Protein 2R6O (pdb70)

InterPro domains:
  IPR000160 GGDEF domain [PF00990] (316-473)
  IPR000160 GGDEF domain [PS50887] (346-479)
  IPR000160 GGDEF domain [SM00267] (305-477)
  IPR000160 GGDEF domain [TIGR00254] (312-475)
  IPR000160 GGDEF domain [cd01949] (317-475)
  IPR001633 EAL domain [PF00563] (494-730)
  IPR001633 EAL domain [PS50883] (488-744)
  IPR001633 EAL domain [SM00052] (487-735)
  IPR001633 EAL domain [cd01948] (493-735)
  IPR001638 Solute-binding protein family 3/N-terminal domain of MltF [PF00497] (29-235)
  IPR001638 Solute-binding protein family 3/N-terminal domain of MltF [SM00062] (27-250)
  IPR029787 Nucleotide cyclase [SSF55073] (321-478)
  IPR035919 EAL domain superfamily [G3DSA:3.20.20.450] (491-758)
  IPR035919 EAL domain superfamily [SSF141868] (494-742)
  IPR043128 Reverse transcriptase/Diguanylate cyclase domain [G3DSA:3.30.70.270] (311-490)
  IPR052155 Bacterial biofilm regulation/maintenance [PTHR44757] (278-745)

Organism: Thiobacillus denitrificans (strain ATCC 25259 / T1) (NCBI:txid292415)

Sequence (491 aa):
RLTLDTRLRQALERNELVLHYQPIVELASGRIVGGEALVRWEDPERGLVPSAFIPAAEDTGLIVALSDWVLLEACCTQLRAWQQQGRAADDDLTLSVNISTRRQFEEGEHLTRAVDRALARSGLRPDDCLEELEITENVLVTDDEVRTCLDALRARGVRLALDDFGTGYSSLSYLSQLPFHGLKIDQQSFVRRKIPAHPSETQIVTTILALARGLGEVVAEGIETAQQYAFLRDRGCEEFGQGNNLSTPQAADAFASSLLDRQKALTLDTRLRQALERNELVLHYQPIVELASGRIVGGEALVRWEDDTGLIVALSDWVLEACCTQLRAWQQQQGRAADDLTLSSVNISTRQFEGEHLTTRRAVDRALARSGLRPDCLELEITENVLVTDEVRRTCLDALRARGVVRLALDDFGTGYSSLSYLSSQLPFHGLLKIDQQSFVRKIPAHPSETQIVTTILALARGLGEVVAEEGIETAQQYAFLRDRGCEFGQGNLSTPQAADAFASLLDRQKAS

CATH classification: 3.20.20.450

B-factor: mean 30.8, std 7.12, range [16.7, 74.92]

Radius of gyration: 27.19 Å; Cα contacts (8 Å, |Δi|>4): 975; chains: 2; bounding box: 61×51×85 Å

Nearest PDB structures (foldseek):
  3sy8-assembly1_A  TM=8.994E-01  e=6.947E-21  Pseudomonas aeruginosa PAO1
  3sy8-assembly1_B  TM=8.882E-01  e=3.390E-21  Pseudomonas aeruginosa PAO1
  3sy8-assembly1_D  TM=9.196E-01  e=4.705E-20  Pseudomonas aeruginosa PAO1
  3sy8-assembly1_C  TM=9.194E-01  e=2.097E-19  Pseudomonas aeruginosa PAO1
  4ag0-assembly1_B  TM=8.793E-01  e=1.549E-15  Pseudomonas aeruginosa

Secondary structure (DSSP, 8-state):
---HHHHHHHHHHTT-EEEEEEEEEETTT--EEEEEEEEEEEETTTEE--TTTHHHHHHTTHHHHHHHHHHHHHHHHHHHHHHTT-S-TT--EEEEE-GGGGGGGHHHHHHHHHHHHH---GGGEEEEEETT----HHHHHHHHHHHHHT-EEEEEEETSS-B-HHHHHHS---EEEE-HHHHTTTTTSHHHHHHHHHHHHHHHHT--EEE----SHHHHHHHHHTT--EE-S-----EEHHHHHHHHHHHH-/-HHHHHHHHHHHTT-EEEEEEEEEETTTTEEEEEEEEEEE---HHHHHHHHHHHHHHHHHHHHHHHHTT-S-TT--EEEEE-GGGGSTTHHHHHHHHHHHHH---GGGEEEEEETT----HHHHHHHHHHHHTT-EEEEEEETSS-B-HHHHHHS---EEEE-HHHHTTTTT-HHHHHHHHHHHHHHHHH--EEE----SHHHHHHHHTTT--EE-------EEHHHHHHHHHHHHH-

Solvent-accessible surface area: 21472 Å² total

Structure (mmCIF, N/CA/C/O backbone):
data_2R6O
#
_entry.id   2R6O
#
_cell.length_a   50.051
_cell.length_b   63.141
_cell.length_c   173.282
_cell.angle_alpha   90.00
_cell.angle_beta   90.00
_cell.angle_gamma   90.00
#
_symmetry.space_group_name_H-M   'P 21 21 21'
#
loop_
_entity.id
_entity.type
_entity.pdbx_description
1 polymer 'Putative diguanylate cyclase/phosphodiesterase (GGDEF & EAL domains)'
2 non-polymer 'MAGNESIUM ION'
3 non-polymer 'CHLORIDE ION'
4 water water
#
loop_
_atom_site.group_PDB
_atom_site.id
_atom_site.type_symbol
_atom_site.label_atom_id
_atom_site.label_alt_id
_atom_site.label_comp_id
_atom_site.label_asym_id
_atom_site.label_entity_id
_atom_site.label_seq_id
_atom_site.pdbx_PDB_ins_code
_atom_site.Cartn_x
_atom_site.Cartn_y
_atom_site.Cartn_z
_atom_site.occupancy
_atom_site.B_iso_or_equiv
_atom_site.auth_seq_id
_atom_site.auth_comp_id
_atom_site.auth_asym_id
_atom_site.auth_atom_id
_atom_site.pdbx_PDB_model_num
ATOM 1 N N . ARG A 1 24 ? 26.709 29.697 58.764 1.00 42.16 488 ARG A N 1
ATOM 2 C CA . ARG A 1 24 ? 27.838 29.876 57.782 1.00 42.03 488 ARG A CA 1
ATOM 3 C C . ARG A 1 24 ? 27.492 30.924 56.721 1.00 41.86 488 ARG A C 1
ATOM 4 O O . ARG A 1 24 ? 26.462 30.826 56.048 1.00 42.25 488 ARG A O 1
ATOM 6 N N . LEU A 1 25 ? 28.360 31.922 56.572 1.00 41.07 489 LEU A N 1
ATOM 7 C CA . LEU A 1 25 ? 28.103 33.053 55.689 1.00 39.85 489 LEU A CA 1
ATOM 8 C C . LEU A 1 25 ? 28.328 32.684 54.237 1.00 39.54 489 LEU A C 1
ATOM 9 O O . LEU A 1 25 ? 29.179 31.855 53.932 1.00 39.33 489 LEU A O 1
ATOM 14 N N . THR A 1 26 ? 27.565 33.307 53.342 1.00 39.29 490 THR A N 1
ATOM 15 C CA . THR A 1 26 ? 27.751 33.107 51.909 1.00 38.54 490 THR A CA 1
ATOM 16 C C . THR A 1 26 ? 29.099 33.675 51.475 1.00 38.64 490 THR A C 1
ATOM 17 O O . THR A 1 26 ? 29.629 34.594 52.116 1.00 38.42 490 THR A O 1
ATOM 21 N N . LEU A 1 27 ? 29.646 33.127 50.389 1.00 38.32 491 LEU A N 1
ATOM 22 C CA . LEU A 1 27 ? 30.918 33.584 49.854 1.00 38.50 491 LEU A CA 1
ATOM 23 C C . LEU A 1 27 ? 30.836 35.069 49.497 1.00 38.71 491 LEU A C 1
ATOM 24 O O . LEU A 1 27 ? 31.762 35.827 49.771 1.00 38.65 491 LEU A O 1
ATOM 29 N N . ASP A 1 28 ? 29.705 35.487 48.932 1.00 38.78 492 ASP A N 1
ATOM 30 C CA . ASP A 1 28 ? 29.492 36.902 48.628 1.00 39.06 492 ASP A CA 1
ATOM 31 C C . ASP A 1 28 ? 29.637 37.801 49.866 1.00 38.69 492 ASP A C 1
ATOM 32 O O . ASP A 1 28 ? 30.433 38.744 49.843 1.00 39.00 492 ASP A O 1
ATOM 37 N N . THR A 1 29 ? 28.873 37.506 50.923 1.00 38.13 493 THR A N 1
ATOM 38 C CA . THR A 1 29 ? 29.012 38.164 52.234 1.00 37.66 493 THR A CA 1
ATOM 39 C C . THR A 1 29 ? 30.465 38.183 52.727 1.00 37.41 493 THR A C 1
ATOM 40 O O . THR A 1 29 ? 30.985 39.230 53.108 1.00 36.70 493 THR A O 1
ATOM 44 N N . ARG A 1 30 ? 31.118 37.026 52.705 1.00 37.05 494 ARG A N 1
ATOM 45 C CA . ARG A 1 30 ? 32.521 36.949 53.132 1.00 37.42 494 ARG A CA 1
ATOM 46 C C . ARG A 1 30 ? 33.469 37.776 52.258 1.00 36.97 494 ARG A C 1
ATOM 47 O O . ARG A 1 30 ? 34.392 38.415 52.774 1.00 37.20 494 ARG A O 1
ATOM 55 N N . LEU A 1 31 ? 33.235 37.785 50.946 1.00 37.00 495 LEU A N 1
ATOM 56 C CA . LEU A 1 31 ? 34.047 38.609 50.042 1.00 36.81 495 LEU A CA 1
ATOM 57 C C . LEU A 1 31 ? 33.869 40.098 50.267 1.00 36.74 495 LEU A C 1
ATOM 58 O O . LEU A 1 31 ? 34.843 40.845 50.271 1.00 37.19 495 LEU A O 1
ATOM 63 N N . ARG A 1 32 ? 32.625 40.536 50.438 1.00 36.34 496 ARG A N 1
ATOM 64 C CA . ARG A 1 32 ? 32.358 41.928 50.788 1.00 36.44 496 ARG A CA 1
ATOM 65 C C . ARG A 1 32 ? 33.076 42.301 52.080 1.00 35.97 496 ARG A C 1
ATOM 66 O O . ARG A 1 32 ? 33.668 43.371 52.165 1.00 35.79 496 ARG A O 1
ATOM 74 N N . GLN A 1 33 ? 33.032 41.412 53.073 1.00 35.98 497 GLN A N 1
ATOM 75 C CA . GLN A 1 33 ? 33.768 41.609 54.334 1.00 35.60 497 GLN A CA 1
ATOM 76 C C . GLN A 1 33 ? 35.284 41.667 54.112 1.00 35.23 497 GLN A C 1
ATOM 77 O O . GLN A 1 33 ? 35.958 42.508 54.702 1.00 34.96 497 GLN A O 1
ATOM 83 N N . ALA A 1 34 ? 35.812 40.789 53.259 1.00 34.65 498 ALA A N 1
ATOM 84 C CA . ALA A 1 34 ? 37.232 40.828 52.904 1.00 34.58 498 ALA A CA 1
ATOM 85 C C . ALA A 1 34 ? 37.661 42.212 52.379 1.00 34.60 498 ALA A C 1
ATOM 86 O O . ALA A 1 34 ? 38.751 42.698 52.701 1.00 35.16 498 ALA A O 1
ATOM 88 N N . LEU A 1 35 ? 36.801 42.845 51.583 1.00 34.35 499 LEU A N 1
ATOM 89 C CA . LEU A 1 35 ? 37.095 44.170 51.053 1.00 34.18 499 LEU A CA 1
ATOM 90 C C . LEU A 1 35 ? 37.049 45.229 52.149 1.00 33.93 499 LEU A C 1
ATOM 91 O O . LEU A 1 35 ? 37.954 46.059 52.269 1.00 33.46 499 LEU A O 1
ATOM 96 N N . GLU A 1 36 ? 36.005 45.195 52.967 1.00 34.02 500 GLU A N 1
ATOM 97 C CA . GLU A 1 36 ? 35.888 46.201 54.008 1.00 34.57 500 GLU A CA 1
ATOM 98 C C . GLU A 1 36 ? 36.910 46.005 55.127 1.00 33.84 500 GLU A C 1
ATOM 99 O O . GLU A 1 36 ? 37.264 46.965 55.809 1.00 34.16 500 GLU A O 1
ATOM 105 N N . ARG A 1 37 ? 37.405 44.772 55.283 1.00 32.90 501 ARG A N 1
ATOM 106 C CA . ARG A 1 37 ? 38.368 44.440 56.351 1.00 32.53 501 ARG A CA 1
ATOM 107 C C . ARG A 1 37 ? 39.824 44.349 55.883 1.00 32.42 501 ARG A C 1
ATOM 108 O O . ARG A 1 37 ? 40.719 43.988 56.661 1.00 32.19 501 ARG A O 1
ATOM 116 N N . ASN A 1 38 ? 40.051 44.712 54.619 1.00 31.52 502 ASN A N 1
ATOM 117 C CA . ASN A 1 38 ? 41.380 44.713 54.014 1.00 32.23 502 ASN A CA 1
ATOM 118 C C . ASN A 1 38 ? 42.078 43.346 54.079 1.00 31.50 502 ASN A C 1
ATOM 119 O O . ASN A 1 38 ? 43.255 43.247 54.459 1.00 32.02 502 ASN A O 1
ATOM 124 N N . GLU A 1 39 ? 41.352 42.297 53.686 1.00 30.21 503 GLU A N 1
ATOM 125 C CA . GLU A 1 39 ? 41.889 40.923 53.736 1.00 29.95 503 GLU A CA 1
ATOM 126 C C . GLU A 1 39 ? 42.536 40.479 52.432 1.00 29.20 503 GLU A C 1
ATOM 127 O O . GLU A 1 39 ? 43.212 39.455 52.402 1.00 29.27 503 GLU A O 1
ATOM 133 N N . LEU A 1 40 ? 42.324 41.238 51.354 1.00 27.13 504 LEU A N 1
ATOM 134 C CA . LEU A 1 40 ? 42.941 40.891 50.079 1.00 26.16 504 LEU A CA 1
ATOM 135 C C . LEU A 1 40 ? 44.391 41.337 50.107 1.00 25.70 504 LEU A C 1
ATOM 136 O O . LEU A 1 40 ? 44.745 42.272 50.828 1.00 24.19 504 LEU A O 1
ATOM 141 N N . VAL A 1 41 ? 45.221 40.662 49.327 1.00 24.64 505 VAL A N 1
ATOM 142 C CA . VAL A 1 41 ? 46.647 40.965 49.241 1.00 25.23 505 VAL A CA 1
ATOM 143 C C . VAL A 1 41 ? 47.064 40.772 47.798 1.00 25.33 505 VAL A C 1
ATOM 144 O O . VAL A 1 41 ? 46.414 40.020 47.056 1.00 26.12 505 VAL A O 1
ATOM 148 N N . LEU A 1 42 ? 48.114 41.465 47.383 1.00 24.45 506 LEU A N 1
ATOM 149 C CA . LEU A 1 42 ? 48.682 41.174 46.074 1.00 24.41 506 LEU A CA 1
ATOM 150 C C . LEU A 1 42 ? 50.023 40.460 46.225 1.00 24.30 506 LEU A C 1
ATOM 151 O O . LEU A 1 42 ? 50.848 40.826 47.067 1.00 23.80 506 LEU A O 1
ATOM 156 N N . HIS A 1 43 ? 50.218 39.424 45.415 1.00 24.29 507 HIS A N 1
ATOM 157 C CA . HIS A 1 43 ? 51.539 38.874 45.180 1.00 24.27 507 HIS A CA 1
ATOM 158 C C . HIS A 1 43 ? 51.952 39.321 43.791 1.00 24.32 507 HIS A C 1
ATOM 159 O O . HIS A 1 43 ? 51.137 39.851 43.043 1.00 25.19 507 HIS A O 1
ATOM 166 N N . TYR A 1 44 ? 53.233 39.166 43.476 1.00 24.88 508 TYR A N 1
ATOM 167 C CA . TYR A 1 44 ? 53.774 39.653 42.207 1.00 25.36 508 TYR A CA 1
ATOM 168 C C . TYR A 1 44 ? 54.745 38.638 41.624 1.00 25.67 508 TYR A C 1
ATOM 169 O O . TYR A 1 44 ? 55.674 38.180 42.324 1.00 26.17 508 TYR A O 1
ATOM 178 N N . GLN A 1 45 ? 54.526 38.271 40.361 1.00 25.99 509 GLN A N 1
ATOM 179 C CA . GLN A 1 45 ? 55.444 37.344 39.695 1.00 25.00 509 GLN A CA 1
ATOM 180 C C . GLN A 1 45 ? 56.369 38.106 38.744 1.00 24.56 509 GLN A C 1
ATOM 181 O O . GLN A 1 45 ? 55.903 38.763 37.826 1.00 24.62 509 GLN A O 1
ATOM 187 N N . PRO A 1 46 ? 57.688 38.008 38.962 1.00 24.28 510 PRO A N 1
ATOM 188 C CA . PRO A 1 46 ? 58.660 38.683 38.096 1.00 24.52 510 PRO A CA 1
ATOM 189 C C . PRO A 1 46 ? 58.453 38.355 36.614 1.00 24.61 510 PRO A C 1
ATOM 190 O O . PRO A 1 46 ? 58.185 37.192 36.240 1.00 24.91 510 PRO A O 1
ATOM 194 N N . ILE A 1 47 ? 58.521 39.389 35.795 1.00 24.14 511 ILE A N 1
ATOM 195 C CA . ILE A 1 47 ? 58.556 39.224 34.339 1.00 24.76 511 ILE A CA 1
ATOM 196 C C . ILE A 1 47 ? 59.971 39.579 33.941 1.00 25.02 511 ILE A C 1
ATOM 197 O O . ILE A 1 47 ? 60.462 40.656 34.297 1.00 24.85 511 ILE A O 1
ATOM 202 N N . VAL A 1 48 ? 60.618 38.685 33.189 1.00 24.56 512 VAL A N 1
ATOM 203 C CA . VAL A 1 48 ? 62.047 38.782 32.935 1.00 26.00 512 VAL A CA 1
ATOM 204 C C . VAL A 1 48 ? 62.300 39.002 31.453 1.00 26.10 512 VAL A C 1
ATOM 205 O O . VAL A 1 48 ? 61.652 38.376 30.611 1.00 24.95 512 VAL A O 1
ATOM 209 N N . GLU A 1 49 ? 63.276 39.859 31.155 1.00 26.52 513 GLU A N 1
ATOM 210 C CA . GLU A 1 49 ? 63.813 40.014 29.804 1.00 28.44 513 GLU A CA 1
ATOM 211 C C . GLU A 1 49 ? 64.768 38.838 29.527 1.00 27.64 513 GLU A C 1
ATOM 212 O O . GLU A 1 49 ? 65.787 38.666 30.226 1.00 27.39 513 GLU A O 1
ATOM 218 N N . LEU A 1 50 ? 64.421 38.006 28.542 1.00 26.90 514 LEU A N 1
ATOM 219 C CA . LEU A 1 50 ? 65.094 36.707 28.385 1.00 27.12 514 LEU A CA 1
ATOM 220 C C . LEU A 1 50 ? 66.562 36.876 28.055 1.00 27.70 514 LEU A C 1
ATOM 221 O O . LEU A 1 50 ? 67.398 36.103 28.517 1.00 28.44 514 LEU A O 1
ATOM 226 N N . ALA A 1 51 ? 66.847 37.903 27.267 1.00 28.39 515 ALA A N 1
ATOM 227 C CA . ALA A 1 51 ? 68.187 38.179 26.751 1.00 29.41 515 ALA A CA 1
ATOM 228 C C . ALA A 1 51 ? 69.197 38.488 27.851 1.00 29.74 515 ALA A C 1
ATOM 229 O O . ALA A 1 51 ? 70.356 38.042 27.777 1.00 30.51 515 ALA A O 1
ATOM 231 N N . SER A 1 52 ? 68.763 39.260 28.857 1.00 29.97 516 SER A N 1
ATOM 232 C CA . SER A 1 52 ? 69.633 39.719 29.955 1.00 30.13 516 SER A CA 1
ATOM 233 C C . SER A 1 52 ? 69.397 39.000 31.277 1.00 30.20 516 SER A C 1
ATOM 234 O O . SER A 1 52 ? 70.273 38.983 32.142 1.00 30.13 516 SER A O 1
ATOM 237 N N . GLY A 1 53 ? 68.208 38.434 31.453 1.00 29.20 517 GLY A N 1
ATOM 238 C CA . GLY A 1 53 ? 67.825 37.865 32.738 1.00 29.42 517 GLY A CA 1
ATOM 239 C C . GLY A 1 53 ? 67.337 38.908 33.738 1.00 29.27 517 GLY A C 1
ATOM 240 O O . GLY A 1 53 ? 67.089 38.586 34.899 1.00 29.52 517 GLY A O 1
ATOM 241 N N 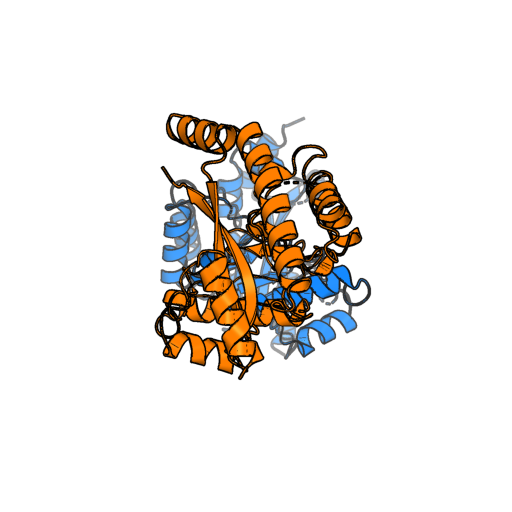. ARG A 1 54 ? 67.186 40.156 33.288 1.00 28.71 518 ARG A N 1
ATOM 242 C CA . ARG A 1 54 ? 66.743 41.259 34.149 1.00 28.72 518 ARG A CA 1
ATOM 243 C C . ARG A 1 54 ? 65.225 41.228 34.412 1.00 27.99 518 ARG A C 1
ATOM 244 O O . ARG A 1 54 ? 64.439 40.961 33.501 1.00 27.97 518 ARG A O 1
ATOM 252 N N . ILE A 1 55 ? 64.834 41.468 35.665 1.00 27.36 519 ILE A N 1
ATOM 253 C CA . ILE A 1 55 ? 63.428 41.632 36.023 1.00 27.14 519 ILE A CA 1
ATOM 254 C C . ILE A 1 55 ? 63.032 43.037 35.585 1.00 27.04 519 ILE A C 1
ATOM 255 O O . ILE A 1 55 ? 63.556 44.038 36.094 1.00 26.35 519 ILE A O 1
ATOM 260 N N . VAL A 1 56 ? 62.094 43.103 34.645 1.00 26.37 520 VAL A N 1
ATOM 261 C CA . VAL A 1 56 ? 61.707 44.380 34.070 1.00 25.57 520 VAL A CA 1
ATOM 262 C C . VAL A 1 56 ? 60.240 44.684 34.380 1.00 25.78 520 VAL A C 1
ATOM 263 O O . VAL A 1 56 ? 59.741 45.788 34.102 1.00 24.26 520 VAL A O 1
ATOM 267 N N . GLY A 1 57 ? 59.553 43.699 34.945 1.00 25.61 521 GLY A N 1
ATOM 268 C CA . GLY A 1 57 ? 58.132 43.836 35.238 1.00 26.34 521 GLY A CA 1
ATOM 269 C C . GLY A 1 57 ? 57.693 42.825 36.273 1.00 26.51 521 GLY A C 1
ATOM 270 O O . GLY A 1 57 ? 58.492 42.021 36.810 1.00 26.07 521 GLY A O 1
ATOM 271 N N . GLY A 1 58 ? 56.405 42.848 36.540 1.00 26.47 522 GLY A N 1
ATOM 272 C CA . GLY A 1 58 ? 55.831 41.951 37.527 1.00 26.48 522 GLY A CA 1
ATOM 273 C C . GLY A 1 58 ? 54.353 41.878 37.272 1.00 25.84 522 GLY A C 1
ATOM 274 O O . GLY A 1 58 ? 53.697 42.913 37.083 1.00 25.68 522 GLY A O 1
ATOM 275 N N . GLU A 1 59 ? 53.806 40.665 37.294 1.00 26.10 523 GLU A N 1
ATOM 276 C CA . GLU A 1 59 ? 52.365 40.534 37.197 1.00 24.78 523 GLU A CA 1
ATOM 277 C C . GLU A 1 59 ? 51.752 40.493 38.607 1.00 24.95 523 GLU A C 1
ATOM 278 O O . GLU A 1 59 ? 52.121 39.639 39.422 1.00 24.93 523 GLU A O 1
ATOM 284 N N . ALA A 1 60 ? 50.865 41.445 38.887 1.00 24.79 524 ALA A N 1
ATOM 285 C CA . ALA A 1 60 ? 50.125 41.513 40.162 1.00 24.88 524 ALA A CA 1
ATOM 286 C C . ALA A 1 60 ? 49.127 40.369 40.118 1.00 25.14 524 ALA A C 1
ATOM 287 O O . ALA A 1 60 ? 48.494 40.117 39.069 1.00 25.40 524 ALA A O 1
ATOM 289 N N . LEU A 1 61 ? 49.001 39.657 41.234 1.00 24.98 525 LEU A N 1
ATOM 290 C CA . LEU A 1 61 ? 48.114 38.514 41.315 1.00 24.37 525 LEU A CA 1
ATOM 291 C C . LEU A 1 61 ? 47.381 38.571 42.662 1.00 24.34 525 LEU A C 1
ATOM 292 O O . LEU A 1 61 ? 48.021 38.510 43.718 1.00 23.72 525 LEU A O 1
ATOM 297 N N . VAL A 1 62 ? 46.054 38.725 42.637 1.00 24.46 526 VAL A N 1
ATOM 298 C CA . VAL A 1 62 ? 45.312 38.870 43.895 1.00 23.78 526 VAL A CA 1
ATOM 299 C C . VAL A 1 62 ? 45.209 37.516 44.632 1.00 24.23 526 VAL A C 1
ATOM 300 O O . VAL A 1 62 ? 45.161 36.454 44.005 1.00 24.11 526 VAL A O 1
ATOM 304 N N . ARG A 1 63 ? 45.246 37.587 45.962 1.00 24.30 527 ARG A N 1
ATOM 305 C CA . ARG A 1 63 ? 44.888 36.489 46.845 1.00 23.24 527 ARG A CA 1
ATOM 306 C C . ARG A 1 63 ? 44.016 37.056 47.949 1.00 23.38 527 ARG A C 1
ATOM 307 O O . ARG A 1 63 ? 43.927 38.272 48.136 1.00 23.69 527 ARG A O 1
ATOM 315 N N . TRP A 1 64 ? 43.359 36.163 48.659 1.00 22.53 528 TRP A N 1
ATOM 316 C CA . TRP A 1 64 ? 42.560 36.549 49.814 1.00 22.74 528 TRP A CA 1
ATOM 317 C C . TRP A 1 64 ? 43.236 35.918 51.018 1.00 22.55 528 TRP A C 1
ATOM 318 O O . TRP A 1 64 ? 43.279 34.693 51.133 1.00 22.77 528 TRP A O 1
ATOM 329 N N . GLU A 1 65 ? 43.792 36.745 51.902 1.00 22.57 529 GLU A N 1
ATOM 330 C CA . GLU A 1 65 ? 44.269 36.227 53.177 1.00 22.92 529 GLU A CA 1
ATOM 331 C C . GLU A 1 65 ? 43.065 36.029 54.092 1.00 22.62 529 GLU A C 1
ATOM 332 O O . GLU A 1 65 ? 42.670 36.927 54.859 1.00 22.35 529 GLU A O 1
ATOM 338 N N . ASP A 1 66 ? 42.481 34.840 53.983 1.00 22.60 530 ASP A N 1
ATOM 339 C CA . ASP A 1 66 ? 41.224 34.521 54.633 1.00 23.02 530 ASP A CA 1
ATOM 340 C C . ASP A 1 66 ? 41.557 34.049 56.041 1.00 23.15 530 ASP A C 1
ATOM 341 O O . ASP A 1 66 ? 42.249 33.044 56.213 1.00 22.56 530 ASP A O 1
ATOM 346 N N . PRO A 1 67 ? 41.083 34.792 57.068 1.00 24.21 531 PRO A N 1
ATOM 347 C CA . PRO A 1 67 ? 41.414 34.411 58.441 1.00 25.06 531 PRO A CA 1
ATOM 348 C C . PRO A 1 67 ? 40.997 32.973 58.767 1.00 25.54 531 PRO A C 1
ATOM 349 O O . PRO A 1 67 ? 41.571 32.351 59.664 1.00 26.00 531 PRO A O 1
ATOM 353 N N . GLU A 1 68 ? 40.009 32.454 58.038 1.00 26.43 532 GLU A N 1
ATOM 354 C CA . GLU A 1 68 ? 39.507 31.099 58.253 1.00 27.46 532 GLU A CA 1
ATOM 355 C C . GLU A 1 68 ? 40.289 30.003 57.523 1.00 27.16 532 GLU A C 1
ATOM 356 O O . GLU A 1 68 ? 40.210 28.837 57.910 1.00 27.95 532 GLU A O 1
ATOM 362 N N . ARG A 1 69 ? 41.028 30.359 56.474 1.00 26.60 533 ARG A N 1
ATOM 363 C CA . ARG A 1 69 ? 41.619 29.340 55.591 1.00 26.29 533 ARG A CA 1
ATOM 364 C C . ARG A 1 69 ? 43.079 29.538 55.207 1.00 26.44 533 ARG A C 1
ATOM 365 O O . ARG A 1 69 ? 43.726 28.599 54.740 1.00 27.63 533 ARG A O 1
ATOM 373 N N . GLY A 1 70 ? 43.586 30.749 55.359 1.00 25.33 534 GLY A N 1
ATOM 374 C CA . GLY A 1 70 ? 44.942 31.062 54.915 1.00 24.22 534 GLY A CA 1
ATOM 375 C C . GLY A 1 70 ? 44.915 31.762 53.565 1.00 23.60 534 GLY A C 1
ATOM 376 O O . GLY A 1 70 ? 43.951 32.470 53.242 1.00 23.09 534 GLY A O 1
ATOM 377 N N . LEU A 1 71 ? 45.968 31.557 52.777 1.00 22.61 535 LEU A N 1
ATOM 378 C CA . LEU A 1 71 ? 46.133 32.277 51.514 1.00 22.69 535 LEU A CA 1
ATOM 379 C C . LEU A 1 71 ? 45.299 31.653 50.396 1.00 23.57 535 LEU A C 1
ATOM 380 O O . LEU A 1 71 ? 45.732 30.709 49.716 1.00 25.08 535 LEU A O 1
ATOM 385 N N . VAL A 1 72 ? 44.126 32.217 50.169 1.00 22.55 536 VAL A N 1
ATOM 386 C CA . VAL A 1 72 ? 43.199 31.669 49.193 1.00 22.44 536 VAL A CA 1
ATOM 387 C C . VAL A 1 72 ? 43.469 32.221 47.795 1.00 22.09 536 VAL A C 1
ATOM 388 O O . VAL A 1 72 ? 43.594 33.439 47.600 1.00 21.24 536 VAL A O 1
ATOM 400 N N . PRO A 1 74 ? 42.797 33.058 43.703 1.00 22.02 538 PRO A N 1
ATOM 401 C CA . PRO A 1 74 ? 41.649 33.701 43.053 1.00 22.54 538 PRO A CA 1
ATOM 402 C C . PRO A 1 74 ? 40.707 32.734 42.335 1.00 23.04 538 PRO A C 1
ATOM 403 O O . PRO A 1 74 ? 39.522 33.028 42.206 1.00 24.20 538 PRO A O 1
ATOM 407 N N . SER A 1 75 ? 41.204 31.571 41.921 1.00 22.33 539 SER A N 1
ATOM 408 C CA . SER A 1 75 ? 40.355 30.560 41.309 1.00 23.05 539 SER A CA 1
ATOM 409 C C . SER A 1 75 ? 39.216 30.161 42.260 1.00 23.34 539 SER A C 1
ATOM 410 O O . SER A 1 75 ? 38.154 29.721 41.809 1.00 23.10 539 SER A O 1
ATOM 413 N N . ALA A 1 76 ? 39.454 30.332 43.563 1.00 22.88 540 ALA A N 1
ATOM 414 C CA . ALA A 1 76 ? 38.509 29.944 44.606 1.00 23.84 540 ALA A CA 1
ATOM 415 C C . ALA A 1 76 ? 37.446 31.007 44.931 1.00 24.49 540 ALA A C 1
ATOM 416 O O . ALA A 1 76 ? 36.470 30.712 45.639 1.00 25.29 540 ALA A O 1
ATOM 418 N N . PHE A 1 77 ? 37.608 32.233 44.432 1.00 24.67 541 PHE A N 1
ATOM 419 C CA . PHE A 1 77 ? 36.640 33.292 44.770 1.00 25.85 541 PHE A CA 1
ATOM 420 C C . PHE A 1 77 ? 36.218 34.218 43.625 1.00 26.80 541 PHE A C 1
ATOM 421 O O . PHE A 1 77 ? 35.157 34.852 43.697 1.00 27.95 541 PHE A O 1
ATOM 429 N N . ILE A 1 78 ? 37.050 34.334 42.597 1.00 27.18 542 ILE A N 1
ATOM 430 C CA . ILE A 1 78 ? 36.749 35.232 41.487 1.00 28.43 542 ILE A CA 1
ATOM 431 C C . ILE A 1 78 ? 35.484 34.809 40.703 1.00 28.98 542 ILE A C 1
ATOM 432 O O . ILE A 1 78 ? 34.680 35.670 40.348 1.00 29.41 542 ILE A O 1
ATOM 437 N N . PRO A 1 79 ? 35.300 33.502 40.434 1.00 30.20 543 PRO A N 1
ATOM 438 C CA . PRO A 1 79 ? 34.003 33.117 39.842 1.00 30.59 543 PRO A CA 1
ATOM 439 C C . PRO A 1 79 ? 32.778 33.642 40.608 1.00 31.29 543 PRO A C 1
ATOM 440 O O . PRO A 1 79 ? 31.860 34.176 39.976 1.00 31.89 543 PRO A O 1
ATOM 444 N N . ALA A 1 80 ? 32.770 33.518 41.937 1.00 31.42 544 ALA A N 1
ATOM 445 C CA . ALA A 1 80 ? 31.675 34.042 42.759 1.00 31.82 544 ALA A CA 1
ATOM 446 C C . ALA A 1 80 ? 31.537 35.562 42.655 1.00 31.91 544 ALA A C 1
ATOM 447 O O . ALA A 1 80 ? 30.416 36.095 42.621 1.00 32.30 544 ALA A O 1
ATOM 449 N N . ALA A 1 81 ? 32.677 36.250 42.604 1.00 31.41 545 ALA A N 1
ATOM 450 C CA . ALA A 1 81 ? 32.710 37.695 42.406 1.00 31.96 545 ALA A CA 1
ATOM 451 C C . ALA A 1 81 ? 32.038 38.078 41.084 1.00 32.34 545 ALA A C 1
ATOM 452 O O . ALA A 1 81 ? 31.293 39.063 41.009 1.00 31.97 545 ALA A O 1
ATOM 454 N N . GLU A 1 82 ? 32.300 37.283 40.048 1.00 33.08 546 GLU A N 1
ATOM 455 C CA . GLU A 1 82 ? 31.741 37.522 38.714 1.00 34.55 546 GLU A CA 1
ATOM 456 C C . GLU A 1 82 ? 30.237 37.273 38.658 1.00 35.13 546 GLU A C 1
ATOM 457 O O . GLU A 1 82 ? 29.517 37.961 37.938 1.00 35.07 546 GLU A O 1
ATOM 463 N N . ASP A 1 83 ? 29.772 36.295 39.430 1.00 36.10 547 ASP A N 1
ATOM 464 C CA . ASP A 1 83 ? 28.351 35.962 39.496 1.00 37.01 547 ASP A CA 1
ATOM 465 C C . ASP A 1 83 ? 27.528 37.121 40.068 1.00 37.52 547 ASP A C 1
ATOM 466 O O . ASP A 1 83 ? 26.400 37.361 39.634 1.00 37.99 547 ASP A O 1
ATOM 468 N N . THR A 1 84 ? 28.105 37.856 41.014 1.00 38.19 548 THR A N 1
ATOM 469 C CA . THR A 1 84 ? 27.383 38.940 41.675 1.00 38.60 548 THR A CA 1
ATOM 470 C C . THR A 1 84 ? 27.880 40.353 41.339 1.00 38.64 548 THR A C 1
ATOM 471 O O . THR A 1 84 ? 27.480 41.309 41.997 1.00 39.44 548 T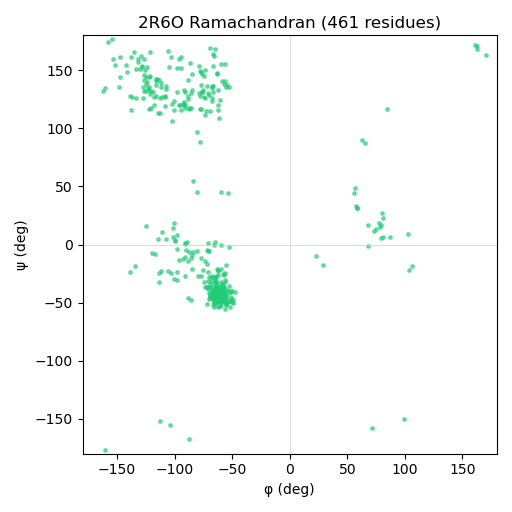HR A O 1
ATOM 473 N N . GLY A 1 85 ? 28.746 40.486 40.334 1.00 38.90 549 GLY A N 1
ATOM 474 C CA . GLY A 1 85 ? 29.308 41.797 39.947 1.00 38.75 549 GLY A CA 1
ATOM 475 C C . GLY A 1 85 ? 30.262 42.507 40.914 1.00 38.63 549 GLY A C 1
ATOM 476 O O . GLY A 1 85 ? 30.765 43.609 40.611 1.00 39.44 549 GLY A O 1
ATOM 477 N N . LEU A 1 86 ? 30.499 41.889 42.077 1.00 37.02 550 LEU A N 1
ATOM 478 C CA . LEU A 1 86 ? 31.545 42.288 43.024 1.00 35.08 550 LEU A CA 1
ATOM 479 C C . LEU A 1 86 ? 32.935 42.332 42.380 1.00 33.24 550 LEU A C 1
ATOM 480 O O . LEU A 1 86 ? 33.859 42.936 42.922 1.00 32.97 550 LEU A O 1
ATOM 485 N N . ILE A 1 87 ? 33.071 41.678 41.231 1.00 31.76 551 ILE A N 1
ATOM 486 C CA . ILE A 1 87 ? 34.314 41.638 40.460 1.00 30.68 551 ILE A CA 1
ATOM 487 C C . ILE A 1 87 ? 34.842 43.030 40.080 1.00 29.83 551 ILE A C 1
ATOM 488 O O . ILE A 1 87 ? 36.048 43.257 40.078 1.00 29.56 551 ILE A O 1
ATOM 493 N N . VAL A 1 88 ? 33.941 43.952 39.759 1.00 29.18 552 VAL A N 1
ATOM 494 C CA . VAL A 1 88 ? 34.344 45.339 39.483 1.00 28.86 552 VAL A CA 1
ATOM 495 C C . VAL A 1 88 ? 35.039 45.992 40.690 1.00 27.88 552 VAL A C 1
ATOM 496 O O . VAL A 1 88 ? 36.159 46.485 40.560 1.00 27.24 552 VAL A O 1
ATOM 500 N N . ALA A 1 89 ? 34.399 45.947 41.856 1.00 27.07 553 ALA A N 1
ATOM 501 C CA . ALA A 1 89 ? 34.970 46.514 43.087 1.00 27.06 553 ALA A CA 1
ATOM 502 C C . ALA A 1 89 ? 36.286 45.830 43.433 1.00 26.75 553 ALA A C 1
ATOM 503 O O . ALA A 1 89 ? 37.258 46.460 43.868 1.00 26.90 553 ALA A O 1
ATOM 505 N N . LEU A 1 90 ? 36.308 44.524 43.240 1.00 27.03 554 LEU A N 1
ATOM 506 C CA . LEU A 1 90 ? 37.500 43.756 43.550 1.00 27.36 554 LEU A CA 1
ATOM 507 C C . LEU A 1 90 ? 38.652 44.139 42.623 1.00 26.86 554 LEU A C 1
ATOM 508 O O . LEU A 1 90 ? 39.781 44.383 43.076 1.00 25.99 554 LEU A O 1
ATOM 513 N N . SER A 1 91 ? 38.365 44.199 41.325 1.00 27.18 555 SER A N 1
ATOM 514 C CA . SER A 1 91 ? 39.385 44.530 40.313 1.00 27.42 555 SER A CA 1
ATOM 515 C C . SER A 1 91 ? 39.905 45.967 40.475 1.00 27.20 555 SER A C 1
ATOM 516 O O . SER A 1 91 ? 41.083 46.230 40.257 1.00 28.12 555 SER A O 1
ATOM 519 N N . ASP A 1 92 ? 39.025 46.886 40.849 1.00 27.14 556 ASP A N 1
ATOM 520 C CA . ASP A 1 92 ? 39.424 48.267 41.166 1.00 27.49 556 ASP A CA 1
ATOM 521 C C . ASP A 1 92 ? 40.369 48.338 42.381 1.00 27.15 556 ASP A C 1
ATOM 522 O O . ASP A 1 92 ? 41.344 49.105 42.371 1.00 26.76 556 ASP A O 1
ATOM 527 N N . TRP A 1 93 ? 40.085 47.531 43.411 1.00 25.76 557 TRP A N 1
ATOM 528 C CA . TRP A 1 93 ? 40.984 47.387 44.553 1.00 25.02 557 TRP A CA 1
ATOM 529 C C . TRP A 1 93 ? 42.377 46.933 44.085 1.00 24.25 557 TRP A C 1
ATOM 530 O O . TRP A 1 93 ? 43.399 47.507 44.494 1.00 23.97 557 TRP A O 1
ATOM 541 N N . VAL A 1 94 ? 42.414 45.890 43.257 1.00 23.52 558 VAL A N 1
ATOM 542 C CA . VAL A 1 94 ? 43.671 45.363 42.709 1.00 23.80 558 VAL A CA 1
ATOM 543 C C . VAL A 1 94 ? 44.458 46.461 41.956 1.00 23.56 558 VAL A C 1
ATOM 544 O O . VAL A 1 94 ? 45.648 46.651 42.188 1.00 23.68 558 VAL A O 1
ATOM 548 N N A LEU A 1 95 ? 43.766 47.169 41.075 0.50 23.96 559 LEU A N 1
ATOM 549 N N B LEU A 1 95 ? 43.785 47.164 41.048 0.50 24.13 559 LEU A N 1
ATOM 550 C CA A LEU A 1 95 ? 44.369 48.216 40.259 0.50 23.76 559 LEU A CA 1
ATOM 551 C CA B LEU A 1 95 ? 44.417 48.240 40.276 0.50 24.10 559 LEU A CA 1
ATOM 552 C C A LEU A 1 95 ? 45.005 49.310 41.129 0.50 24.31 559 LEU A C 1
ATOM 553 C C B LEU A 1 95 ? 45.062 49.259 41.201 0.50 24.50 559 LEU A C 1
ATOM 554 O O A LEU A 1 95 ? 46.153 49.702 40.910 0.50 24.12 559 LEU A O 1
ATOM 555 O O B LEU A 1 95 ? 46.257 49.563 41.090 0.50 24.06 559 LEU A O 1
ATOM 564 N N . GLU A 1 96 ? 44.269 49.758 42.144 1.00 24.59 560 GLU A N 1
ATOM 565 C CA . GLU A 1 96 ? 44.762 50.762 43.080 1.00 25.37 560 GLU A CA 1
ATOM 566 C C . GLU A 1 96 ? 45.924 50.256 43.927 1.00 25.15 560 GLU A C 1
ATOM 567 O O . GLU A 1 96 ? 46.926 50.965 44.091 1.00 24.73 560 GLU A O 1
ATOM 573 N N . ALA A 1 97 ? 45.796 49.031 44.453 1.00 25.28 561 ALA A N 1
ATOM 574 C CA . ALA A 1 97 ? 46.822 48.479 45.334 1.00 25.23 561 ALA A CA 1
ATOM 575 C C . ALA A 1 97 ? 48.125 48.298 44.555 1.00 24.98 561 ALA A C 1
ATOM 576 O O . ALA A 1 97 ? 49.216 48.548 45.086 1.00 24.91 561 ALA A O 1
ATOM 578 N N . CYS A 1 98 ? 47.999 47.863 43.296 1.00 24.45 562 CYS A N 1
ATOM 579 C CA . CYS A 1 98 ? 49.154 47.655 42.428 1.00 24.36 562 CYS A CA 1
ATOM 580 C C . CYS A 1 98 ? 49.868 48.991 42.163 1.00 24.44 562 CYS A C 1
ATOM 581 O O . CYS A 1 98 ? 51.092 49.099 42.350 1.00 24.35 562 CYS A O 1
ATOM 584 N N . CYS A 1 99 ? 49.100 50.008 41.769 1.00 23.79 563 CYS A N 1
ATOM 585 C CA . CYS A 1 99 ? 49.672 51.332 41.491 1.00 24.48 563 CYS A CA 1
ATOM 586 C C . CYS A 1 99 ? 50.359 51.921 42.728 1.00 24.59 563 CYS A C 1
ATOM 587 O O . CYS A 1 99 ? 51.457 52.495 42.631 1.00 24.63 563 CYS A O 1
ATOM 590 N N . THR A 1 100 ? 49.720 51.743 43.888 1.00 24.88 564 THR A N 1
ATOM 591 C CA . THR A 1 100 ? 50.262 52.240 45.162 1.00 25.63 564 THR A CA 1
ATOM 592 C C . THR A 1 100 ? 51.585 51.540 45.496 1.00 25.60 564 THR A C 1
ATOM 593 O O . THR A 1 100 ? 52.562 52.190 45.901 1.00 26.25 564 THR A O 1
ATOM 597 N N . GLN A 1 101 ? 51.626 50.225 45.284 1.00 25.16 565 GLN A N 1
ATOM 598 C CA . GLN A 1 101 ? 52.837 49.443 45.565 1.00 25.03 565 GLN A CA 1
ATOM 599 C C . GLN A 1 101 ? 54.020 49.876 44.686 1.00 24.40 565 GLN A C 1
ATOM 600 O O . GLN A 1 101 ? 55.137 50.040 45.177 1.00 23.44 565 GLN A O 1
ATOM 606 N N . LEU A 1 102 ? 53.777 50.064 43.393 1.00 23.91 566 LEU A N 1
ATOM 607 C CA . LEU A 1 102 ? 54.873 50.465 42.514 1.00 23.76 566 LEU A CA 1
ATOM 608 C C . LEU A 1 102 ? 55.389 51.842 42.913 1.00 23.55 566 LEU A C 1
ATOM 609 O O . LEU A 1 102 ? 56.601 52.060 42.973 1.00 22.96 566 LEU A O 1
ATOM 614 N N . ARG A 1 103 ? 54.468 52.754 43.200 1.00 23.78 567 ARG A N 1
ATOM 615 C CA . ARG A 1 103 ? 54.840 54.079 43.701 1.00 24.60 567 ARG A CA 1
ATOM 616 C C . ARG A 1 103 ? 55.619 54.005 45.015 1.00 25.06 567 ARG A C 1
ATOM 617 O O . ARG A 1 103 ? 56.537 54.796 45.240 1.00 25.74 567 ARG A O 1
ATOM 625 N N . ALA A 1 104 ? 55.278 53.049 45.871 1.00 25.27 568 ALA A N 1
ATOM 626 C CA . ALA A 1 104 ? 56.010 52.879 47.132 1.00 25.95 568 ALA A CA 1
ATOM 627 C C . ALA A 1 104 ? 57.438 52.459 46.833 1.00 25.56 568 ALA A C 1
ATOM 628 O O . ALA A 1 104 ? 58.373 53.064 47.329 1.00 26.71 568 ALA A O 1
ATOM 630 N N . TRP A 1 105 ? 57.608 51.444 45.994 1.00 25.45 569 TRP A N 1
ATOM 631 C CA . TRP A 1 105 ? 58.943 50.985 45.623 1.00 25.59 569 TRP A CA 1
ATOM 632 C C . TRP A 1 105 ? 59.749 52.076 44.901 1.00 25.04 569 TRP A C 1
ATOM 633 O O . TRP A 1 105 ? 60.962 52.192 45.074 1.00 25.77 569 TRP A O 1
ATOM 644 N N . GLN A 1 106 ? 59.075 52.873 44.076 1.00 24.91 570 GLN A N 1
ATOM 645 C CA . GLN A 1 106 ? 59.745 54.001 43.418 1.00 24.74 570 GLN A CA 1
ATOM 646 C C . GLN A 1 106 ? 60.260 55.002 44.442 1.00 25.35 570 GLN A C 1
ATOM 647 O O . GLN A 1 106 ? 61.415 55.427 44.371 1.00 26.16 570 GLN A O 1
ATOM 653 N N . GLN A 1 107 ? 59.413 55.379 45.395 1.00 25.77 571 GLN A N 1
ATOM 654 C CA . GLN A 1 107 ? 59.801 56.366 46.424 1.00 26.64 571 GLN A CA 1
ATOM 655 C C . GLN A 1 107 ? 60.922 55.868 47.318 1.00 27.68 571 GLN A C 1
ATOM 656 O O . GLN A 1 107 ? 61.733 56.657 47.806 1.00 26.73 571 GLN A O 1
ATOM 662 N N . GLN A 1 108 ? 60.939 54.555 47.544 1.00 28.50 572 GLN A N 1
ATOM 663 C CA . GLN A 1 108 ? 61.949 53.912 48.391 1.00 29.99 572 GLN A CA 1
ATOM 664 C C . GLN A 1 108 ? 63.275 53.781 47.651 1.00 30.72 572 GLN A C 1
ATOM 665 O O . GLN A 1 108 ? 64.299 53.446 48.257 1.00 30.96 572 GLN A O 1
ATOM 671 N N . GLY A 1 109 ? 63.248 54.024 46.342 1.00 31.52 573 GLY A N 1
ATOM 672 C CA . GLY A 1 109 ? 64.426 53.898 45.481 1.00 32.59 573 GLY A CA 1
ATOM 673 C C . GLY A 1 109 ? 64.772 52.473 45.077 1.00 33.51 573 GLY A C 1
ATOM 674 O O . GLY A 1 109 ? 65.888 52.213 44.606 1.00 34.41 573 GLY A O 1
ATOM 675 N N . ARG A 1 110 ? 63.814 51.560 45.235 1.00 33.73 574 ARG A N 1
ATOM 676 C CA . ARG A 1 110 ? 64.018 50.129 44.980 1.00 34.30 574 ARG A CA 1
ATOM 677 C C . ARG A 1 110 ? 63.519 49.687 43.600 1.00 34.09 574 ARG A C 1
ATOM 678 O O . ARG A 1 110 ? 63.981 48.686 43.057 1.00 34.42 574 ARG A O 1
ATOM 686 N N . ALA A 1 111 ? 62.586 50.448 43.037 1.00 33.57 575 ALA A N 1
ATOM 687 C CA . ALA A 1 111 ? 62.088 50.207 41.691 1.00 33.13 575 ALA A CA 1
ATOM 688 C C . ALA A 1 111 ? 62.862 51.067 40.694 1.00 33.04 575 ALA A C 1
ATOM 689 O O . ALA A 1 111 ? 62.790 52.298 40.735 1.00 32.55 575 ALA A O 1
ATOM 691 N N . ALA A 1 112 ? 63.596 50.414 39.795 1.00 32.65 576 ALA A N 1
ATOM 692 C CA . ALA A 1 112 ? 64.324 51.112 38.746 1.00 33.24 576 ALA A CA 1
ATOM 693 C C . ALA A 1 112 ? 63.359 51.796 37.769 1.00 33.43 576 ALA A C 1
ATOM 694 O O . ALA A 1 112 ? 62.165 51.476 37.727 1.00 32.56 576 ALA A O 1
ATOM 696 N N . ASP A 1 113 ? 63.889 52.749 37.005 1.00 33.48 577 ASP A N 1
ATOM 697 C CA A ASP A 1 113 ? 63.088 53.530 36.059 0.50 33.46 577 ASP A CA 1
ATOM 698 C CA B ASP A 1 113 ? 63.087 53.530 36.054 0.50 33.96 577 ASP A CA 1
ATOM 699 C C . ASP A 1 113 ? 62.408 52.675 34.979 1.00 33.36 577 ASP A C 1
ATOM 700 O O . ASP A 1 113 ? 61.397 53.083 34.409 1.00 33.62 577 ASP A O 1
ATOM 709 N N . ASP A 1 114 ? 62.953 51.484 34.689 1.00 32.46 578 ASP A N 1
ATOM 710 C CA . ASP A 1 114 ? 62.349 50.617 33.672 1.00 31.88 578 ASP A CA 1
ATOM 711 C C . ASP A 1 114 ? 61.259 49.691 34.207 1.00 31.10 578 ASP A C 1
ATOM 712 O O . ASP A 1 114 ? 60.577 49.017 33.427 1.00 31.35 578 ASP A O 1
ATOM 717 N N . LEU A 1 115 ? 61.074 49.666 35.524 1.00 29.26 579 LEU A N 1
ATOM 718 C CA . LEU A 1 115 ? 60.143 48.706 36.094 1.00 27.85 579 LEU A CA 1
ATOM 719 C C . LEU A 1 115 ? 58.694 49.127 35.877 1.00 27.34 579 LEU A C 1
ATOM 720 O O . LEU A 1 115 ? 58.332 50.267 36.165 1.00 27.16 579 LEU A O 1
ATOM 725 N N . THR A 1 116 ? 57.882 48.191 35.389 1.00 26.33 580 THR A N 1
ATOM 726 C CA . THR A 1 116 ? 56.418 48.343 35.352 1.00 25.54 580 THR A CA 1
ATOM 727 C C . THR A 1 116 ? 55.777 47.195 36.153 1.00 25.13 580 THR A C 1
ATOM 728 O O . THR A 1 116 ? 56.450 46.214 36.507 1.00 24.94 580 THR A O 1
ATOM 732 N N . LEU A 1 117 ? 54.494 47.344 36.470 1.00 24.60 581 LEU A N 1
ATOM 733 C CA . LEU A 1 117 ? 53.699 46.229 37.011 1.00 24.76 581 LEU A CA 1
ATOM 734 C C . LEU A 1 117 ? 52.465 46.065 36.146 1.00 24.86 581 LEU A C 1
ATOM 735 O O . LEU A 1 117 ? 51.961 47.048 35.595 1.00 26.53 581 LEU A O 1
ATOM 740 N N . SER A 1 118 ? 51.978 44.835 36.056 1.00 25.45 582 SER A N 1
ATOM 741 C CA . SER A 1 118 ? 50.870 44.490 35.178 1.00 26.19 582 SER A CA 1
ATOM 742 C C . SER A 1 118 ? 49.672 44.034 35.990 1.00 26.10 582 SER A C 1
ATOM 743 O O . SER A 1 118 ? 49.824 43.249 36.925 1.00 27.70 582 SER A O 1
ATOM 746 N N . VAL A 1 119 ? 48.484 44.493 35.615 1.00 25.65 583 VAL A N 1
ATOM 747 C CA . VAL A 1 119 ? 47.265 44.179 36.351 1.00 25.40 583 VAL A CA 1
ATOM 748 C C . VAL A 1 119 ? 46.285 43.421 35.455 1.00 25.50 583 VAL A C 1
ATOM 749 O O . VAL A 1 119 ? 46.028 43.834 34.325 1.00 25.53 583 VAL A O 1
ATOM 753 N N . ASN A 1 120 ? 45.750 42.313 35.962 1.00 25.33 584 ASN A N 1
ATOM 754 C CA . ASN A 1 120 ? 44.743 41.552 35.230 1.00 26.33 584 ASN A CA 1
ATOM 755 C C . ASN A 1 120 ? 43.411 42.264 35.266 1.00 26.98 584 ASN A C 1
ATOM 756 O O . ASN A 1 120 ? 42.929 42.631 36.347 1.00 27.25 584 ASN A O 1
ATOM 761 N N . ILE A 1 121 ? 42.829 42.473 34.090 1.00 27.45 585 ILE A N 1
ATOM 762 C CA . ILE A 1 121 ? 41.554 43.191 33.972 1.00 29.93 585 ILE A CA 1
ATOM 763 C C . ILE A 1 121 ? 40.445 42.253 33.529 1.00 30.69 585 ILE A C 1
ATOM 764 O O . ILE A 1 121 ? 40.626 41.438 32.632 1.00 30.45 585 ILE A O 1
ATOM 769 N N . SER A 1 122 ? 39.275 42.417 34.131 1.00 32.09 586 SER A N 1
ATOM 770 C CA . SER A 1 122 ? 38.102 41.637 33.785 1.00 33.30 586 SER A CA 1
ATOM 771 C C . SER A 1 122 ? 37.343 42.351 32.649 1.00 33.37 586 SER A C 1
ATOM 772 O O . SER A 1 122 ? 37.269 43.585 32.636 1.00 32.62 586 SER A O 1
ATOM 775 N N . THR A 1 123 ? 36.795 41.585 31.698 1.00 33.79 587 THR A N 1
ATOM 776 C CA . THR A 1 123 ? 36.000 42.185 30.604 1.00 34.20 587 THR A CA 1
ATOM 777 C C . THR A 1 123 ? 34.785 42.947 31.148 1.00 33.58 587 THR A C 1
ATOM 778 O O . THR A 1 123 ? 34.246 43.849 30.487 1.00 33.45 587 THR A O 1
ATOM 782 N N . ARG A 1 124 ? 34.389 42.602 32.372 1.00 33.25 588 ARG A N 1
ATOM 783 C CA A ARG A 1 124 ? 33.286 43.286 33.047 0.50 32.87 588 ARG A CA 1
ATOM 784 C CA B ARG A 1 124 ? 33.288 43.286 33.059 0.50 32.80 588 ARG A CA 1
ATOM 785 C C . ARG A 1 124 ? 33.626 44.736 33.410 1.00 32.33 588 ARG A C 1
ATOM 786 O O . ARG A 1 124 ? 32.735 45.543 33.630 1.00 31.90 588 ARG A O 1
ATOM 801 N N . GLN A 1 125 ? 34.920 45.061 33.472 1.00 32.10 589 GLN A N 1
ATOM 802 C CA . GLN A 1 125 ? 35.333 46.442 33.775 1.00 31.87 589 GLN A CA 1
ATOM 803 C C . GLN A 1 125 ? 35.083 47.428 32.629 1.00 30.90 589 GLN A C 1
ATOM 804 O O . GLN A 1 125 ? 35.108 48.638 32.846 1.00 30.63 589 GLN A O 1
ATOM 810 N N . PHE A 1 126 ? 34.873 46.916 31.412 1.00 30.12 590 PHE A N 1
ATOM 811 C CA . PHE A 1 126 ? 34.637 47.774 30.239 1.00 30.02 590 PHE A CA 1
ATOM 812 C C . PHE A 1 126 ? 33.239 48.372 30.223 1.00 30.21 590 PHE A C 1
ATOM 813 O O . PHE A 1 126 ? 33.002 49.388 29.556 1.00 29.46 590 PHE A O 1
ATOM 821 N N . GLU A 1 127 ? 32.333 47.710 30.942 1.00 30.88 591 GLU A N 1
ATOM 822 C CA A GLU A 1 127 ? 30.927 48.114 31.008 0.50 30.87 591 GLU A CA 1
ATOM 823 C CA B GLU A 1 127 ? 30.928 48.106 31.030 0.50 31.20 591 GLU A CA 1
ATOM 824 C C . GLU A 1 127 ? 30.776 49.565 31.473 1.00 31.31 591 GLU A C 1
ATOM 825 O O . GLU A 1 127 ? 31.289 49.955 32.529 1.00 31.51 591 GLU A O 1
ATOM 836 N N . GLY A 1 128 ? 30.074 50.365 30.666 1.00 31.31 592 GLY A N 1
ATOM 837 C CA . GLY A 1 128 ? 29.882 51.794 30.941 1.00 32.04 592 GLY A CA 1
ATOM 838 C C . GLY A 1 128 ? 31.154 52.628 30.839 1.00 32.20 592 GLY A C 1
ATOM 839 O O . GLY A 1 128 ? 31.197 53.769 31.319 1.00 32.78 592 GLY A O 1
ATOM 840 N N . GLU A 1 129 ? 32.179 52.069 30.198 1.00 32.29 593 GLU A N 1
ATOM 841 C CA . GLU A 1 129 ? 33.529 52.654 30.158 1.00 32.35 593 GLU A CA 1
ATOM 842 C C . GLU A 1 129 ? 34.110 52.861 31.557 1.00 31.68 593 GLU A C 1
ATOM 843 O O . GLU A 1 129 ? 34.869 53.808 31.810 1.00 31.81 593 GLU A O 1
ATOM 849 N N . HIS A 1 130 ? 33.744 51.967 32.467 1.00 30.52 594 HIS A N 1
ATOM 850 C CA . HIS A 1 130 ? 34.208 52.063 33.843 1.00 30.08 594 HIS A CA 1
ATOM 851 C C . HIS A 1 130 ? 35.734 52.035 33.927 1.00 29.21 594 HIS A C 1
ATOM 852 O O . HIS A 1 130 ? 36.348 52.829 34.660 1.00 27.73 594 HIS A O 1
ATOM 859 N N . LEU A 1 131 ? 36.334 51.133 33.156 1.00 28.72 595 LEU A N 1
ATOM 860 C CA . LEU A 1 131 ? 37.776 50.891 33.238 1.00 28.44 595 LEU A CA 1
ATOM 861 C C . LEU A 1 131 ? 38.603 52.177 33.125 1.00 28.38 595 LEU A C 1
ATOM 862 O O . LEU A 1 131 ? 39.574 52.351 33.852 1.00 28.22 595 LEU A O 1
ATOM 867 N N . THR A 1 132 ? 38.210 53.057 32.206 1.00 27.81 596 THR A N 1
ATOM 868 C CA . THR A 1 132 ? 38.876 54.339 31.995 1.00 28.42 596 THR A CA 1
ATOM 869 C C . THR A 1 132 ? 38.897 55.144 33.293 1.00 28.26 596 THR A C 1
ATOM 870 O O . THR A 1 132 ? 39.948 55.652 33.704 1.00 27.98 596 THR A O 1
ATOM 874 N N . ARG A 1 133 ? 37.739 55.225 33.944 1.00 28.80 597 ARG A N 1
ATOM 875 C CA . ARG A 1 133 ? 37.606 55.931 35.230 1.00 29.55 597 ARG A CA 1
ATOM 876 C C . ARG A 1 133 ? 38.356 55.249 36.374 1.00 28.89 597 ARG A C 1
ATOM 877 O O . ARG A 1 133 ? 38.994 55.921 37.208 1.00 29.25 597 ARG A O 1
ATOM 885 N N . ALA A 1 134 ? 38.273 53.918 36.419 1.00 29.02 598 ALA A N 1
ATOM 886 C CA . ALA A 1 134 ? 38.995 53.117 37.407 1.00 28.71 598 ALA A CA 1
ATOM 887 C C . ALA A 1 134 ? 40.525 53.258 37.300 1.00 28.45 598 ALA A C 1
ATOM 888 O O . ALA A 1 134 ? 41.210 53.361 38.323 1.00 28.26 598 ALA A O 1
ATOM 890 N N . VAL A 1 135 ? 41.057 53.282 36.077 1.00 28.03 599 VAL A N 1
ATOM 891 C CA . VAL A 1 135 ? 42.503 53.484 35.882 1.00 28.60 599 VAL A CA 1
ATOM 892 C C . VAL A 1 135 ? 42.919 54.915 36.251 1.00 28.58 599 VAL A C 1
ATOM 893 O O . VAL A 1 135 ? 43.926 55.110 36.927 1.00 28.68 599 VAL A O 1
ATOM 897 N N . ASP A 1 136 ? 42.136 55.893 35.819 1.00 28.68 600 ASP A N 1
ATOM 898 C CA . ASP A 1 136 ? 42.409 57.297 36.163 1.00 29.41 600 ASP A CA 1
ATOM 899 C C . ASP A 1 136 ? 42.429 57.490 37.687 1.00 28.72 600 ASP A C 1
ATOM 900 O O . ASP A 1 136 ? 43.320 58.143 38.218 1.00 27.94 600 ASP A O 1
ATOM 905 N N . ARG A 1 137 ? 41.466 56.881 38.376 1.00 28.43 601 ARG A N 1
ATOM 906 C CA . ARG A 1 137 ? 41.396 56.936 39.852 1.00 28.95 601 ARG A CA 1
ATOM 907 C C . ARG A 1 137 ? 42.626 56.305 40.504 1.00 27.99 601 ARG A C 1
ATOM 908 O O . ARG A 1 137 ? 43.200 56.876 41.433 1.00 27.55 601 ARG A O 1
ATOM 916 N N . ALA A 1 138 ? 43.027 55.132 40.014 1.00 27.09 602 ALA A N 1
ATOM 917 C CA . ALA A 1 138 ? 44.192 54.412 40.543 1.00 26.31 602 ALA A CA 1
ATOM 918 C C . ALA A 1 138 ? 45.487 55.206 40.382 1.00 26.20 602 ALA A C 1
ATOM 919 O O . ALA A 1 138 ? 46.328 55.243 41.297 1.00 26.39 602 ALA A O 1
ATOM 921 N N . LEU A 1 139 ? 45.644 55.845 39.227 1.00 25.89 603 LEU A N 1
ATOM 922 C CA . LEU A 1 139 ? 46.812 56.674 38.959 1.00 25.51 603 LEU A CA 1
ATOM 923 C C . LEU A 1 139 ? 46.807 57.947 39.809 1.00 25.98 603 LEU A C 1
ATOM 924 O O . LEU A 1 139 ? 47.837 58.329 40.361 1.00 26.02 603 LEU A O 1
ATOM 929 N N . ALA A 1 140 ? 45.632 58.575 39.920 1.00 25.47 604 ALA A N 1
ATOM 930 C CA . ALA A 1 140 ? 45.468 59.816 40.681 1.00 26.09 604 ALA A CA 1
ATOM 931 C C . ALA A 1 140 ? 45.704 59.609 42.166 1.00 26.25 604 ALA A C 1
ATOM 932 O O . ALA A 1 140 ? 46.309 60.466 42.829 1.00 26.21 604 ALA A O 1
ATOM 934 N N . ARG A 1 141 ? 45.239 58.478 42.692 1.00 25.59 605 ARG A N 1
ATOM 935 C CA . ARG A 1 141 ? 45.411 58.175 44.111 1.00 26.51 605 ARG A CA 1
ATOM 936 C C . ARG A 1 141 ? 46.855 57.831 44.460 1.00 27.00 605 ARG A C 1
ATOM 937 O O . ARG A 1 141 ? 47.336 58.189 45.534 1.00 27.70 605 ARG A O 1
ATOM 945 N N . SER A 1 142 ? 47.548 57.140 43.553 1.00 25.87 606 SER A N 1
ATOM 946 C CA . SER A 1 142 ? 48.903 56.664 43.832 1.00 26.19 606 SER A CA 1
ATOM 947 C C . SER A 1 142 ? 49.965 57.673 43.408 1.00 25.86 606 SER A C 1
ATOM 948 O O . SER A 1 142 ? 51.059 57.702 43.975 1.00 27.07 606 SER A O 1
ATOM 951 N N . GLY A 1 143 ? 49.635 58.490 42.409 1.00 25.92 607 GLY A N 1
ATOM 952 C CA . GLY A 1 143 ? 50.608 59.334 41.725 1.00 25.94 607 GLY A CA 1
ATOM 953 C C . GLY A 1 143 ? 51.453 58.598 40.698 1.00 25.08 607 GLY A C 1
ATOM 954 O O . GLY A 1 143 ? 52.362 59.183 40.128 1.00 25.44 607 GLY A O 1
ATOM 955 N N . LEU A 1 144 ? 51.163 57.317 40.441 1.00 24.69 608 LEU A N 1
ATOM 956 C CA . LEU A 1 144 ? 51.900 56.573 39.411 1.00 24.21 608 LEU A CA 1
ATOM 957 C C . LEU A 1 144 ? 51.749 57.130 37.983 1.00 24.47 608 LEU A C 1
ATOM 958 O O . LEU A 1 144 ? 50.641 57.449 37.540 1.00 25.42 608 LEU A O 1
ATOM 963 N N . ARG A 1 145 ? 52.871 57.270 37.282 1.00 24.36 609 ARG A N 1
ATOM 964 C CA . ARG A 1 145 ? 52.841 57.622 35.848 1.00 24.87 609 ARG A CA 1
ATOM 965 C C . ARG A 1 145 ? 52.237 56.485 35.031 1.00 24.94 609 ARG A C 1
ATOM 966 O O . ARG A 1 145 ? 52.549 55.311 35.275 1.00 24.84 609 ARG A O 1
ATOM 974 N N . PRO A 1 146 ? 51.352 56.828 34.075 1.00 25.60 610 PRO A N 1
ATOM 975 C CA . PRO A 1 146 ? 50.676 55.804 33.266 1.00 26.07 610 PRO A CA 1
ATOM 976 C C . PRO A 1 146 ? 51.638 54.867 32.537 1.00 26.75 610 PRO A C 1
ATOM 977 O O . PRO A 1 146 ? 51.317 53.696 32.368 1.00 27.48 610 PRO A O 1
ATOM 981 N N . ASP A 1 147 ? 52.803 55.389 32.151 1.00 27.92 611 ASP A N 1
ATOM 982 C CA A ASP A 1 147 ? 53.804 54.596 31.427 0.50 28.67 611 ASP A CA 1
ATOM 983 C CA B ASP A 1 147 ? 53.876 54.657 31.461 0.50 28.46 611 ASP A CA 1
ATOM 984 C C . ASP A 1 147 ? 54.395 53.458 32.273 1.00 28.77 611 ASP A C 1
ATOM 985 O O . ASP A 1 147 ? 55.065 52.562 31.735 1.00 28.76 611 ASP A O 1
ATOM 994 N N . CYS A 1 148 ? 54.093 53.450 33.576 1.00 28.04 612 CYS A N 1
ATOM 995 C CA . CYS A 1 148 ? 54.579 52.408 34.496 1.00 27.49 612 CYS A CA 1
ATOM 996 C C . CYS A 1 148 ? 53.564 51.311 34.755 1.00 27.13 612 CYS A C 1
ATOM 997 O O . CYS A 1 148 ? 53.849 50.365 35.485 1.00 27.75 612 CYS A O 1
ATOM 1000 N N . LEU A 1 149 ? 52.365 51.459 34.197 1.00 26.85 613 LEU A N 1
ATOM 1001 C CA . LEU A 1 149 ? 51.289 50.494 34.384 1.00 26.13 613 LEU A CA 1
ATOM 1002 C C . LEU A 1 149 ? 50.992 49.756 33.082 1.00 25.98 613 LEU A C 1
ATOM 1003 O O . LEU A 1 149 ? 50.896 50.362 32.015 1.00 24.81 613 LEU A O 1
ATOM 1008 N N . GLU A 1 150 ? 50.838 48.448 33.202 1.00 25.61 614 GLU A N 1
ATOM 1009 C CA A GLU A 1 150 ? 50.422 47.578 32.104 0.50 26.05 614 GLU A CA 1
ATOM 1010 C CA B GLU A 1 150 ? 50.372 47.630 32.086 0.50 26.75 614 GLU A CA 1
ATOM 1011 C C . GLU A 1 150 ? 49.128 46.837 32.482 1.00 25.97 614 GLU A C 1
ATOM 1012 O O . GLU A 1 150 ? 48.948 46.458 33.647 1.00 25.96 614 GLU A O 1
ATOM 1023 N N . LEU A 1 151 ? 48.237 46.630 31.518 1.00 24.95 615 LEU A N 1
ATOM 1024 C CA . LEU A 1 151 ? 47.009 45.885 31.758 1.00 24.41 615 LEU A CA 1
ATOM 1025 C C . LEU A 1 151 ? 47.003 44.582 30.937 1.00 24.93 615 LEU A C 1
ATOM 1026 O O . LEU A 1 151 ? 47.457 44.572 29.786 1.00 24.97 615 LEU A O 1
ATOM 1031 N N . GLU A 1 152 ? 46.481 43.511 31.523 1.00 24.92 616 GLU A N 1
ATOM 1032 C CA . GLU A 1 152 ? 46.389 42.202 30.839 1.00 25.44 616 GLU A CA 1
ATOM 1033 C C . GLU A 1 152 ? 44.908 41.833 30.721 1.00 25.60 616 GLU A C 1
ATOM 1034 O O . GLU A 1 152 ? 44.200 41.711 31.730 1.00 25.77 616 GLU A O 1
ATOM 1040 N N . ILE A 1 153 ? 44.451 41.666 29.485 1.00 24.73 617 ILE A N 1
ATOM 1041 C CA . ILE A 1 153 ? 43.049 41.354 29.198 1.00 25.47 617 ILE A CA 1
ATOM 1042 C C . ILE A 1 153 ? 43.009 40.051 28.423 1.00 24.89 617 ILE A C 1
ATOM 1043 O O . ILE A 1 153 ? 43.801 39.847 27.505 1.00 23.96 617 ILE A O 1
ATOM 1048 N N . THR A 1 154 ? 42.097 39.162 28.790 1.00 24.98 618 THR A N 1
ATOM 1049 C CA . THR A 1 154 ? 42.108 37.823 28.194 1.00 25.15 618 THR A CA 1
ATOM 1050 C C . THR A 1 154 ? 41.845 37.900 26.685 1.00 24.12 618 THR A C 1
ATOM 1051 O O . THR A 1 154 ? 41.138 38.788 26.218 1.00 23.75 618 THR A O 1
ATOM 1055 N N . GLU A 1 155 ? 42.442 36.976 25.927 1.00 23.67 619 GLU A N 1
ATOM 1056 C CA . GLU A 1 155 ? 42.322 36.977 24.472 1.00 24.64 619 GLU A CA 1
ATOM 1057 C C . GLU A 1 155 ? 40.865 37.096 23.982 1.00 24.16 619 GLU A C 1
ATOM 1058 O O . GLU A 1 155 ? 40.573 37.802 23.001 1.00 24.85 619 GLU A O 1
ATOM 1064 N N . ASN A 1 156 ? 39.950 36.406 24.662 1.00 24.81 620 ASN A N 1
AT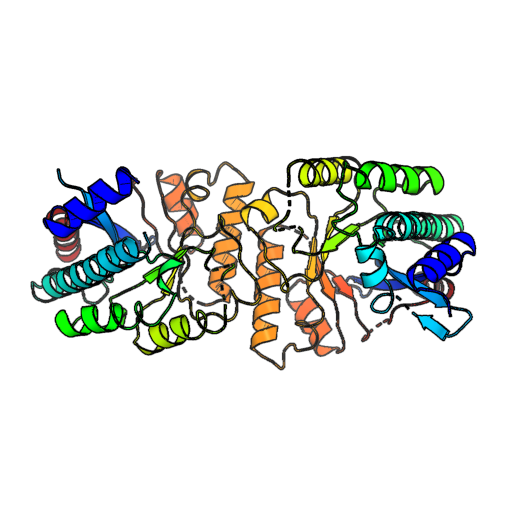OM 1065 C CA . ASN A 1 156 ? 38.540 36.405 24.246 1.00 24.74 620 ASN A CA 1
ATOM 1066 C C . ASN A 1 156 ? 37.792 37.737 24.346 1.00 24.99 620 ASN A C 1
ATOM 1067 O O . ASN A 1 156 ? 36.630 37.815 23.963 1.00 24.14 620 ASN A O 1
ATOM 1072 N N . VAL A 1 157 ? 38.468 38.788 24.808 1.00 24.99 621 VAL A N 1
ATOM 1073 C CA . VAL A 1 157 ? 37.918 40.152 24.667 1.00 25.15 621 VAL A CA 1
ATOM 1074 C C . VAL A 1 157 ? 37.573 40.408 23.188 1.00 25.96 621 VAL A C 1
ATOM 1075 O O . VAL A 1 157 ? 36.633 41.145 22.857 1.00 25.17 621 VAL A O 1
ATOM 1087 N N . LEU A 1 159 ? 36.117 38.498 21.147 1.00 27.61 623 LEU A N 1
ATOM 1088 C CA . LEU A 1 159 ? 34.796 37.938 20.820 1.00 28.12 623 LEU A CA 1
ATOM 1089 C C . LEU A 1 159 ? 33.647 38.798 21.356 1.00 29.16 623 LEU A C 1
ATOM 1090 O O . LEU A 1 159 ? 32.486 38.569 21.014 1.00 27.86 623 LEU A O 1
ATOM 1095 N N . VAL A 1 160 ? 33.988 39.776 22.190 1.00 30.31 624 VAL A N 1
ATOM 1096 C CA . VAL A 1 160 ? 33.011 40.714 22.776 1.00 32.01 624 VAL A CA 1
ATOM 1097 C C . VAL A 1 160 ? 33.431 42.179 22.532 1.00 33.21 624 VAL A C 1
ATOM 1098 O O . VAL A 1 160 ? 33.251 43.059 23.383 1.00 33.99 624 VAL A O 1
ATOM 1110 N N . THR A 1 162 ? 33.025 45.615 21.417 1.00 37.47 626 THR A N 1
ATOM 1111 C CA . THR A 1 162 ? 31.977 46.608 21.182 1.00 37.93 626 THR A CA 1
ATOM 1112 C C . THR A 1 162 ? 32.625 47.998 21.116 1.00 37.81 626 THR A C 1
ATOM 1113 O O . THR A 1 162 ? 33.805 48.137 21.461 1.00 37.74 626 THR A O 1
ATOM 1117 N N . ASP A 1 163 ? 31.870 49.013 20.671 1.00 37.70 627 ASP A N 1
ATOM 1118 C CA A ASP A 1 163 ? 32.392 50.385 20.610 0.50 37.64 627 ASP A CA 1
ATOM 1119 C CA B ASP A 1 163 ? 32.379 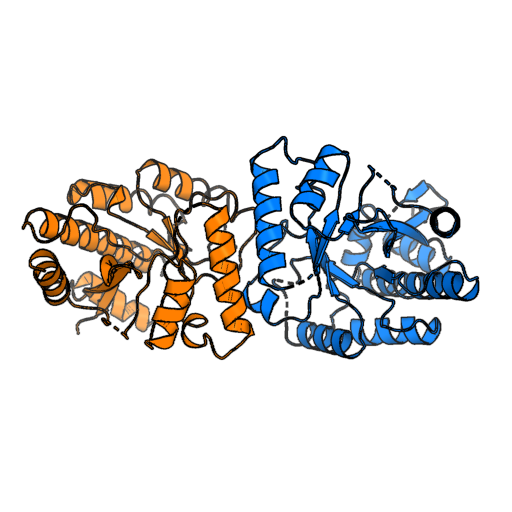50.390 20.611 0.50 37.54 627 ASP A CA 1
ATOM 1120 C C . ASP A 1 163 ? 32.888 50.857 21.978 1.00 37.53 627 ASP A C 1
ATOM 1121 O O . ASP A 1 163 ? 33.863 51.605 22.065 1.00 37.68 627 ASP A O 1
ATOM 1130 N N . GLU A 1 164 ? 32.226 50.393 23.037 1.00 37.11 628 GLU A N 1
ATOM 1131 C CA . GLU A 1 164 ? 32.591 50.692 24.418 1.00 36.67 628 GLU A CA 1
ATOM 1132 C C . GLU A 1 164 ? 33.978 50.154 24.790 1.00 35.66 628 GLU A C 1
ATOM 1133 O O . GLU A 1 164 ? 34.805 50.880 25.350 1.00 34.92 628 GLU A O 1
ATOM 1139 N N . VAL A 1 165 ? 34.230 48.882 24.475 1.00 34.10 629 VAL A N 1
ATOM 1140 C CA . VAL A 1 165 ? 35.548 48.293 24.693 1.00 32.82 629 VAL A CA 1
ATOM 1141 C C . VAL A 1 165 ? 36.603 49.053 23.901 1.00 32.52 629 VAL A C 1
ATOM 1142 O O . VAL A 1 165 ? 37.643 49.434 24.447 1.00 32.23 629 VAL A O 1
ATOM 1146 N N . ARG A 1 166 ? 36.324 49.279 22.622 1.00 32.19 630 ARG A N 1
ATOM 1147 C CA . ARG A 1 166 ? 37.254 49.980 21.741 1.00 32.91 630 ARG A CA 1
ATOM 1148 C C . ARG A 1 166 ? 37.570 51.381 22.251 1.00 32.43 630 ARG A C 1
ATOM 1149 O O . ARG A 1 166 ? 38.727 51.797 22.203 1.00 31.79 630 ARG A O 1
ATOM 1157 N N . THR A 1 167 ? 36.546 52.082 22.745 1.00 31.93 631 THR A N 1
ATOM 1158 C CA . THR A 1 167 ? 36.716 53.418 23.356 1.00 32.20 631 THR A CA 1
ATOM 1159 C C . THR A 1 167 ? 37.656 53.401 24.575 1.00 31.85 631 THR A C 1
ATOM 1160 O O . THR A 1 167 ? 38.552 54.246 24.669 1.00 31.60 631 THR A O 1
ATOM 1164 N N . CYS A 1 168 ? 37.454 52.443 25.491 1.00 31.39 632 CYS A N 1
ATOM 1165 C CA . CYS A 1 168 ? 38.363 52.265 26.639 1.00 31.37 632 CYS A CA 1
ATOM 1166 C C . CYS A 1 168 ? 39.789 51.971 26.206 1.00 30.55 632 CYS A C 1
ATOM 1167 O O . CYS A 1 168 ? 40.734 52.554 26.743 1.00 30.08 632 CYS A O 1
ATOM 1170 N N . LEU A 1 169 ? 39.945 51.058 25.245 1.00 29.94 633 LEU A N 1
ATOM 1171 C CA . LEU A 1 169 ? 41.278 50.660 24.789 1.00 29.85 633 LEU A CA 1
ATOM 1172 C C . LEU A 1 169 ? 42.029 51.845 24.171 1.00 29.94 633 LEU A C 1
ATOM 1173 O O . LEU A 1 169 ? 43.210 52.070 24.469 1.00 29.24 633 LEU A O 1
ATOM 1178 N N . ASP A 1 170 ? 41.332 52.613 23.334 1.00 30.21 634 ASP A N 1
ATOM 1179 C CA . ASP A 1 170 ? 41.926 53.806 22.728 1.00 31.52 634 ASP A CA 1
ATOM 1180 C C . ASP A 1 170 ? 42.294 54.849 23.790 1.00 31.07 634 ASP A C 1
ATOM 1181 O O . ASP A 1 170 ? 43.360 55.458 23.709 1.00 31.80 634 ASP A O 1
ATOM 1186 N N . ALA A 1 171 ? 41.421 55.038 24.779 1.00 30.55 635 ALA A N 1
ATOM 1187 C CA . ALA A 1 171 ? 41.675 55.971 25.892 1.00 30.57 635 ALA A CA 1
ATOM 1188 C C . ALA A 1 171 ? 42.914 55.577 26.693 1.00 30.14 635 ALA A C 1
ATOM 1189 O O . ALA A 1 171 ? 43.757 56.422 27.023 1.00 29.75 635 ALA A O 1
ATOM 1191 N N . LEU A 1 172 ? 43.040 54.283 26.979 1.00 30.15 636 LEU A N 1
ATOM 1192 C CA . LEU A 1 172 ? 44.174 53.797 27.738 1.00 30.17 636 LEU A CA 1
ATOM 1193 C C . LEU A 1 172 ? 45.478 53.956 26.955 1.00 30.03 636 LEU A C 1
ATOM 1194 O O . LEU A 1 172 ? 46.482 54.378 27.519 1.00 30.12 636 LEU A O 1
ATOM 1199 N N . ARG A 1 173 ? 45.458 53.663 25.657 1.00 30.19 637 ARG A N 1
ATOM 1200 C CA . ARG A 1 173 ? 46.657 53.828 24.843 1.00 31.12 637 ARG A CA 1
ATOM 1201 C C . ARG A 1 173 ? 47.066 55.298 24.780 1.00 31.21 637 ARG A C 1
ATOM 1202 O O . ARG A 1 173 ? 48.254 55.610 24.875 1.00 31.45 637 ARG A O 1
ATOM 1204 N N . ALA A 1 174 ? 46.067 56.172 24.662 1.00 31.15 638 ALA A N 1
ATOM 1205 C CA . ALA A 1 174 ? 46.260 57.628 24.668 1.00 32.51 638 ALA A CA 1
ATOM 1206 C C . ALA A 1 174 ? 46.915 58.116 25.965 1.00 32.60 638 ALA A C 1
ATOM 1207 O O . ALA A 1 174 ? 47.758 59.020 25.917 1.00 32.75 638 ALA A O 1
ATOM 1209 N N . ARG A 1 175 ? 46.523 57.521 27.103 1.00 32.96 639 ARG A N 1
ATOM 1210 C CA . ARG A 1 175 ? 47.135 57.817 28.414 1.00 33.87 639 ARG A CA 1
ATOM 1211 C C . ARG A 1 175 ? 48.582 57.331 28.480 1.00 33.09 639 ARG A C 1
ATOM 1212 O O . ARG A 1 175 ? 49.381 57.869 29.244 1.00 33.65 639 ARG A O 1
ATOM 1220 N N . GLY A 1 176 ? 48.909 56.301 27.705 1.00 31.70 640 GLY A N 1
ATOM 1221 C CA . GLY A 1 176 ? 50.259 55.732 27.719 1.00 30.72 640 GLY A CA 1
ATOM 1222 C C . GLY A 1 176 ? 50.327 54.429 28.513 1.00 29.42 640 GLY A C 1
ATOM 1223 O O . GLY A 1 176 ? 51.414 53.897 28.763 1.00 29.32 640 GLY A O 1
ATOM 1224 N N . VAL A 1 177 ? 49.165 53.914 28.895 1.00 28.49 641 VAL A N 1
ATOM 1225 C CA . VAL A 1 177 ? 49.061 52.616 29.611 1.00 28.20 641 VAL A CA 1
ATOM 1226 C C . VAL A 1 177 ? 49.229 51.487 28.580 1.00 29.52 641 VAL A C 1
ATOM 1227 O O . VAL A 1 177 ? 48.554 51.476 27.545 1.00 30.16 641 VAL A O 1
ATOM 1231 N N . ARG A 1 178 ? 50.136 50.559 28.844 1.00 29.42 642 ARG A N 1
ATOM 1232 C CA . ARG A 1 178 ? 50.362 49.479 27.882 1.00 30.10 642 ARG A CA 1
ATOM 1233 C C . ARG A 1 178 ? 49.372 48.347 28.081 1.00 29.06 642 ARG A C 1
ATOM 1234 O O . ARG A 1 178 ? 48.931 48.078 29.203 1.00 27.42 642 ARG A O 1
ATOM 1242 N N . LEU A 1 179 ? 49.009 47.698 26.974 1.00 27.81 643 LEU A N 1
ATOM 1243 C CA . LEU A 1 179 ? 47.927 46.731 26.972 1.00 27.25 643 LEU A CA 1
ATOM 1244 C C . LEU A 1 179 ? 48.436 45.411 26.385 1.00 26.66 643 LEU A C 1
ATOM 1245 O O . LEU A 1 179 ? 49.056 45.406 25.326 1.00 26.92 643 LEU A O 1
ATOM 1250 N N . ALA A 1 180 ? 48.163 44.303 27.063 1.00 26.15 644 ALA A N 1
ATOM 1251 C CA . ALA A 1 180 ? 48.561 42.990 26.563 1.00 25.51 644 ALA A CA 1
ATOM 1252 C C . ALA A 1 180 ? 47.387 42.010 26.584 1.00 25.50 644 ALA A C 1
ATOM 1253 O O . ALA A 1 180 ? 46.480 42.147 27.417 1.00 25.19 644 ALA A O 1
ATOM 1255 N N . LEU A 1 181 ? 47.407 41.049 25.657 1.00 24.50 645 LEU A N 1
ATOM 1256 C CA . LEU A 1 181 ? 46.399 39.993 25.586 1.00 24.55 645 LEU A CA 1
ATOM 1257 C C . LEU A 1 181 ? 46.880 38.794 26.392 1.00 24.58 645 LEU A C 1
ATOM 1258 O O . LEU A 1 181 ? 47.962 38.244 26.130 1.00 26.17 645 LEU A O 1
ATOM 1263 N N . ASP A 1 182 ? 46.069 38.389 27.367 1.00 23.98 646 ASP A N 1
ATOM 1264 C CA . ASP A 1 182 ? 46.428 37.309 28.290 1.00 24.16 646 ASP A CA 1
ATOM 1265 C C . ASP A 1 182 ? 45.890 35.967 27.827 1.00 24.33 646 ASP A C 1
ATOM 1266 O O . ASP A 1 182 ? 44.952 35.920 27.012 1.00 23.70 646 ASP A O 1
ATOM 1271 N N . ASP A 1 183 ? 46.465 34.874 28.362 1.00 24.28 647 ASP A N 1
ATOM 1272 C CA . ASP A 1 183 ? 46.005 33.500 28.076 1.00 24.12 647 ASP A CA 1
ATOM 1273 C C . ASP A 1 183 ? 46.067 33.216 26.584 1.00 23.33 647 ASP A C 1
ATOM 1274 O O . ASP A 1 183 ? 45.249 32.449 26.050 1.00 23.40 647 ASP A O 1
ATOM 1279 N N . PHE A 1 184 ? 47.030 33.835 25.910 1.00 22.71 648 PHE A N 1
ATOM 1280 C CA . PHE A 1 184 ? 46.994 33.825 24.456 1.00 22.28 648 PHE A CA 1
ATOM 1281 C C . PHE A 1 184 ? 47.197 32.422 23.893 1.00 22.45 648 PHE A C 1
ATOM 1282 O O . PHE A 1 184 ? 48.136 31.691 24.304 1.00 23.06 648 PHE A O 1
ATOM 1290 N N . GLY A 1 185 ? 46.306 32.064 22.961 1.00 21.27 649 GLY A N 1
ATOM 1291 C CA . GLY A 1 185 ? 46.317 30.760 22.300 1.00 21.17 649 GLY A CA 1
ATOM 1292 C C . GLY A 1 185 ? 45.180 29.894 22.819 1.00 22.31 649 GLY A C 1
ATOM 1293 O O . GLY A 1 185 ? 44.836 28.901 22.187 1.00 22.14 649 GLY A O 1
ATOM 1294 N N . THR A 1 186 ? 44.635 30.243 23.985 1.00 22.15 650 THR A N 1
ATOM 1295 C CA . THR A 1 186 ? 43.483 29.513 24.546 1.00 23.50 650 THR A CA 1
ATOM 1296 C C . THR A 1 186 ? 42.159 30.121 24.118 1.00 23.44 650 THR A C 1
ATOM 1297 O O . THR A 1 186 ? 41.093 29.536 24.359 1.00 24.26 650 THR A O 1
ATOM 1301 N N . GLY A 1 187 ? 42.223 31.314 23.521 1.00 23.50 651 GLY A N 1
ATOM 1302 C CA . GLY A 1 187 ? 41.043 31.982 23.029 1.00 23.74 651 GLY A CA 1
ATOM 1303 C C . GLY A 1 187 ? 41.011 32.087 21.500 1.00 23.73 651 GLY A C 1
ATOM 1304 O O . GLY A 1 187 ? 41.567 31.231 20.792 1.00 22.32 651 GLY A O 1
ATOM 1305 N N . TYR A 1 188 ? 40.329 33.128 21.013 1.00 23.34 652 TYR A N 1
ATOM 1306 C CA . TYR A 1 188 ? 40.169 33.389 19.582 1.00 23.18 652 TYR A CA 1
ATOM 1307 C C . TYR A 1 188 ? 40.599 34.808 19.271 1.00 22.77 652 TYR A C 1
ATOM 1308 O O . TYR A 1 188 ? 40.252 35.744 19.998 1.00 23.36 652 TYR A O 1
ATOM 1317 N N . SER A 1 189 ? 41.359 34.946 18.191 1.00 22.30 653 SER A N 1
ATOM 1318 C CA . SER A 1 189 ? 41.850 36.245 17.726 1.00 22.68 653 SER A CA 1
ATOM 1319 C C . SER A 1 189 ? 41.415 36.530 16.287 1.00 22.25 653 SER A C 1
ATOM 1320 O O . SER A 1 189 ? 41.366 35.628 15.446 1.00 23.46 653 SER A O 1
ATOM 1323 N N . SER A 1 190 ? 41.124 37.801 16.028 1.00 22.37 654 SER A N 1
ATOM 1324 C CA . SER A 1 190 ? 40.904 38.317 14.689 1.00 23.41 654 SER A CA 1
ATOM 1325 C C . SER A 1 190 ? 42.192 39.015 14.267 1.00 22.99 654 SER A C 1
ATOM 1326 O O . SER A 1 190 ? 42.649 39.905 14.956 1.00 22.06 654 SER A O 1
ATOM 1329 N N . LEU A 1 191 ? 42.774 38.612 13.144 1.00 23.30 655 LEU A N 1
ATOM 1330 C CA . LEU A 1 191 ? 44.000 39.273 12.682 1.00 24.69 655 LEU A CA 1
ATOM 1331 C C . LEU A 1 191 ? 43.822 40.764 12.393 1.00 25.04 655 LEU A C 1
ATOM 1332 O O . LEU A 1 191 ? 44.717 41.576 12.692 1.00 24.43 655 LEU A O 1
ATOM 1337 N N . SER A 1 192 ? 42.668 41.124 11.834 1.00 25.29 656 SER A N 1
ATOM 1338 C CA . SER A 1 192 ? 42.357 42.533 11.622 1.00 27.18 656 SER A CA 1
ATOM 1339 C C . SER A 1 192 ? 42.221 43.308 12.947 1.00 27.79 656 SER A C 1
ATOM 1340 O O . SER A 1 192 ? 42.720 44.426 13.045 1.00 28.30 656 SER A O 1
ATOM 1343 N N . TYR A 1 193 ? 41.619 42.709 13.980 1.00 28.48 657 TYR A N 1
ATOM 1344 C CA . TYR A 1 193 ? 41.590 43.352 15.305 1.00 29.74 657 TYR A CA 1
ATOM 1345 C C . TYR A 1 193 ? 42.970 43.446 15.944 1.00 29.67 657 TYR A C 1
ATOM 1346 O O . TYR A 1 193 ? 43.296 44.452 16.574 1.00 31.04 657 TYR A O 1
ATOM 1355 N N . LEU A 1 194 ? 43.772 42.392 15.815 1.00 28.35 658 LEU A N 1
ATOM 1356 C CA . LEU A 1 194 ? 45.112 42.404 16.393 1.00 28.15 658 LEU A CA 1
ATOM 1357 C C . LEU A 1 194 ? 45.915 43.538 15.810 1.00 28.78 658 LEU A C 1
ATOM 1358 O O . LEU A 1 194 ? 46.587 44.257 16.545 1.00 29.32 658 LEU A O 1
ATOM 1363 N N . SER A 1 195 ? 45.815 43.717 14.500 1.00 29.07 659 SER A N 1
ATOM 1364 C CA . SER A 1 195 ? 46.437 44.847 13.827 1.00 29.99 659 SER A CA 1
ATOM 1365 C C . SER A 1 195 ? 45.824 46.207 14.243 1.00 30.10 659 SER A C 1
ATOM 1366 O O . SER A 1 195 ? 46.561 47.120 14.631 1.00 30.25 659 SER A O 1
ATOM 1369 N N . GLN A 1 196 ? 44.497 46.344 14.198 1.00 30.17 660 GLN A N 1
ATOM 1370 C CA . GLN A 1 196 ? 43.872 47.669 14.443 1.00 30.93 660 GLN A CA 1
ATOM 1371 C C . GLN A 1 196 ? 43.881 48.144 15.904 1.00 30.84 660 GLN A C 1
ATOM 1372 O O . GLN A 1 196 ? 44.002 49.353 16.158 1.00 30.56 660 GLN A O 1
ATOM 1378 N N . LEU A 1 197 ? 43.714 47.207 16.844 1.00 30.62 661 LEU A N 1
ATOM 1379 C CA . LEU A 1 197 ? 43.616 47.508 18.283 1.00 30.97 661 LEU A CA 1
ATOM 1380 C C . LEU A 1 197 ? 44.991 47.796 18.893 1.00 30.64 661 LEU A C 1
ATOM 1381 O O . LEU A 1 197 ? 46.010 47.277 18.425 1.00 29.51 661 LEU A O 1
ATOM 1386 N N . PRO A 1 198 ? 45.024 48.654 19.925 1.00 30.84 662 PRO A N 1
ATOM 1387 C CA . PRO A 1 198 ? 46.301 49.071 20.479 1.00 30.96 662 PRO A CA 1
ATOM 1388 C C . PRO A 1 198 ? 46.889 48.094 21.510 1.00 31.16 662 PRO A C 1
ATOM 1389 O O . PRO A 1 198 ? 47.199 48.522 22.619 1.00 32.84 662 PRO A O 1
ATOM 1393 N N . PHE A 1 199 ? 47.060 46.819 21.157 1.00 30.70 663 PHE A N 1
ATOM 1394 C CA . PHE A 1 199 ? 47.749 45.876 22.049 1.00 30.46 663 PHE A CA 1
ATOM 1395 C C . PHE A 1 199 ? 49.233 45.835 21.761 1.00 30.09 663 PHE A C 1
ATOM 1396 O O . PHE A 1 199 ? 49.656 45.511 20.646 1.00 29.95 663 PHE A O 1
ATOM 1404 N N . HIS A 1 200 ? 50.020 46.176 22.776 1.00 28.41 664 HIS A N 1
ATOM 1405 C CA . HIS A 1 200 ? 51.463 46.243 22.665 1.00 27.72 664 HIS A CA 1
ATOM 1406 C C . HIS A 1 200 ? 52.075 44.853 22.688 1.00 26.17 664 HIS A C 1
ATOM 1407 O O . HIS A 1 200 ? 53.167 44.630 22.157 1.00 25.57 664 HIS A O 1
ATOM 1414 N N . GLY A 1 201 ? 51.369 43.928 23.328 1.00 24.71 665 GLY A N 1
ATOM 1415 C CA . GLY A 1 201 ? 51.906 42.599 23.520 1.00 23.59 665 GLY A CA 1
ATOM 1416 C C . GLY A 1 201 ? 50.881 41.519 23.769 1.00 22.56 665 GLY A C 1
ATOM 1417 O O . GLY A 1 201 ? 49.684 41.766 23.847 1.00 21.28 665 GLY A O 1
ATOM 1418 N N . LEU A 1 202 ? 51.372 40.295 23.832 1.00 22.15 666 LEU A N 1
ATOM 1419 C CA . LEU A 1 202 ? 50.536 39.170 24.239 1.00 22.91 666 LEU A CA 1
ATOM 1420 C C . LEU A 1 202 ? 51.333 38.278 25.176 1.00 22.53 666 LEU A C 1
ATOM 1421 O O . LEU A 1 202 ? 52.571 38.361 25.246 1.00 23.26 666 LEU A O 1
ATOM 1426 N N . LYS A 1 203 ? 50.627 37.444 25.920 1.00 21.96 667 LYS A N 1
ATOM 1427 C CA . LYS A 1 203 ? 51.276 36.534 26.851 1.00 22.45 667 LYS A CA 1
ATOM 1428 C C . LYS A 1 203 ? 50.881 35.110 26.491 1.00 22.10 667 LYS A C 1
ATOM 1429 O O . LYS A 1 203 ? 49.706 34.765 26.547 1.00 22.39 667 LYS A O 1
ATOM 1435 N N . ILE A 1 204 ? 51.854 34.286 26.103 1.00 21.77 668 ILE A N 1
ATOM 1436 C CA . ILE A 1 204 ? 51.543 32.915 25.680 1.00 22.54 668 ILE A CA 1
ATOM 1437 C C . ILE A 1 204 ? 51.113 32.117 26.894 1.00 23.78 668 ILE A C 1
ATOM 1438 O O . ILE A 1 204 ? 51.808 32.105 27.901 1.00 23.21 668 ILE A O 1
ATOM 1443 N N . ASP A 1 205 ? 49.969 31.455 26.802 1.00 23.44 669 ASP A N 1
ATOM 1444 C CA . ASP A 1 205 ? 49.478 30.661 27.931 1.00 25.12 669 ASP A CA 1
ATOM 1445 C C . ASP A 1 205 ? 50.467 29.587 28.401 1.00 24.83 669 ASP A C 1
ATOM 1446 O O . ASP A 1 205 ? 51.073 28.869 27.583 1.00 23.16 669 ASP A O 1
ATOM 1451 N N . GLN A 1 206 ? 50.570 29.465 29.723 1.00 24.98 670 GLN A N 1
ATOM 1452 C CA A GLN A 1 206 ? 51.455 28.479 30.351 0.50 26.60 670 GLN A CA 1
ATOM 1453 C CA B GLN A 1 206 ? 51.429 28.470 30.380 0.50 26.03 670 GLN A CA 1
ATOM 1454 C C . GLN A 1 206 ? 51.192 27.044 29.898 1.00 26.31 670 GLN A C 1
ATOM 1455 O O . GLN A 1 206 ? 52.113 26.217 29.907 1.00 27.23 670 GLN A O 1
ATOM 1466 N N . SER A 1 207 ? 49.958 26.756 29.487 1.00 25.85 671 SER A N 1
ATOM 1467 C CA . SER A 1 207 ? 49.565 25.394 29.099 1.00 26.28 671 SER A CA 1
ATOM 1468 C C . SER A 1 207 ? 50.311 24.910 27.864 1.00 26.11 671 SER A C 1
ATOM 1469 O O . SER A 1 207 ? 50.523 23.697 27.681 1.00 26.96 671 SER A O 1
ATOM 1472 N N . PHE A 1 208 ? 50.707 25.852 27.014 1.00 25.10 672 PHE A N 1
ATOM 1473 C CA . PHE A 1 208 ? 51.503 25.513 25.854 1.00 25.10 672 PHE A CA 1
ATOM 1474 C C . PHE A 1 208 ? 52.977 25.466 26.214 1.00 25.68 672 PHE A C 1
ATOM 1475 O O . PHE A 1 208 ? 53.645 24.527 25.857 1.00 26.00 672 PHE A O 1
ATOM 1483 N N . VAL A 1 209 ? 53.464 26.488 26.917 1.00 26.30 673 VAL A N 1
ATOM 1484 C CA . VAL A 1 209 ? 54.897 26.651 27.161 1.00 27.10 673 VAL A CA 1
ATOM 1485 C C . VAL A 1 209 ? 55.431 25.486 28.004 1.00 27.72 673 VAL A C 1
ATOM 1486 O O . VAL A 1 209 ? 56.518 24.955 27.736 1.00 27.27 673 VAL A O 1
ATOM 1490 N N . ARG A 1 210 ? 54.623 25.090 28.991 1.00 27.83 674 ARG A N 1
ATOM 1491 C CA A ARG A 1 210 ? 54.886 24.003 29.927 0.50 29.41 674 ARG A CA 1
ATOM 1492 C CA B ARG A 1 210 ? 54.992 24.027 29.921 0.50 29.18 674 ARG A CA 1
ATOM 1493 C C . ARG A 1 210 ? 55.323 22.714 29.223 1.00 29.60 674 ARG A C 1
ATOM 1494 O O . ARG A 1 210 ? 56.044 21.886 29.791 1.00 29.43 674 ARG A O 1
ATOM 1509 N N . LYS A 1 211 ? 54.821 22.551 28.001 1.00 30.46 675 LYS A N 1
ATOM 1510 C CA . LYS A 1 211 ? 54.923 21.302 27.241 1.00 32.13 675 LYS A CA 1
ATOM 1511 C C . LYS A 1 211 ? 55.902 21.348 26.065 1.00 32.13 675 LYS A C 1
ATOM 1512 O O . LYS A 1 211 ? 56.013 20.378 25.303 1.00 31.85 675 LYS A O 1
ATOM 1518 N N . ILE A 1 212 ? 56.610 22.462 25.914 1.00 32.60 676 ILE A N 1
ATOM 1519 C CA . ILE A 1 212 ? 57.590 22.575 24.825 1.00 33.76 676 ILE A CA 1
ATOM 1520 C C . ILE A 1 212 ? 58.972 22.185 25.329 1.00 34.44 676 ILE A C 1
ATOM 1521 O O . ILE A 1 212 ? 59.249 22.303 26.526 1.00 34.47 676 ILE A O 1
ATOM 1526 N N . PRO A 1 213 ? 59.842 21.674 24.436 1.00 35.57 677 PRO A N 1
ATOM 1527 C CA . PRO A 1 213 ? 59.669 21.216 23.045 1.00 35.45 677 PRO A CA 1
ATOM 1528 C C . PRO A 1 213 ? 59.162 19.767 22.928 1.00 35.35 677 PRO A C 1
ATOM 1529 O O . PRO A 1 213 ? 58.865 19.308 21.807 1.00 35.92 677 PRO A O 1
ATOM 1533 N N . ALA A 1 214 ? 59.071 19.075 24.070 1.00 34.20 678 ALA A N 1
ATOM 1534 C CA . ALA A 1 214 ? 58.708 17.656 24.159 1.00 33.67 678 ALA A CA 1
ATOM 1535 C C . ALA A 1 214 ? 57.434 17.250 23.419 1.00 33.01 678 ALA A C 1
ATOM 1536 O O . ALA A 1 214 ? 57.379 16.175 22.821 1.00 33.35 678 ALA A O 1
ATOM 1538 N N . HIS A 1 215 ? 56.407 18.089 23.483 1.00 31.21 679 HIS A N 1
ATOM 1539 C CA . HIS A 1 215 ? 55.157 17.789 22.818 1.00 30.22 679 HIS A CA 1
ATOM 1540 C C . HIS A 1 215 ? 55.150 18.629 21.556 1.00 29.20 679 HIS A C 1
ATOM 1541 O O . HIS A 1 215 ? 54.993 19.844 21.636 1.00 27.53 679 HIS A O 1
ATOM 1548 N N . PRO A 1 216 ? 55.364 17.994 20.384 1.00 28.27 680 PRO A N 1
ATOM 1549 C CA . PRO A 1 216 ? 55.410 18.756 19.125 1.00 27.98 680 PRO A CA 1
ATOM 1550 C C . PRO A 1 216 ? 54.209 19.675 18.867 1.00 27.37 680 PRO A C 1
ATOM 1551 O O . PRO A 1 216 ? 54.388 20.756 18.305 1.00 26.98 680 PRO A O 1
ATOM 1555 N N . SER A 1 217 ? 53.008 19.256 19.265 1.00 27.32 681 SER A N 1
ATOM 1556 C CA . SER A 1 217 ? 51.795 20.076 19.081 1.00 27.62 681 SER A CA 1
ATOM 1557 C C . SER A 1 217 ? 51.854 21.419 19.812 1.00 27.22 681 SER A C 1
ATOM 1558 O O . SER A 1 217 ? 51.638 22.478 19.210 1.00 26.66 681 SER A O 1
ATOM 1561 N N . GLU A 1 218 ? 52.143 21.370 21.110 1.00 26.54 682 GLU A N 1
ATOM 1562 C CA . GLU A 1 218 ? 52.272 22.587 21.893 1.00 26.08 682 GLU A CA 1
ATOM 1563 C C . GLU A 1 218 ? 53.432 23.425 21.380 1.00 25.49 682 GLU A C 1
ATOM 1564 O O . GLU A 1 218 ? 53.358 24.660 21.378 1.00 25.29 682 GLU A O 1
ATOM 1570 N N . THR A 1 219 ? 54.505 22.747 20.959 1.00 24.78 683 THR A N 1
ATOM 1571 C CA . THR A 1 219 ? 55.676 23.433 20.425 1.00 24.94 683 THR A CA 1
ATOM 1572 C C . THR A 1 219 ? 55.328 24.225 19.150 1.00 24.89 683 THR A C 1
ATOM 1573 O O . THR A 1 219 ? 55.762 25.379 18.984 1.00 24.78 683 THR A O 1
ATOM 1577 N N . GLN A 1 220 ? 54.524 23.608 18.281 1.00 24.53 684 GLN A N 1
ATOM 1578 C CA . GLN A 1 220 ? 54.012 24.257 17.068 1.00 23.70 684 GLN A CA 1
ATOM 1579 C C . GLN A 1 220 ? 53.139 25.474 17.382 1.00 22.91 684 GLN A C 1
ATOM 1580 O O . GLN A 1 220 ? 53.250 26.503 16.709 1.00 21.46 684 GLN A O 1
ATOM 1586 N N . ILE A 1 221 ? 52.287 25.350 18.407 1.00 21.81 685 ILE A N 1
ATOM 1587 C CA . ILE A 1 221 ? 51.431 26.452 18.851 1.00 22.00 685 ILE A CA 1
ATOM 1588 C C . ILE A 1 221 ? 52.292 27.634 19.278 1.00 21.87 685 ILE A C 1
ATOM 1589 O O . ILE A 1 221 ? 52.041 28.775 18.877 1.00 20.94 685 ILE A O 1
ATOM 1594 N N . VAL A 1 222 ? 53.332 27.354 20.057 1.00 21.36 686 VAL A N 1
ATOM 1595 C CA . VAL A 1 222 ? 54.206 28.422 20.521 1.00 22.15 686 VAL A CA 1
ATOM 1596 C C . VAL A 1 222 ? 54.877 29.109 19.327 1.00 22.19 686 VAL A C 1
ATOM 1597 O O . VAL A 1 222 ? 54.894 30.339 19.244 1.00 21.17 686 VAL A O 1
ATOM 1601 N N . THR A 1 223 ? 55.406 28.305 18.401 1.00 22.16 687 THR A N 1
ATOM 1602 C CA . THR A 1 223 ? 56.075 28.821 17.214 1.00 23.13 687 THR A CA 1
ATOM 1603 C C . THR A 1 223 ? 55.133 29.706 16.370 1.00 22.48 687 THR A C 1
ATOM 1604 O O . THR A 1 223 ? 55.522 30.769 15.864 1.00 21.42 687 THR A O 1
ATOM 1608 N N . THR A 1 224 ? 53.885 29.270 16.250 1.00 22.72 688 THR A N 1
ATOM 1609 C CA . THR A 1 224 ? 52.872 30.011 15.502 1.00 22.73 688 THR A CA 1
ATOM 1610 C C . THR A 1 224 ? 52.580 31.369 16.184 1.00 22.30 688 THR A C 1
ATOM 1611 O O . THR A 1 224 ? 52.517 32.411 15.520 1.00 21.31 688 THR A O 1
ATOM 1615 N N . ILE A 1 225 ? 52.439 31.357 17.508 1.00 21.48 689 ILE A N 1
ATOM 1616 C CA . ILE A 1 225 ? 52.149 32.588 18.243 1.00 21.75 689 ILE A CA 1
ATOM 1617 C C . ILE A 1 225 ? 53.323 33.566 18.129 1.00 21.69 689 ILE A C 1
ATOM 1618 O O . ILE A 1 225 ? 53.119 34.752 17.917 1.00 21.90 689 ILE A O 1
ATOM 1623 N N . LEU A 1 226 ? 54.546 33.051 18.237 1.00 21.11 690 LEU A N 1
ATOM 1624 C CA . LEU A 1 226 ? 55.725 33.880 18.057 1.00 20.86 690 LEU A CA 1
ATOM 1625 C C . LEU A 1 226 ? 55.769 34.542 16.664 1.00 21.86 690 LEU A C 1
ATOM 1626 O O . LEU A 1 226 ? 56.131 35.720 16.525 1.00 22.09 690 LEU A O 1
ATOM 1631 N N . ALA A 1 227 ? 55.378 33.801 15.635 1.00 22.35 691 ALA A N 1
ATOM 1632 C CA . ALA A 1 227 ? 55.367 34.353 14.282 1.00 22.09 691 ALA A CA 1
ATOM 1633 C C . ALA A 1 227 ? 54.304 35.454 14.149 1.00 22.56 691 ALA A C 1
ATOM 1634 O O . ALA A 1 227 ? 54.522 36.486 13.474 1.00 22.25 691 ALA A O 1
ATOM 1636 N N . LEU A 1 228 ? 53.152 35.218 14.768 1.00 21.70 692 LEU A N 1
ATOM 1637 C CA . LEU A 1 228 ? 52.067 36.199 14.756 1.00 22.82 692 LEU A CA 1
ATOM 1638 C C . LEU A 1 228 ? 52.541 37.515 15.389 1.00 22.56 692 LEU A C 1
ATOM 1639 O O . LEU A 1 228 ? 52.405 38.610 14.812 1.00 22.09 692 LEU A O 1
ATOM 1644 N N . ALA A 1 229 ? 53.123 37.393 16.576 1.00 22.36 693 ALA A N 1
ATOM 1645 C CA . ALA A 1 229 ? 53.517 38.572 17.334 1.00 23.42 693 ALA A CA 1
ATOM 1646 C C . ALA A 1 229 ? 54.602 39.347 16.602 1.00 23.35 693 ALA A C 1
ATOM 1647 O O . ALA A 1 229 ? 54.517 40.565 16.449 1.00 22.69 693 ALA A O 1
ATOM 1649 N N . ARG A 1 230 ? 55.607 38.636 16.110 1.00 23.92 694 ARG A N 1
ATOM 1650 C CA . ARG A 1 230 ? 56.691 39.260 15.352 1.00 25.15 694 ARG A CA 1
ATOM 1651 C C . ARG A 1 230 ? 56.108 39.982 14.122 1.00 24.29 694 ARG A C 1
ATOM 1652 O O . ARG A 1 230 ? 56.454 41.132 13.830 1.00 23.89 694 ARG A O 1
ATOM 1660 N N . GLY A 1 231 ? 55.171 39.325 13.445 1.00 23.49 695 GLY A N 1
ATOM 1661 C CA . GLY A 1 231 ? 54.564 39.880 12.231 1.00 22.53 695 GLY A CA 1
ATOM 1662 C C . GLY A 1 231 ? 53.844 41.199 12.477 1.00 22.34 695 GLY A C 1
ATOM 1663 O O . GLY A 1 231 ? 53.875 42.101 11.636 1.00 21.71 695 GLY A O 1
ATOM 1664 N N . LEU A 1 232 ? 53.211 41.299 13.645 1.00 22.24 696 LEU A N 1
ATOM 1665 C CA . LEU A 1 232 ? 52.415 42.465 14.019 1.00 23.13 696 LEU A CA 1
ATOM 1666 C C . LEU A 1 232 ? 53.148 43.471 14.907 1.00 23.68 696 LEU A C 1
ATOM 1667 O O . LEU A 1 232 ? 52.539 44.430 15.392 1.00 24.15 696 LEU A O 1
ATOM 1672 N N . GLY A 1 233 ? 54.448 43.267 15.097 1.00 23.79 697 GLY A N 1
ATOM 1673 C CA . GLY A 1 233 ? 55.246 44.151 15.952 1.00 24.62 697 GLY A CA 1
ATOM 1674 C C . GLY A 1 233 ? 54.821 44.173 17.410 1.00 25.37 697 GLY A C 1
ATOM 1675 O O . GLY A 1 233 ? 54.941 45.200 18.085 1.00 25.80 697 GLY A O 1
ATOM 1684 N N . GLU A 1 235 ? 55.114 42.618 21.353 1.00 24.54 699 GLU A N 1
ATOM 1685 C CA . GLU A 1 235 ? 56.014 41.972 22.297 1.00 25.07 699 GLU A CA 1
ATOM 1686 C C . GLU A 1 235 ? 55.365 40.710 22.889 1.00 24.33 699 GLU A C 1
ATOM 1687 O O . GLU A 1 235 ? 54.154 40.604 22.949 1.00 24.97 699 GLU A O 1
ATOM 1693 N N . VAL A 1 236 ? 56.187 39.742 23.287 1.00 23.57 700 VAL A N 1
ATOM 1694 C CA . VAL A 1 236 ? 55.681 38.511 23.898 1.00 23.38 700 VAL A CA 1
ATOM 1695 C C . VAL A 1 236 ? 56.251 38.243 25.282 1.00 23.67 700 VAL A C 1
ATOM 1696 O O . VAL A 1 236 ? 57.462 38.342 25.488 1.00 23.48 700 VAL A O 1
ATOM 1700 N N . VAL A 1 237 ? 55.364 37.876 26.208 1.00 23.78 701 VAL A N 1
ATOM 1701 C CA . VAL A 1 237 ? 55.773 37.241 27.465 1.00 24.00 701 VAL A CA 1
ATOM 1702 C C . VAL A 1 237 ? 55.341 35.770 27.363 1.00 24.57 701 VAL A C 1
ATOM 1703 O O . VAL A 1 237 ? 54.166 35.464 27.192 1.00 24.89 701 VAL A O 1
ATOM 1707 N N . ALA A 1 238 ? 56.299 34.855 27.439 1.00 24.65 702 ALA A N 1
ATOM 1708 C CA . ALA A 1 238 ? 55.939 33.453 27.516 1.00 25.04 702 ALA A CA 1
ATOM 1709 C C . ALA A 1 238 ? 55.729 33.126 28.997 1.00 25.19 702 ALA A C 1
ATOM 1710 O O . ALA A 1 238 ? 56.668 33.213 29.786 1.00 25.92 702 ALA A O 1
ATOM 1712 N N . GLU A 1 239 ? 54.511 32.758 29.379 1.00 26.11 703 GLU A N 1
ATOM 1713 C CA . GLU A 1 239 ? 54.243 32.310 30.754 1.00 27.22 703 GLU A CA 1
ATOM 1714 C C . GLU A 1 239 ? 54.500 30.817 30.930 1.00 27.87 703 GLU A C 1
ATOM 1715 O O . GLU A 1 239 ? 54.462 30.070 29.963 1.00 28.89 703 GLU A O 1
ATOM 1721 N N . GLY A 1 240 ? 54.774 30.400 32.163 1.00 27.18 704 GLY A N 1
ATOM 1722 C CA . GLY A 1 240 ? 54.932 28.989 32.485 1.00 27.86 704 GLY A CA 1
ATOM 1723 C C . GLY A 1 240 ? 56.280 28.377 32.166 1.00 27.30 704 GLY A C 1
ATOM 1724 O O . GLY A 1 240 ? 56.381 27.154 32.022 1.00 28.52 704 GLY A O 1
ATOM 1725 N N . ILE A 1 241 ? 57.318 29.208 32.075 1.00 25.73 705 ILE A N 1
ATOM 1726 C CA . ILE A 1 241 ? 58.681 28.698 31.819 1.00 24.93 705 ILE A CA 1
ATOM 1727 C C . ILE A 1 241 ? 59.160 27.932 33.035 1.00 24.54 705 ILE A C 1
ATOM 1728 O O . ILE A 1 241 ? 59.325 28.519 34.107 1.00 23.88 705 ILE A O 1
ATOM 1733 N N . GLU A 1 242 ? 59.361 26.626 32.859 1.00 24.61 706 GLU A N 1
ATOM 1734 C CA . GLU A 1 242 ? 59.747 25.726 33.970 1.00 25.63 706 GLU A CA 1
ATOM 1735 C C . GLU A 1 242 ? 61.168 25.167 33.844 1.00 24.77 706 GLU A C 1
ATOM 1736 O O . GLU A 1 242 ? 61.778 24.765 34.850 1.00 23.99 706 GLU A O 1
ATOM 1742 N N . THR A 1 243 ? 61.698 25.141 32.624 1.00 24.28 707 THR A N 1
ATOM 1743 C CA . THR A 1 243 ? 63.005 24.527 32.378 1.00 24.74 707 THR A CA 1
ATOM 1744 C C . THR A 1 243 ? 63.940 25.455 31.629 1.00 24.84 707 THR A C 1
ATOM 1745 O O . THR A 1 243 ? 63.492 26.315 30.881 1.00 24.27 707 THR A O 1
ATOM 1749 N N . ALA A 1 244 ? 65.241 25.250 31.838 1.00 24.96 708 ALA A N 1
ATOM 1750 C CA . ALA A 1 244 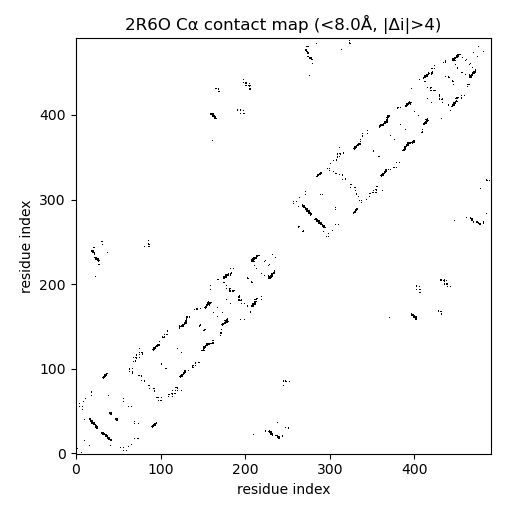? 66.292 25.933 31.085 1.00 25.78 708 ALA A CA 1
ATOM 1751 C C . ALA A 1 244 ? 66.177 25.724 29.571 1.00 25.96 708 ALA A C 1
ATOM 1752 O O . ALA A 1 244 ? 66.452 26.639 28.792 1.00 25.79 708 ALA A O 1
ATOM 1754 N N . GLN A 1 245 ? 65.763 24.527 29.158 1.00 26.37 709 GLN A N 1
ATOM 1755 C CA . GLN A 1 245 ? 65.574 24.243 27.733 1.00 26.72 709 GLN A CA 1
ATOM 1756 C C . GLN A 1 245 ? 64.463 25.124 27.141 1.00 26.35 709 GLN A C 1
ATOM 1757 O O . GLN A 1 245 ? 64.587 25.610 25.999 1.00 25.72 709 GLN A O 1
ATOM 1763 N N . GLN A 1 246 ? 63.380 25.322 27.904 1.00 25.28 710 GLN A N 1
ATOM 1764 C CA . GLN A 1 246 ? 62.279 26.177 27.449 1.00 25.39 710 GLN A CA 1
ATOM 1765 C C . GLN A 1 246 ? 62.719 27.634 27.366 1.00 24.80 710 GLN A C 1
ATOM 1766 O O . GLN A 1 246 ? 62.409 28.321 26.399 1.00 23.98 710 GLN A O 1
ATOM 1772 N N . TYR A 1 247 ? 63.447 28.089 28.384 1.00 23.98 711 TYR A N 1
ATOM 1773 C CA . TYR A 1 247 ? 63.994 29.455 28.404 1.00 24.77 711 TYR A CA 1
ATOM 1774 C C . TYR A 1 247 ? 64.825 29.736 27.135 1.00 24.89 711 TYR A C 1
ATOM 1775 O O . TYR A 1 247 ? 64.595 30.739 26.439 1.00 25.06 711 TYR A O 1
ATOM 1784 N N . ALA A 1 248 ? 65.747 28.824 26.829 1.00 24.46 712 ALA A N 1
ATOM 1785 C CA . ALA A 1 248 ? 66.614 28.910 25.648 1.00 24.86 712 ALA A CA 1
ATOM 1786 C C . ALA A 1 248 ? 65.827 28.800 24.341 1.00 24.49 712 ALA A C 1
ATOM 1787 O O . ALA A 1 248 ? 66.105 29.526 23.381 1.00 24.66 712 ALA A O 1
ATOM 1789 N N . PHE A 1 249 ? 64.851 27.896 24.294 1.00 24.36 713 PHE A N 1
ATOM 1790 C CA . PHE A 1 249 ? 64.013 27.750 23.087 1.00 24.91 713 PHE A CA 1
ATOM 1791 C C . PHE A 1 249 ? 63.398 29.110 22.724 1.00 24.91 713 PHE A C 1
ATOM 1792 O O . PHE A 1 249 ? 63.465 29.560 21.570 1.00 24.46 713 PHE A O 1
ATOM 1800 N N . LEU A 1 250 ? 62.813 29.763 23.728 1.00 24.42 714 LEU A N 1
ATOM 1801 C CA . LEU A 1 250 ? 62.090 31.018 23.536 1.00 24.43 714 LEU A CA 1
ATOM 1802 C C . LEU A 1 250 ? 63.043 32.165 23.237 1.00 24.70 714 LEU A C 1
ATOM 1803 O O . LEU A 1 250 ? 62.878 32.871 22.246 1.00 24.71 714 LEU A O 1
ATOM 1808 N N . ARG A 1 251 ? 64.063 32.318 24.070 1.00 25.47 715 ARG A N 1
ATOM 1809 C CA . ARG A 1 251 ? 65.102 33.310 23.822 1.00 26.43 715 ARG A CA 1
ATOM 1810 C C . ARG A 1 251 ? 65.722 33.221 22.418 1.00 26.51 715 ARG A C 1
ATOM 1811 O O . ARG A 1 251 ? 65.849 34.239 21.728 1.00 26.53 715 ARG A O 1
ATOM 1819 N N . ASP A 1 252 ? 66.100 32.010 22.002 1.00 26.67 716 ASP A N 1
ATOM 1820 C CA . ASP A 1 252 ? 66.707 31.781 20.683 1.00 26.78 716 ASP A CA 1
ATOM 1821 C C . ASP A 1 252 ? 65.774 32.145 19.519 1.00 26.53 716 ASP A C 1
ATOM 1822 O O . ASP A 1 252 ? 66.237 32.404 18.412 1.00 26.16 716 ASP A O 1
ATOM 1827 N N . ARG A 1 253 ? 64.468 32.145 19.779 1.00 26.02 717 ARG A N 1
ATOM 1828 C CA . ARG A 1 253 ? 63.470 32.472 18.773 1.00 26.64 717 ARG A CA 1
ATOM 1829 C C . ARG A 1 253 ? 62.923 33.898 18.895 1.00 27.04 717 ARG A C 1
ATOM 1830 O O . ARG A 1 253 ? 61.903 34.240 18.280 1.00 28.24 717 ARG A O 1
ATOM 1838 N N . GLY A 1 254 ? 63.618 34.720 19.674 1.00 27.02 718 GLY A N 1
ATOM 1839 C CA . GLY A 1 254 ? 63.316 36.152 19.789 1.00 27.11 718 GLY A CA 1
ATOM 1840 C C . GLY A 1 254 ? 62.138 36.526 20.676 1.00 26.86 718 GLY A C 1
ATOM 1841 O O . GLY A 1 254 ? 61.645 37.659 20.616 1.00 27.22 718 GLY A O 1
ATOM 1842 N N . CYS A 1 255 ? 61.679 35.589 21.497 1.00 26.10 719 CYS A N 1
ATOM 1843 C CA . CYS A 1 255 ? 60.635 35.899 22.482 1.00 25.99 719 CYS A CA 1
ATOM 1844 C C . CYS A 1 255 ? 61.286 36.854 23.489 1.00 26.04 719 CYS A C 1
ATOM 1845 O O . CYS A 1 255 ? 62.339 36.529 24.056 1.00 25.96 719 CYS A O 1
ATOM 1848 N N . GLU A 1 256 ? 60.714 38.038 23.702 1.00 25.24 720 GLU A N 1
ATOM 1849 C CA A GLU A 1 256 ? 61.419 39.051 24.493 0.50 24.87 720 GLU A CA 1
ATOM 1850 C CA B GLU A 1 256 ? 61.425 39.045 24.499 0.50 25.31 720 GLU A CA 1
ATOM 1851 C C . GLU A 1 256 ? 61.406 38.786 26.000 1.00 24.72 720 GLU A C 1
ATOM 1852 O O . GLU A 1 256 ? 62.421 38.981 26.680 1.00 24.02 720 GLU A O 1
ATOM 1863 N N . PHE A 1 257 ? 60.262 38.340 26.512 1.00 23.73 721 PHE A N 1
ATOM 1864 C CA . PHE A 1 257 ? 60.087 38.238 27.955 1.00 23.40 721 PHE A CA 1
ATOM 1865 C C . PHE A 1 257 ? 59.580 36.880 28.383 1.00 23.29 721 PHE A C 1
ATOM 1866 O O . PHE A 1 257 ? 59.009 36.140 27.589 1.00 23.34 721 PHE A O 1
ATOM 1874 N N . GLY A 1 258 ? 59.740 36.588 29.666 1.00 23.73 722 GLY A N 1
ATOM 1875 C CA . GLY A 1 258 ? 59.268 35.336 30.201 1.00 24.60 722 GLY A CA 1
ATOM 1876 C C . GLY A 1 258 ? 58.809 35.483 31.638 1.00 24.60 722 GLY A C 1
ATOM 1877 O O . GLY A 1 258 ? 59.200 36.410 32.348 1.00 24.48 722 GLY A O 1
ATOM 1878 N N . GLN A 1 259 ? 58.024 34.510 32.062 1.00 24.57 723 GLN A N 1
ATOM 1879 C CA . GLN A 1 259 ? 57.462 34.460 33.398 1.00 24.81 723 GLN A CA 1
ATOM 1880 C C . GLN A 1 259 ? 57.350 32.969 33.725 1.00 24.93 723 GLN A C 1
ATOM 1881 O O . GLN A 1 259 ? 56.957 32.170 32.869 1.00 25.16 723 GLN A O 1
ATOM 1887 N N . GLY A 1 260 ? 57.737 32.568 34.929 1.00 24.07 724 GLY A N 1
ATOM 1888 C CA . GLY A 1 260 ? 57.568 31.167 35.299 1.00 23.80 724 GLY A CA 1
ATOM 1889 C C . GLY A 1 260 ? 58.390 30.733 36.483 1.00 24.14 724 GLY A C 1
ATOM 1890 O O . GLY A 1 260 ? 59.275 31.466 36.929 1.00 23.66 724 GLY A O 1
ATOM 1891 N N . ASN A 1 261 ? 58.113 29.512 36.951 1.00 23.87 725 ASN A N 1
ATOM 1892 C CA A ASN A 1 261 ? 58.687 28.975 38.184 0.50 24.29 725 ASN A CA 1
ATOM 1893 C CA B ASN A 1 261 ? 58.719 29.035 38.197 0.50 24.52 725 ASN A CA 1
ATOM 1894 C C . ASN A 1 261 ? 60.199 28.729 38.089 1.00 24.71 725 ASN A C 1
ATOM 1895 O O . ASN A 1 261 ? 60.890 28.600 39.114 1.00 25.76 725 ASN A O 1
ATOM 1904 N N . LEU A 1 262 ? 60.710 28.648 36.861 1.00 24.94 726 LEU A N 1
ATOM 1905 C CA . LEU A 1 262 ? 62.158 28.522 36.666 1.00 25.12 726 LEU A CA 1
ATOM 1906 C C . LEU A 1 262 ? 62.864 29.729 37.288 1.00 25.85 726 LEU A C 1
ATOM 1907 O O . LEU A 1 262 ? 63.888 29.564 37.957 1.00 25.97 726 LEU A O 1
ATOM 1920 N N . SER A 1 264 ? 61.052 32.572 39.049 1.00 26.06 728 SER A N 1
ATOM 1921 C CA . SER A 1 264 ? 60.412 32.985 40.289 1.00 25.64 728 SER A CA 1
ATOM 1922 C C . SER A 1 264 ? 58.927 32.679 40.288 1.00 25.36 728 SER A C 1
ATOM 1923 O O . SER A 1 264 ? 58.201 33.073 39.364 1.00 25.11 728 SER A O 1
ATOM 1926 N N . THR A 1 265 ? 58.475 32.052 41.369 1.00 24.16 729 THR A N 1
ATOM 1927 C CA . THR A 1 265 ? 57.043 31.918 41.640 1.00 24.04 729 THR A CA 1
ATOM 1928 C C . THR A 1 265 ? 56.481 33.310 41.985 1.00 24.26 729 THR A C 1
ATOM 1929 O O . THR A 1 265 ? 57.254 34.250 42.182 1.00 24.21 729 THR A O 1
ATOM 1933 N N . PRO A 1 266 ? 55.138 33.450 42.054 1.00 24.32 730 PRO A N 1
ATOM 1934 C CA . PRO A 1 266 ? 54.566 34.681 42.620 1.00 24.29 730 PRO A CA 1
ATOM 1935 C C . PRO A 1 266 ? 55.085 34.916 44.041 1.00 24.32 730 PRO A C 1
ATOM 1936 O O . PRO A 1 266 ? 55.268 33.960 44.813 1.00 24.13 730 PRO A O 1
ATOM 1940 N N . GLN A 1 267 ? 55.357 36.180 44.364 1.00 23.25 731 GLN A N 1
ATOM 1941 C CA . GLN A 1 267 ? 56.039 36.570 45.607 1.00 23.98 731 GLN A CA 1
ATOM 1942 C C . GLN A 1 267 ? 55.215 37.606 46.347 1.00 22.84 731 GLN A C 1
ATOM 1943 O O . GLN A 1 267 ? 54.662 38.515 45.720 1.00 23.44 731 GLN A O 1
ATOM 1949 N N . ALA A 1 268 ? 55.175 37.510 47.682 1.00 22.98 732 ALA A N 1
ATOM 1950 C CA . ALA A 1 268 ? 54.680 38.619 48.501 1.00 22.30 732 ALA A CA 1
ATOM 1951 C C . ALA A 1 268 ? 55.487 39.884 48.178 1.00 22.77 732 ALA A C 1
ATOM 1952 O O . ALA A 1 268 ? 56.634 39.798 47.748 1.00 23.59 732 ALA A O 1
ATOM 1954 N N . ALA A 1 269 ? 54.902 41.048 48.419 1.00 22.91 733 ALA A N 1
ATOM 1955 C CA . ALA A 1 269 ? 55.544 42.335 48.115 1.00 23.90 733 ALA A CA 1
ATOM 1956 C C . ALA A 1 269 ? 56.974 42.492 48.655 1.00 24.35 733 ALA A C 1
ATOM 1957 O O . ALA A 1 269 ? 57.887 42.889 47.914 1.00 23.99 733 ALA A O 1
ATOM 1959 N N . ASP A 1 270 ? 57.176 42.198 49.939 1.00 24.29 734 ASP A N 1
ATOM 1960 C CA . ASP A 1 270 ? 58.515 42.325 50.526 1.00 25.37 734 ASP A CA 1
ATOM 1961 C C . ASP A 1 270 ? 59.530 41.384 49.870 1.00 25.05 734 ASP A C 1
ATOM 1962 O O . ASP A 1 270 ? 60.676 41.771 49.639 1.00 24.93 734 ASP A O 1
ATOM 1967 N N . ALA A 1 271 ? 59.095 40.161 49.569 1.00 24.63 735 ALA A N 1
ATOM 1968 C CA . ALA A 1 271 ? 59.903 39.199 48.811 1.00 24.36 735 ALA A CA 1
ATOM 1969 C C . ALA A 1 271 ? 60.250 39.695 47.400 1.00 24.38 735 ALA A C 1
ATOM 1970 O O . ALA A 1 271 ? 61.398 39.598 46.974 1.00 24.64 735 ALA A O 1
ATOM 1972 N N . PHE A 1 272 ? 59.256 40.218 46.685 1.00 23.87 736 PHE A N 1
ATOM 1973 C CA . PHE A 1 272 ? 59.492 40.814 45.362 1.00 24.54 736 PHE A CA 1
ATOM 1974 C C . PHE A 1 272 ? 60.502 41.977 45.449 1.00 24.10 736 PHE A C 1
ATOM 1975 O O . PHE A 1 272 ? 61.432 42.066 44.653 1.00 24.26 736 PHE A O 1
ATOM 1983 N N . ALA A 1 273 ? 60.329 42.846 46.434 1.00 24.41 737 ALA A N 1
ATOM 1984 C CA . ALA A 1 273 ? 61.221 43.992 46.593 1.00 24.80 737 ALA A CA 1
ATOM 1985 C C . ALA A 1 273 ? 62.664 43.558 46.894 1.00 24.92 737 ALA A C 1
ATOM 1986 O O . ALA A 1 273 ? 63.611 44.204 46.458 1.00 24.78 737 ALA A O 1
ATOM 1988 N N . SER A 1 274 ? 62.814 42.452 47.615 1.00 24.98 738 SER A N 1
ATOM 1989 C CA A SER A 1 274 ? 64.135 41.892 47.875 0.50 25.05 738 SER A CA 1
ATOM 1990 C CA B SER A 1 274 ? 64.117 41.845 47.887 0.50 25.15 738 SER A CA 1
ATOM 1991 C C . SER A 1 274 ? 64.835 41.445 46.593 1.00 25.15 738 SER A C 1
ATOM 1992 O O . SER A 1 274 ? 66.055 41.593 46.461 1.00 25.16 738 SER A O 1
ATOM 1997 N N . LEU A 1 275 ? 64.064 40.909 45.655 1.00 25.76 739 LEU A N 1
ATOM 1998 C CA . LEU A 1 275 ? 64.563 40.540 44.334 1.00 26.22 739 LEU A CA 1
ATOM 1999 C C . LEU A 1 275 ? 65.037 41.764 43.570 1.00 26.23 739 LEU A C 1
ATOM 2000 O O . LEU A 1 275 ? 66.045 41.700 42.874 1.00 26.08 739 LEU A O 1
ATOM 2005 N N . LEU A 1 276 ? 64.294 42.862 43.691 1.00 26.26 740 LEU A N 1
ATOM 2006 C CA . LEU A 1 276 ? 64.692 44.136 43.087 1.00 27.16 740 LEU A CA 1
ATOM 2007 C C . LEU A 1 276 ? 65.992 44.663 43.687 1.00 27.66 740 LEU A C 1
ATOM 2008 O O . LEU A 1 276 ? 66.834 45.172 42.956 1.00 27.80 740 LEU A O 1
ATOM 2013 N N . ASP A 1 277 ? 66.127 44.545 45.010 1.00 28.71 741 ASP A N 1
ATOM 2014 C CA . ASP A 1 277 ? 67.353 44.927 45.733 1.00 29.81 741 ASP A CA 1
ATOM 2015 C C . ASP A 1 277 ? 68.579 44.129 45.274 1.00 30.67 741 ASP A C 1
ATOM 2016 O O . ASP A 1 277 ? 69.658 44.701 45.065 1.00 30.44 741 ASP A O 1
ATOM 2021 N N . ARG A 1 278 ? 68.417 42.811 45.147 1.00 31.87 742 ARG A N 1
ATOM 2022 C CA . ARG A 1 278 ? 69.486 41.933 44.673 1.00 33.33 742 ARG A CA 1
ATOM 2023 C C . ARG A 1 278 ? 69.940 42.305 43.274 1.00 33.62 742 ARG A C 1
ATOM 2024 O O . ARG A 1 278 ? 71.136 42.364 42.993 1.00 33.76 742 ARG A O 1
ATOM 2032 N N . GLN A 1 279 ? 68.977 42.566 42.397 1.00 34.06 743 GLN A N 1
ATOM 2033 C CA . GLN A 1 279 ? 69.269 42.946 41.029 1.00 34.77 743 GLN A CA 1
ATOM 2034 C C . GLN A 1 279 ? 70.048 44.255 40.932 1.00 36.30 743 GLN A C 1
ATOM 2035 O O . GLN A 1 279 ? 70.946 44.387 40.101 1.00 36.00 743 GLN A O 1
ATOM 2041 N N . LYS A 1 280 ? 69.691 45.220 41.773 1.00 38.92 744 LYS A N 1
ATOM 2042 C CA . LYS A 1 280 ? 70.367 46.515 41.807 1.00 41.44 744 LYS A CA 1
ATOM 2043 C C . LYS A 1 280 ? 71.886 46.343 42.044 1.00 42.84 744 LYS A C 1
ATOM 2044 O O . LYS A 1 280 ? 72.701 47.131 41.544 1.00 43.38 744 LYS A O 1
ATOM 2050 N N . ALA A 1 281 ? 72.258 45.288 42.769 1.00 44.61 745 ALA A N 1
ATOM 2051 C CA . ALA A 1 281 ? 73.674 44.977 43.017 1.00 45.44 745 ALA A CA 1
ATOM 2052 C C . ALA A 1 281 ? 74.342 44.323 41.800 1.00 45.81 745 ALA A C 1
ATOM 2053 O O . ALA A 1 281 ? 74.019 43.192 41.415 1.00 46.25 745 ALA A O 1
ATOM 2055 N N . LEU B 1 25 ? 14.002 35.449 2.270 1.00 40.48 489 LEU B N 1
ATOM 2056 C CA . LEU B 1 25 ? 13.183 34.024 1.921 1.00 40.54 489 LEU B CA 1
ATOM 2057 C C . LEU B 1 25 ? 12.887 33.978 0.420 1.00 40.49 489 LEU B C 1
ATOM 2058 O O . LEU B 1 25 ? 12.836 32.893 -0.176 1.00 40.76 489 LEU B O 1
ATOM 2060 N N . THR B 1 26 ? 12.686 35.165 -0.175 1.00 40.49 490 THR B N 1
ATOM 2061 C CA . THR B 1 26 ? 12.422 35.308 -1.614 1.00 40.37 490 THR B CA 1
ATOM 2062 C C . THR B 1 26 ? 13.690 35.007 -2.419 1.00 40.27 490 THR B C 1
ATOM 2063 O O . THR B 1 26 ? 13.617 34.515 -3.562 1.00 40.37 490 THR B O 1
ATOM 2065 N N . LEU B 1 27 ? 14.847 35.317 -1.803 1.00 40.11 491 LEU B N 1
ATOM 2066 C CA . LEU B 1 27 ? 16.141 35.028 -2.421 1.00 40.10 491 LEU B CA 1
ATOM 2067 C C . LEU B 1 27 ? 16.386 33.517 -2.463 1.00 39.99 491 LEU B C 1
ATOM 2068 O O . LEU B 1 27 ? 16.794 32.981 -3.496 1.00 40.27 491 LEU B O 1
ATOM 2070 N N . ASP B 1 28 ? 16.119 32.839 -1.343 1.00 40.01 492 ASP B N 1
ATOM 2071 C CA . ASP B 1 28 ? 16.226 31.372 -1.259 1.00 40.15 492 ASP B CA 1
ATOM 2072 C C . ASP B 1 28 ? 15.246 30.699 -2.225 1.00 40.26 492 ASP B C 1
ATOM 2073 O O . ASP B 1 28 ? 15.575 29.687 -2.852 1.00 40.24 492 ASP B O 1
ATOM 2075 N N . THR B 1 29 ? 14.051 31.279 -2.348 1.00 40.52 493 THR B N 1
ATOM 2076 C CA . THR B 1 29 ? 13.048 30.806 -3.301 1.00 40.67 493 THR B CA 1
ATOM 2077 C C . THR B 1 29 ? 13.604 30.769 -4.731 1.00 40.57 493 THR B C 1
ATOM 2078 O O . THR B 1 29 ? 13.493 29.754 -5.422 1.00 40.70 493 THR B O 1
ATOM 2080 N N . ARG B 1 30 ? 14.225 31.869 -5.153 1.00 41.14 494 ARG B N 1
ATOM 2081 C CA . ARG B 1 30 ? 14.794 31.983 -6.497 1.00 41.41 494 ARG B CA 1
ATOM 2082 C C . ARG B 1 30 ? 15.918 30.968 -6.732 1.00 41.84 494 ARG B C 1
ATOM 2083 O O . ARG B 1 30 ? 15.951 30.312 -7.778 1.00 42.22 494 ARG B O 1
ATOM 2085 N N . LEU B 1 31 ? 16.818 30.832 -5.756 1.00 41.82 495 LEU B N 1
ATOM 2086 C CA . LEU B 1 31 ? 17.903 29.844 -5.821 1.00 42.35 495 LEU B CA 1
ATOM 2087 C C . LEU B 1 31 ? 17.384 28.398 -5.904 1.00 42.35 495 LEU B C 1
ATOM 2088 O O . LEU B 1 31 ? 17.890 27.600 -6.700 1.00 42.29 495 LEU B O 1
ATOM 2093 N N . ARG B 1 32 ? 16.378 28.069 -5.093 1.00 42.67 496 ARG B N 1
ATOM 2094 C CA . ARG B 1 32 ? 15.738 26.749 -5.148 1.00 43.41 496 ARG B CA 1
ATOM 2095 C C . ARG B 1 32 ? 15.218 26.443 -6.556 1.00 43.82 496 ARG B C 1
ATOM 2096 O O . ARG B 1 32 ? 15.525 25.385 -7.111 1.00 43.71 496 ARG B O 1
ATOM 2104 N N . GLN B 1 33 ? 14.454 27.377 -7.126 1.00 44.28 497 GLN B N 1
ATOM 2105 C CA . GLN B 1 33 ? 13.907 27.233 -8.475 1.00 45.14 497 GLN B CA 1
ATOM 2106 C C . GLN B 1 33 ? 15.030 27.080 -9.511 1.00 45.29 497 GLN B C 1
ATOM 2107 O O . GLN B 1 33 ? 14.929 26.252 -10.419 1.00 46.43 497 GLN B O 1
ATOM 2113 N N . ALA B 1 34 ? 16.103 27.854 -9.355 1.00 45.37 498 ALA B N 1
ATOM 2114 C CA . ALA B 1 34 ? 17.277 27.766 -10.236 1.00 44.73 498 ALA B CA 1
ATOM 2115 C C . ALA B 1 34 ? 17.919 26.376 -10.188 1.00 44.83 498 ALA B C 1
ATOM 2116 O O . ALA B 1 34 ? 18.247 25.807 -11.232 1.00 44.96 498 ALA B O 1
ATOM 2118 N N . LEU B 1 35 ? 18.087 25.850 -8.974 1.00 44.10 499 LEU B N 1
ATOM 2119 C CA . LEU B 1 35 ? 18.560 24.495 -8.741 1.00 44.20 499 LEU B CA 1
ATOM 2120 C C . LEU B 1 35 ? 17.668 23.413 -9.337 1.00 43.95 499 LEU B C 1
ATOM 2121 O O . LEU B 1 35 ? 18.176 22.454 -9.924 1.00 44.44 499 LEU B O 1
ATOM 2126 N N . GLU B 1 36 ? 16.355 23.554 -9.153 1.00 43.08 500 GLU B N 1
ATOM 2127 C CA . GLU B 1 36 ? 15.370 22.576 -9.638 1.00 42.93 500 GLU B CA 1
ATOM 2128 C C . GLU B 1 36 ? 15.388 22.490 -11.152 1.00 42.16 500 GLU B C 1
ATOM 2129 O O . GLU B 1 36 ? 15.186 21.419 -11.727 1.00 41.57 500 GLU B O 1
ATOM 2135 N N . ARG B 1 37 ? 15.605 23.641 -11.782 1.00 41.70 501 ARG B N 1
ATOM 2136 C CA . ARG B 1 37 ? 15.449 23.790 -13.219 1.00 42.12 501 ARG B CA 1
ATOM 2137 C C . ARG B 1 37 ? 16.789 23.718 -13.936 1.00 42.08 501 ARG B C 1
ATOM 2138 O O . ARG B 1 37 ? 16.853 23.896 -15.152 1.00 42.81 501 ARG B O 1
ATOM 2146 N N . ASN B 1 38 ? 17.853 23.449 -13.179 1.00 41.50 502 ASN B N 1
ATOM 2147 C CA . ASN B 1 38 ? 19.204 23.406 -13.722 1.00 41.19 502 ASN B CA 1
ATOM 2148 C C . ASN B 1 38 ? 19.600 24.691 -14.444 1.00 40.30 502 ASN B C 1
ATOM 2149 O O . ASN B 1 38 ? 20.167 24.647 -15.537 1.00 40.16 502 ASN B O 1
ATOM 2154 N N . GLU B 1 39 ? 19.284 25.832 -13.836 1.00 39.57 503 GLU B N 1
ATOM 2155 C CA . GLU B 1 39 ? 19.649 27.143 -14.401 1.00 39.22 503 GLU B CA 1
ATOM 2156 C C . GLU B 1 39 ? 20.885 27.776 -13.745 1.00 38.59 503 GLU B C 1
ATOM 2157 O O . GLU B 1 39 ? 21.126 28.983 -13.870 1.00 38.62 503 GLU B O 1
ATOM 2163 N N . LEU B 1 40 ? 21.680 26.960 -13.057 1.00 37.95 504 LEU B N 1
ATOM 2164 C CA . LEU B 1 40 ? 22.958 27.429 -12.501 1.00 37.00 504 LEU B CA 1
ATOM 2165 C C . LEU B 1 40 ? 24.147 26.909 -13.306 1.00 36.33 504 LEU B C 1
ATOM 2166 O O . LEU B 1 40 ? 24.084 25.849 -13.931 1.00 36.30 504 LEU B O 1
ATOM 2171 N N . VAL B 1 41 ? 25.231 27.672 -13.271 1.00 35.90 505 VAL B N 1
ATOM 2172 C CA . VAL B 1 41 ? 26.449 27.347 -14.013 1.00 35.24 505 VAL B CA 1
ATOM 2173 C C . VAL B 1 41 ? 27.652 27.709 -13.149 1.00 34.21 505 VAL B C 1
ATOM 2174 O O . VAL B 1 41 ? 27.573 28.632 -12.333 1.00 34.88 505 VAL B O 1
ATOM 2178 N N . LEU B 1 42 ? 28.754 26.970 -13.297 1.00 32.91 506 LEU B N 1
ATOM 2179 C CA . LEU B 1 42 ? 29.987 27.355 -12.626 1.00 31.47 506 LEU B CA 1
ATOM 2180 C C . LEU B 1 42 ? 30.828 28.240 -13.528 1.00 31.06 506 LEU B C 1
ATOM 2181 O O . LEU B 1 42 ? 31.017 27.947 -14.720 1.00 30.44 506 LEU B O 1
ATOM 2186 N N . HIS B 1 43 ? 31.310 29.336 -12.954 1.00 30.33 507 HIS B N 1
ATOM 2187 C CA . HIS B 1 43 ? 32.422 30.066 -13.528 1.00 29.77 507 HIS B CA 1
ATOM 2188 C C . HIS B 1 43 ? 33.663 29.726 -12.712 1.00 29.81 507 HIS B C 1
ATOM 2189 O O . HIS B 1 43 ? 33.555 29.186 -11.610 1.00 30.50 507 HIS B O 1
ATOM 2196 N N . TYR B 1 44 ? 34.832 29.982 -13.278 1.00 29.47 508 TYR B N 1
ATOM 2197 C CA . TYR B 1 44 ? 36.091 29.631 -12.619 1.00 29.05 508 TYR B CA 1
ATOM 2198 C C . TYR B 1 44 ? 37.058 30.805 -12.680 1.00 29.41 508 TYR B C 1
ATOM 2199 O O . TYR B 1 44 ? 37.341 31.328 -13.758 1.00 29.51 508 TYR B O 1
ATOM 2208 N N . GLN B 1 45 ? 37.569 31.215 -11.519 1.00 29.29 509 GLN B N 1
ATOM 2209 C CA . GLN B 1 45 ? 38.628 32.235 -11.491 1.00 29.79 509 GLN B CA 1
ATOM 2210 C C . GLN B 1 45 ? 40.003 31.601 -11.422 1.00 29.41 509 GLN B C 1
ATOM 2211 O O . GLN B 1 45 ? 40.294 30.896 -10.474 1.00 29.46 509 GLN B O 1
ATOM 2217 N N . PRO B 1 46 ? 40.854 31.870 -12.426 1.00 30.09 510 PRO B N 1
ATOM 2218 C CA . PRO B 1 46 ? 42.195 31.335 -12.439 1.00 29.87 510 PRO B CA 1
ATOM 2219 C C . PRO B 1 46 ? 42.951 31.679 -11.175 1.00 30.13 510 PRO B C 1
ATOM 2220 O O . PRO B 1 46 ? 42.858 32.809 -10.665 1.00 29.85 510 PRO B O 1
ATOM 2224 N N . ILE B 1 47 ? 43.669 30.683 -10.674 1.00 30.45 511 ILE B N 1
ATOM 2225 C CA . ILE B 1 47 ? 44.621 30.870 -9.577 1.00 30.37 511 ILE B CA 1
ATOM 2226 C C . ILE B 1 47 ? 45.989 30.626 -10.194 1.00 30.86 511 ILE B C 1
ATOM 2227 O O . ILE B 1 47 ? 46.223 29.591 -10.820 1.00 30.97 511 ILE B O 1
ATOM 2232 N N . VAL B 1 48 ? 46.872 31.599 -10.019 1.00 30.97 512 VAL B N 1
ATOM 2233 C CA . VAL B 1 48 ? 48.154 31.653 -10.710 1.00 31.82 512 VAL B CA 1
ATOM 2234 C C . VAL B 1 48 ? 49.324 31.496 -9.743 1.00 32.24 512 VAL B C 1
ATOM 2235 O O . VAL B 1 48 ? 49.286 32.011 -8.630 1.00 31.87 512 VAL B O 1
ATOM 2239 N N . GLU B 1 49 ? 50.353 30.780 -10.184 1.00 32.72 513 GLU B N 1
ATOM 2240 C CA . GLU B 1 49 ? 51.652 30.747 -9.516 1.00 34.13 513 GLU B CA 1
ATOM 2241 C C . GLU B 1 49 ? 52.354 32.075 -9.789 1.00 33.82 513 GLU B C 1
ATOM 2242 O O . GLU B 1 49 ? 52.728 32.346 -10.930 1.00 33.43 513 GLU B O 1
ATOM 2248 N N . LEU B 1 50 ? 52.526 32.897 -8.756 1.00 33.69 514 LEU B N 1
ATOM 2249 C CA . LEU B 1 50 ? 52.991 34.281 -8.932 1.00 34.19 514 LEU B CA 1
ATOM 2250 C C . LEU B 1 50 ? 54.350 34.426 -9.634 1.00 34.53 514 LEU B C 1
ATOM 2251 O O . LEU B 1 50 ? 54.528 35.333 -10.453 1.00 35.11 514 LEU B O 1
ATOM 2256 N N . ALA B 1 51 ? 55.290 33.535 -9.329 1.00 34.53 515 ALA B N 1
ATOM 2257 C CA . ALA B 1 51 ? 56.640 33.603 -9.910 1.00 34.75 515 ALA B CA 1
ATOM 2258 C C . ALA B 1 51 ? 56.690 33.294 -11.415 1.00 35.11 515 ALA B C 1
ATOM 2259 O O . ALA B 1 51 ? 57.469 33.904 -12.160 1.00 35.15 515 ALA B O 1
ATOM 2261 N N . SER B 1 52 ? 55.856 32.354 -11.855 1.00 35.40 516 SER B N 1
ATOM 2262 C CA . SER B 1 52 ? 55.836 31.898 -13.257 1.00 35.72 516 SER B CA 1
ATOM 2263 C C . SER B 1 52 ? 54.700 32.515 -14.072 1.00 35.88 516 SER B C 1
ATOM 2264 O O . SER B 1 52 ? 54.814 32.688 -15.282 1.00 36.31 516 SER B O 1
ATOM 2267 N N . GLY B 1 53 ? 53.596 32.826 -13.401 1.00 35.47 517 GLY B N 1
ATOM 2268 C CA . GLY B 1 53 ? 52.397 33.306 -14.071 1.00 34.75 517 GLY B CA 1
ATOM 2269 C C . GLY B 1 53 ? 51.523 32.152 -14.527 1.00 34.34 517 GLY B C 1
ATOM 2270 O O . GLY B 1 53 ? 50.529 32.360 -15.210 1.00 34.27 517 GLY B O 1
ATOM 2271 N N . ARG B 1 54 ? 51.893 30.936 -14.136 1.00 33.54 518 ARG B N 1
ATOM 2272 C CA . ARG B 1 54 ? 51.190 29.735 -14.572 1.00 32.96 518 ARG B CA 1
ATOM 2273 C C . ARG B 1 54 ? 49.869 29.552 -13.847 1.00 32.42 518 ARG B C 1
ATOM 2274 O O . ARG B 1 54 ? 49.815 29.631 -12.615 1.00 32.46 518 ARG B O 1
ATOM 2282 N N . ILE B 1 55 ? 48.808 29.291 -14.613 1.00 31.96 519 ILE B N 1
ATOM 2283 C CA . ILE B 1 55 ? 47.531 28.906 -14.036 1.00 30.77 519 ILE B CA 1
ATOM 2284 C C . ILE B 1 55 ? 47.652 27.481 -13.512 1.00 30.63 519 ILE B C 1
ATOM 2285 O O . ILE B 1 55 ? 47.841 26.542 -14.284 1.00 30.00 519 ILE B O 1
ATOM 2290 N N . VAL B 1 56 ? 47.534 27.336 -12.195 1.00 30.43 520 VAL B N 1
ATOM 2291 C CA . VAL B 1 56 ? 47.691 26.035 -11.523 1.00 30.57 520 VAL B CA 1
ATOM 2292 C C . VAL B 1 56 ? 46.413 25.632 -10.776 1.00 30.09 520 VAL B C 1
ATOM 2293 O O . VAL B 1 56 ? 46.318 24.515 -10.250 1.00 29.57 520 VAL B O 1
ATOM 2297 N N . GLY B 1 57 ? 45.447 26.556 -10.728 1.00 30.27 521 GLY B N 1
ATOM 2298 C CA . GLY B 1 57 ? 44.189 26.343 -10.025 1.00 31.25 521 GLY B CA 1
ATOM 2299 C C . GLY B 1 57 ? 43.048 27.172 -10.570 1.00 31.70 521 GLY B C 1
ATOM 2300 O O . GLY B 1 57 ? 43.213 27.984 -11.500 1.00 31.45 521 GLY B O 1
ATOM 2301 N N . GLY B 1 58 ? 41.868 26.965 -9.999 1.00 31.56 522 GLY B N 1
ATOM 2302 C CA . GLY B 1 58 ? 40.695 27.761 -10.363 1.00 31.14 522 GLY B CA 1
ATOM 2303 C C . GLY B 1 58 ? 39.649 27.630 -9.280 1.00 30.82 522 GLY B C 1
ATOM 2304 O O . GLY B 1 58 ? 39.377 26.516 -8.827 1.00 31.76 522 GLY B O 1
ATOM 2305 N N . GLU B 1 59 ? 39.088 28.755 -8.832 1.00 29.87 523 GLU B N 1
ATOM 2306 C CA . GLU B 1 59 ? 38.052 28.697 -7.823 1.00 29.42 523 GLU B CA 1
ATOM 2307 C C . GLU B 1 59 ? 36.710 28.648 -8.544 1.00 30.02 523 GLU B C 1
ATOM 2308 O O . GLU B 1 59 ? 36.389 29.535 -9.347 1.00 31.05 523 GLU B O 1
ATOM 2314 N N . ALA B 1 60 ? 35.963 27.591 -8.281 1.00 30.06 524 ALA B N 1
ATOM 2315 C CA . ALA B 1 60 ? 34.603 27.438 -8.790 1.00 31.21 524 ALA B CA 1
ATOM 2316 C C . ALA B 1 60 ? 33.644 28.396 -8.091 1.00 31.61 524 ALA B C 1
ATOM 2317 O O . ALA B 1 60 ? 33.594 28.468 -6.854 1.00 32.24 524 ALA B O 1
ATOM 2319 N N . LEU B 1 61 ? 32.859 29.114 -8.894 1.00 31.64 525 LEU B N 1
ATOM 2320 C CA . LEU B 1 61 ? 31.965 30.156 -8.398 1.00 31.99 525 LEU B CA 1
ATOM 2321 C C . LEU B 1 61 ? 30.635 30.036 -9.094 1.00 32.39 525 LEU B C 1
ATOM 2322 O O . LEU B 1 61 ? 30.576 30.027 -10.322 1.00 32.31 525 LEU B O 1
ATOM 2327 N N . VAL B 1 62 ? 29.574 29.969 -8.297 1.00 32.72 526 VAL B N 1
ATOM 2328 C CA . VAL B 1 62 ? 28.235 29.707 -8.786 1.00 32.88 526 VAL B CA 1
ATOM 2329 C C . VAL B 1 62 ? 27.629 30.981 -9.386 1.00 33.70 526 VAL B C 1
ATOM 2330 O O . VAL B 1 62 ? 27.638 32.042 -8.769 1.00 33.29 526 VAL B O 1
ATOM 2334 N N . ARG B 1 63 ? 27.095 30.849 -10.591 1.00 33.97 527 ARG B N 1
ATOM 2335 C CA . ARG B 1 63 ? 26.431 31.941 -11.263 1.00 34.35 527 ARG B CA 1
ATOM 2336 C C . ARG B 1 63 ? 25.034 31.494 -11.640 1.00 35.02 527 ARG B C 1
ATOM 2337 O O . ARG B 1 63 ? 24.812 30.322 -11.962 1.00 34.74 527 ARG B O 1
ATOM 2345 N N . TRP B 1 64 ? 24.098 32.429 -11.562 1.00 35.39 528 TRP B N 1
ATOM 2346 C CA . TRP B 1 64 ? 22.731 32.180 -11.982 1.00 36.40 528 TRP B CA 1
ATOM 2347 C C . TRP B 1 64 ? 22.539 32.712 -13.399 1.00 36.40 528 TRP B C 1
ATOM 2348 O O . TRP B 1 64 ? 22.939 33.837 -13.703 1.00 36.41 528 TRP B O 1
ATOM 2359 N N . GLU B 1 65 ? 21.958 31.886 -14.265 1.00 36.62 529 GLU B N 1
ATOM 2360 C CA . GLU B 1 65 ? 21.553 32.320 -15.603 1.00 37.02 529 GLU B CA 1
ATOM 2361 C C . GLU B 1 65 ? 20.028 32.283 -15.675 1.00 37.09 529 GLU B C 1
ATOM 2362 O O . GLU B 1 65 ? 19.430 31.209 -15.603 1.00 37.52 529 GLU B O 1
ATOM 2364 N N . ASP B 1 66 ? 19.410 33.460 -15.794 1.00 37.33 530 ASP B N 1
ATOM 2365 C CA . ASP B 1 66 ? 17.942 33.608 -15.745 1.00 37.39 530 ASP B CA 1
ATOM 2366 C C . ASP B 1 66 ? 17.183 32.859 -16.845 1.00 37.34 530 ASP B C 1
ATOM 2367 O O . ASP B 1 66 ? 17.367 33.140 -18.061 1.00 37.42 530 ASP B O 1
ATOM 2369 N N . ASP B 1 83 ? 17.887 28.249 4.272 1.00 35.49 547 ASP B N 1
ATOM 2370 C CA . ASP B 1 83 ? 17.566 26.828 4.375 1.00 35.47 547 ASP B CA 1
ATOM 2371 C C . ASP B 1 83 ? 18.791 25.930 4.175 1.00 35.12 547 ASP B C 1
ATOM 2372 O O . ASP B 1 83 ? 19.386 25.891 3.092 1.00 34.90 547 ASP B O 1
ATOM 2377 N N . THR B 1 84 ? 19.145 25.191 5.224 1.00 34.73 548 THR B N 1
ATOM 2378 C CA . THR B 1 84 ? 20.296 24.294 5.193 1.00 34.88 548 THR B CA 1
ATOM 2379 C C . THR B 1 84 ? 20.179 23.236 4.070 1.00 34.00 548 THR B C 1
ATOM 2380 O O . THR B 1 84 ? 21.184 22.877 3.450 1.00 33.99 548 THR B O 1
ATOM 2384 N N . GLY B 1 85 ? 18.949 22.790 3.798 1.00 32.25 549 GLY B N 1
ATOM 2385 C CA . GLY B 1 85 ? 18.667 21.864 2.694 1.00 30.73 549 GLY B CA 1
ATOM 2386 C C . GLY B 1 85 ? 19.108 22.395 1.344 1.00 29.69 549 GLY B C 1
ATOM 2387 O O . GLY B 1 85 ? 19.664 21.645 0.533 1.00 28.70 549 GLY B O 1
ATOM 2388 N N . LEU B 1 86 ? 18.873 23.695 1.118 1.00 28.94 550 LEU B N 1
ATOM 2389 C CA . LEU B 1 86 ? 19.348 24.396 -0.087 1.00 28.43 550 LEU B CA 1
ATOM 2390 C C . LEU B 1 86 ? 20.875 24.484 -0.172 1.00 27.82 550 LEU B C 1
ATOM 2391 O O . LEU B 1 86 ? 21.441 24.246 -1.234 1.00 26.73 550 LEU B O 1
ATOM 2396 N N . ILE B 1 87 ? 21.535 24.834 0.935 1.00 27.20 551 ILE B N 1
ATOM 2397 C CA . ILE B 1 87 ? 23.012 24.853 0.977 1.00 28.08 551 ILE B CA 1
ATOM 2398 C C . ILE B 1 87 ? 23.589 23.507 0.585 1.00 27.10 551 ILE B C 1
ATOM 2399 O O . ILE B 1 87 ? 24.549 23.421 -0.207 1.00 26.88 551 ILE B O 1
ATOM 2404 N N . VAL B 1 88 ? 22.998 22.462 1.154 1.00 27.01 552 VAL B N 1
ATOM 2405 C CA . VAL B 1 88 ? 23.422 21.084 0.959 1.00 27.25 552 VAL B CA 1
ATOM 2406 C C . VAL B 1 88 ? 23.229 20.727 -0.511 1.00 26.36 552 VAL B C 1
ATOM 2407 O O . VAL B 1 88 ? 24.156 20.268 -1.173 1.00 26.56 552 VAL B O 1
ATOM 2411 N N . ALA B 1 89 ? 22.034 20.980 -1.028 1.00 24.76 553 ALA B N 1
ATOM 2412 C CA . ALA B 1 89 ? 21.721 20.604 -2.399 1.00 24.78 553 ALA B CA 1
ATOM 2413 C C . ALA B 1 89 ? 22.586 21.354 -3.414 1.00 24.45 553 ALA B C 1
ATOM 2414 O O . ALA B 1 89 ? 23.082 20.778 -4.383 1.00 23.97 553 ALA B O 1
ATOM 2416 N N . LEU B 1 90 ? 22.800 22.637 -3.172 1.00 25.27 554 LEU B N 1
ATOM 2417 C CA . LEU B 1 90 ? 23.646 23.413 -4.072 1.00 26.19 554 LEU B CA 1
ATOM 2418 C C . LEU B 1 90 ? 25.061 22.860 -4.073 1.00 26.29 554 LEU B C 1
ATOM 2419 O O . LEU B 1 90 ? 25.645 22.635 -5.148 1.00 26.32 554 LEU B O 1
ATOM 2424 N N . SER B 1 91 ? 25.593 22.585 -2.885 1.00 26.62 555 SER B N 1
ATOM 2425 C CA . SER B 1 91 ? 26.962 22.093 -2.768 1.00 27.89 555 SER B CA 1
ATOM 2426 C C . SER B 1 91 ? 27.177 20.722 -3.414 1.00 28.00 555 SER B C 1
ATOM 2427 O O . SER B 1 91 ? 28.215 20.482 -4.033 1.00 27.29 555 SER B O 1
ATOM 2430 N N . ASP B 1 92 ? 26.222 19.816 -3.236 1.00 28.07 556 ASP B N 1
ATOM 2431 C CA . ASP B 1 92 ? 26.234 18.520 -3.926 1.00 28.63 556 ASP B CA 1
ATOM 2432 C C . ASP B 1 92 ? 26.421 18.735 -5.428 1.00 28.22 556 ASP B C 1
ATOM 2433 O O . ASP B 1 92 ? 27.222 18.056 -6.089 1.00 28.47 556 ASP B O 1
ATOM 2438 N N . TRP B 1 93 ? 25.657 19.680 -5.966 1.00 28.16 557 TRP B N 1
ATOM 2439 C CA . TRP B 1 93 ? 25.696 19.978 -7.381 1.00 27.95 557 TRP B CA 1
ATOM 2440 C C . TRP B 1 93 ? 27.048 20.594 -7.762 1.00 27.79 557 TRP B C 1
ATOM 2441 O O . TRP B 1 93 ? 27.663 20.195 -8.759 1.00 27.90 557 TRP B O 1
ATOM 2452 N N . VAL B 1 94 ? 27.502 21.558 -6.972 1.00 26.82 558 VAL B N 1
ATOM 2453 C CA . VAL B 1 94 ? 28.769 22.227 -7.262 1.00 25.76 558 VAL B CA 1
ATOM 2454 C C . VAL B 1 94 ? 29.920 21.215 -7.264 1.00 25.86 558 VAL B C 1
ATOM 2455 O O . VAL B 1 94 ? 30.765 21.199 -8.185 1.00 25.07 558 VAL B O 1
ATOM 2459 N N . LEU B 1 95 ? 29.935 20.351 -6.252 1.00 25.08 559 LEU B N 1
ATOM 2460 C CA . LEU B 1 95 ? 30.991 19.370 -6.106 1.00 26.17 559 LEU B CA 1
ATOM 2461 C C . LEU B 1 95 ? 31.034 18.452 -7.311 1.00 25.87 559 LEU B C 1
ATOM 2462 O O . LEU B 1 95 ? 32.087 18.252 -7.919 1.00 26.05 559 LEU B O 1
ATOM 2467 N N . GLU B 1 96 ? 29.882 17.917 -7.684 1.00 26.85 560 GLU B N 1
ATOM 2468 C CA . GLU B 1 96 ? 29.874 17.039 -8.840 1.00 27.71 560 GLU B CA 1
ATOM 2469 C C . GLU B 1 96 ? 30.253 17.743 -10.132 1.00 27.13 560 GLU B C 1
ATOM 2470 O O . GLU B 1 96 ? 31.067 17.216 -10.893 1.00 26.60 560 GLU B O 1
ATOM 2476 N N . ALA B 1 97 ? 29.650 18.911 -10.368 1.00 27.12 561 ALA B N 1
ATOM 2477 C CA . ALA B 1 97 ? 29.912 19.726 -11.559 1.00 27.43 561 ALA B CA 1
ATOM 2478 C C . ALA B 1 97 ? 31.387 20.098 -11.713 1.00 27.21 561 ALA B C 1
ATOM 2479 O O . ALA B 1 97 ? 31.969 19.953 -12.793 1.00 26.50 561 ALA B O 1
ATOM 2481 N N . CYS B 1 98 ? 31.996 20.571 -10.626 1.00 26.74 562 CYS B N 1
ATOM 2482 C CA . CYS B 1 98 ? 33.399 20.967 -10.642 1.00 26.97 562 CYS B CA 1
ATOM 2483 C C . CYS B 1 98 ? 34.330 19.771 -10.924 1.00 27.05 562 CYS B C 1
ATOM 2484 O O . CYS B 1 98 ? 35.252 19.872 -11.749 1.00 26.50 562 CYS B O 1
ATOM 2487 N N . CYS B 1 99 ? 34.107 18.653 -10.231 1.00 26.80 563 CYS B N 1
ATOM 2488 C CA . CYS B 1 99 ? 34.968 17.462 -10.398 1.00 27.87 563 CYS B CA 1
ATOM 2489 C C . CYS B 1 99 ? 34.830 16.895 -11.810 1.00 27.72 563 CYS B C 1
ATOM 2490 O O . CYS B 1 99 ? 35.825 16.485 -12.421 1.00 28.81 563 CYS B O 1
ATOM 2493 N N . THR B 1 100 ? 33.595 16.890 -12.314 1.00 27.98 564 THR B N 1
ATOM 2494 C CA . THR B 1 100 ? 33.303 16.434 -13.690 1.00 28.36 564 THR B CA 1
ATOM 2495 C C . THR B 1 100 ? 33.968 17.325 -14.737 1.00 28.22 564 THR B C 1
ATOM 2496 O O . THR B 1 100 ? 34.524 16.823 -15.720 1.00 28.02 564 THR B O 1
ATOM 2500 N N . GLN B 1 101 ? 33.930 18.641 -14.512 1.00 28.23 565 GLN B N 1
ATOM 2501 C CA . GLN B 1 101 ? 34.563 19.594 -15.424 1.00 28.13 565 GLN B CA 1
ATOM 2502 C C . GLN B 1 101 ? 36.073 19.392 -15.497 1.00 27.65 565 GLN B C 1
ATOM 2503 O O . GLN B 1 101 ? 36.621 19.306 -16.598 1.00 27.42 565 GLN B O 1
ATOM 2509 N N . LEU B 1 102 ? 36.735 19.279 -14.343 1.00 26.66 566 LEU B N 1
ATOM 2510 C CA . LEU B 1 102 ? 38.183 19.037 -14.343 1.00 26.70 566 LEU B CA 1
ATOM 2511 C C . LEU B 1 102 ? 38.531 17.691 -14.997 1.00 26.76 566 LEU B C 1
ATOM 2512 O O . LEU B 1 102 ? 39.456 17.612 -15.818 1.00 26.28 566 LEU B O 1
ATOM 2517 N N . ARG B 1 103 ? 37.804 16.637 -14.634 1.00 26.97 567 ARG B N 1
ATOM 2518 C CA . ARG B 1 103 ? 38.035 15.324 -15.255 1.00 27.07 567 ARG B CA 1
ATOM 2519 C C . ARG B 1 103 ? 37.883 15.407 -16.790 1.00 27.21 567 ARG B C 1
ATOM 2520 O O . ARG B 1 103 ? 38.737 14.897 -17.538 1.00 27.17 567 ARG B O 1
ATOM 2528 N N . ALA B 1 104 ? 36.827 16.079 -17.250 1.00 26.64 568 ALA B N 1
ATOM 2529 C CA . ALA B 1 104 ? 36.636 16.312 -18.689 1.00 27.23 568 ALA B CA 1
ATOM 2530 C C . ALA B 1 104 ? 37.818 17.023 -19.336 1.00 27.12 568 ALA B C 1
ATOM 2531 O O . ALA B 1 104 ? 38.259 16.601 -20.408 1.00 27.63 568 ALA B O 1
ATOM 2533 N N . TRP B 1 105 ? 38.336 18.089 -18.707 1.00 27.07 569 TRP B N 1
ATOM 2534 C CA . TRP B 1 105 ? 39.505 18.787 -19.257 1.00 26.69 569 TRP B CA 1
ATOM 2535 C C . TRP B 1 105 ? 40.742 17.893 -19.291 1.00 26.49 569 TRP B C 1
ATOM 2536 O O . TRP B 1 105 ? 41.541 17.980 -20.224 1.00 25.62 569 TRP B O 1
ATOM 2547 N N . GLN B 1 106 ? 40.905 17.040 -18.282 1.00 26.25 570 GLN B N 1
ATOM 2548 C CA . GLN B 1 106 ? 42.044 16.098 -18.278 1.00 26.69 570 GLN B CA 1
ATOM 2549 C C . GLN B 1 106 ? 41.969 15.114 -19.439 1.00 27.23 570 GLN B C 1
ATOM 2550 O O . GLN B 1 106 ? 42.960 14.885 -20.132 1.00 27.21 570 GLN B O 1
ATOM 2556 N N . GLN B 1 107 ? 40.790 14.526 -19.630 1.00 27.83 571 GLN B N 1
ATOM 2557 C CA . GLN B 1 107 ? 40.574 13.553 -20.712 1.00 29.79 571 GLN B CA 1
ATOM 2558 C C . GLN B 1 107 ? 40.727 14.168 -22.100 1.00 29.44 571 GLN B C 1
ATOM 2559 O O . GLN B 1 107 ? 41.101 13.461 -23.044 1.00 29.53 571 GLN B O 1
ATOM 2565 N N . GLN B 1 108 ? 40.426 15.466 -22.228 1.00 29.69 572 GLN B N 1
ATOM 2566 C CA A GLN B 1 108 ? 40.565 16.153 -23.523 0.50 29.77 572 GLN B CA 1
ATOM 2567 C CA B GLN B 1 108 ? 40.547 16.199 -23.488 0.50 29.75 572 GLN B CA 1
ATOM 2568 C C . GLN B 1 108 ? 41.990 16.691 -23.729 1.00 29.81 572 GLN B C 1
ATOM 2569 O O . GLN B 1 108 ? 42.317 17.241 -24.786 1.00 30.38 572 GLN B O 1
ATOM 2580 N N . GLY B 1 109 ? 42.858 16.484 -22.747 1.00 29.07 573 GLY B N 1
ATOM 2581 C CA . GLY B 1 109 ? 44.264 16.870 -22.862 1.00 29.13 573 GLY B CA 1
ATOM 2582 C C . GLY B 1 109 ? 44.498 18.356 -22.668 1.00 29.13 573 GLY B C 1
ATOM 2583 O O . GLY B 1 109 ? 45.550 18.886 -23.037 1.00 29.62 573 GLY B O 1
ATOM 2584 N N . ARG B 1 110 ? 43.523 19.023 -22.068 1.00 28.69 574 ARG B N 1
ATOM 2585 C CA . ARG B 1 110 ? 43.576 20.465 -21.897 1.00 28.87 574 ARG B CA 1
ATOM 2586 C C . ARG B 1 110 ? 44.056 20.890 -20.513 1.00 28.94 574 ARG B C 1
ATOM 2587 O O . ARG B 1 110 ? 44.674 21.951 -20.364 1.00 29.29 574 ARG B O 1
ATOM 2595 N N . ALA B 1 111 ? 43.761 20.057 -19.519 1.00 28.74 575 ALA B N 1
ATOM 2596 C CA . ALA B 1 111 ? 44.215 20.277 -18.145 1.00 29.26 575 ALA B CA 1
ATOM 2597 C C . ALA B 1 111 ? 45.479 19.462 -17.926 1.00 30.33 575 ALA B C 1
ATOM 2598 O O . ALA B 1 111 ? 45.461 18.233 -18.076 1.00 30.71 575 ALA B O 1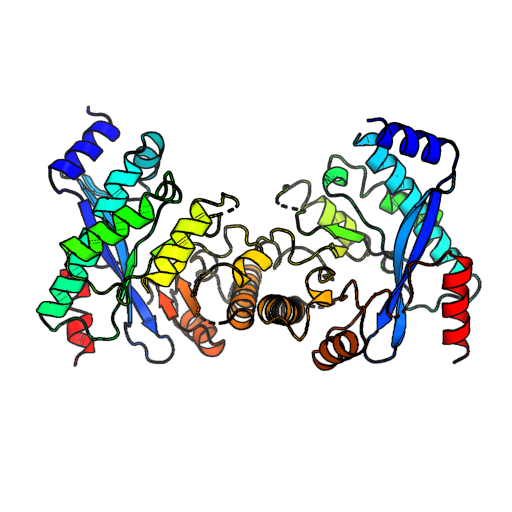
ATOM 2600 N N . ALA B 1 112 ? 46.563 20.163 -17.605 1.00 30.91 576 ALA B N 1
ATOM 2601 C CA . ALA B 1 112 ? 47.826 19.546 -17.199 1.00 31.96 576 ALA B CA 1
ATOM 2602 C C . ALA B 1 112 ? 47.657 18.844 -15.849 1.00 32.50 576 ALA B C 1
ATOM 2603 O O . ALA B 1 112 ? 46.679 19.079 -15.148 1.00 31.53 576 ALA B O 1
ATOM 2605 N N . ASP B 1 113 ? 48.603 17.974 -15.503 1.00 33.67 577 ASP B N 1
ATOM 2606 C CA . ASP B 1 113 ? 48.470 17.129 -14.310 1.00 34.77 577 ASP B CA 1
ATOM 2607 C C . ASP B 1 113 ? 48.446 17.949 -13.014 1.00 34.00 577 ASP B C 1
ATOM 2608 O O . ASP B 1 113 ? 47.826 17.526 -12.029 1.00 35.42 577 ASP B O 1
ATOM 2613 N N . ASP B 1 114 ? 49.077 19.126 -13.048 1.00 33.13 578 ASP B N 1
ATOM 2614 C CA . ASP B 1 114 ? 49.131 20.051 -11.895 1.00 32.47 578 ASP B CA 1
ATOM 2615 C C . ASP B 1 114 ? 47.893 20.929 -11.666 1.00 31.24 578 ASP B C 1
ATOM 2616 O O . ASP B 1 114 ? 47.814 21.647 -10.663 1.00 30.52 578 ASP B O 1
ATOM 2621 N N . LEU B 1 115 ? 46.909 20.881 -12.564 1.00 29.45 579 LEU B N 1
ATOM 2622 C CA . LEU B 1 115 ? 45.713 21.695 -12.344 1.00 28.92 579 LEU B CA 1
ATOM 2623 C C . LEU B 1 115 ? 44.805 21.102 -11.273 1.00 28.98 579 LEU B C 1
ATOM 2624 O O . LEU B 1 115 ? 44.520 19.906 -11.285 1.00 29.33 579 LEU B O 1
ATOM 2629 N N . THR B 1 116 ? 44.352 21.947 -10.347 1.00 29.14 580 THR B N 1
ATOM 2630 C CA . THR B 1 116 ? 43.353 21.571 -9.353 1.00 29.31 580 THR B CA 1
ATOM 2631 C C . THR B 1 116 ? 42.216 22.594 -9.444 1.00 29.74 580 THR B C 1
ATOM 2632 O O . THR B 1 116 ? 42.407 23.688 -10.000 1.00 30.18 580 THR B O 1
ATOM 2636 N N . LEU B 1 117 ? 41.032 22.238 -8.954 1.00 28.79 581 LEU B N 1
ATOM 2637 C CA . LEU B 1 117 ? 39.949 23.217 -8.824 1.00 28.33 581 LEU B CA 1
ATOM 2638 C C . LEU B 1 117 ? 39.471 23.243 -7.374 1.00 28.46 581 LEU B C 1
ATOM 2639 O O . LEU B 1 117 ? 39.580 22.239 -6.669 1.00 29.05 581 LEU B O 1
ATOM 2644 N N . SER B 1 118 ? 38.942 24.393 -6.952 1.00 27.51 582 SER B N 1
ATOM 2645 C CA A SER B 1 118 ? 38.526 24.615 -5.567 0.50 26.43 582 SER B CA 1
ATOM 2646 C CA B SER B 1 118 ? 38.508 24.543 -5.574 0.50 26.75 582 SER B CA 1
ATOM 2647 C C . SER B 1 118 ? 37.049 24.933 -5.508 1.00 26.40 582 SER B C 1
ATOM 2648 O O . SER B 1 118 ? 36.538 25.640 -6.385 1.00 27.27 582 SER B O 1
ATOM 2653 N N . VAL B 1 119 ? 36.386 24.435 -4.467 1.00 25.88 583 VAL B N 1
ATOM 2654 C CA . VAL B 1 119 ? 34.960 24.647 -4.224 1.00 25.36 583 VAL B CA 1
ATOM 2655 C C . VAL B 1 119 ? 34.795 25.271 -2.827 1.00 25.70 583 VAL B C 1
ATOM 2656 O O . VAL B 1 119 ? 35.466 24.855 -1.866 1.00 24.91 583 VAL B O 1
ATOM 2660 N N . ASN B 1 120 ? 33.878 26.235 -2.707 1.00 25.99 584 ASN B N 1
ATOM 2661 C CA . ASN B 1 120 ? 33.597 26.864 -1.421 1.00 26.59 584 ASN B CA 1
ATOM 2662 C C . ASN B 1 120 ? 32.580 26.047 -0.639 1.00 26.75 584 ASN B C 1
ATOM 2663 O O . ASN B 1 120 ? 31.527 25.660 -1.176 1.00 26.47 584 ASN B O 1
ATOM 2668 N N . ILE B 1 121 ? 32.878 25.816 0.633 1.00 27.03 585 ILE B N 1
ATOM 2669 C CA . ILE B 1 121 ? 32.040 24.999 1.493 1.00 27.24 585 ILE B CA 1
ATOM 2670 C C . ILE B 1 121 ? 31.613 25.857 2.679 1.00 28.83 585 ILE B C 1
ATOM 2671 O O . ILE B 1 121 ? 32.447 26.515 3.312 1.00 27.49 585 ILE B O 1
ATOM 2676 N N . SER B 1 122 ? 30.305 25.873 2.945 1.00 29.69 586 SER B N 1
ATOM 2677 C CA . SER B 1 122 ? 29.759 26.631 4.061 1.00 31.95 586 SER B CA 1
ATOM 2678 C C . SER B 1 122 ? 30.018 25.928 5.396 1.00 31.85 586 SER B C 1
ATOM 2679 O O . SER B 1 122 ? 30.004 24.700 5.477 1.00 31.92 586 SER B O 1
ATOM 2682 N N . THR B 1 123 ? 30.221 26.706 6.451 1.00 33.21 587 THR B N 1
ATOM 2683 C CA . THR B 1 123 ? 30.320 26.119 7.800 1.00 34.80 587 THR B CA 1
ATOM 2684 C C . THR B 1 123 ? 29.067 25.305 8.156 1.00 34.93 587 THR B C 1
ATOM 2685 O O . THR B 1 123 ? 29.129 24.336 8.924 1.00 35.30 587 THR B O 1
ATOM 2689 N N . ARG B 1 124 ? 27.945 25.666 7.544 1.00 34.97 588 ARG B N 1
ATOM 2690 C CA . ARG B 1 124 ? 26.688 24.978 7.816 1.00 35.88 588 ARG B CA 1
ATOM 2691 C C . ARG B 1 124 ? 26.626 23.558 7.245 1.00 35.03 588 ARG B C 1
ATOM 2692 O O . ARG B 1 124 ? 25.706 22.808 7.548 1.00 35.43 588 ARG B O 1
ATOM 2700 N N . GLN B 1 125 ? 27.644 23.157 6.484 1.00 34.47 589 GLN B N 1
ATOM 2701 C CA . GLN B 1 125 ? 27.647 21.833 5.861 1.00 34.42 589 GLN B CA 1
ATOM 2702 C C . GLN B 1 125 ? 28.292 20.746 6.709 1.00 34.25 589 GLN B C 1
ATOM 2703 O O . GLN B 1 125 ? 28.370 19.592 6.284 1.00 34.30 589 GLN B O 1
ATOM 2709 N N . PHE B 1 126 ? 28.739 21.109 7.907 1.00 34.19 590 PHE B N 1
ATOM 2710 C CA . PHE B 1 126 ? 29.341 20.143 8.818 1.00 34.59 590 PHE B CA 1
ATOM 2711 C C . PHE B 1 126 ? 28.330 19.476 9.740 1.00 35.41 590 PHE B C 1
ATOM 2712 O O . PHE B 1 126 ? 28.675 18.561 10.484 1.00 36.14 590 PHE B O 1
ATOM 2720 N N . GLU B 1 127 ? 27.080 19.913 9.670 1.00 36.23 591 GLU B N 1
ATOM 2721 C CA . GLU B 1 127 ? 26.010 19.268 10.437 1.00 37.13 591 GLU B CA 1
ATOM 2722 C C . GLU B 1 127 ? 25.678 17.918 9.787 1.00 37.04 591 GLU B C 1
ATOM 2723 O O . GLU B 1 127 ? 25.432 17.858 8.583 1.00 37.12 591 GLU B O 1
ATOM 2729 N N . GLY B 1 128 ? 25.714 16.840 10.565 1.00 37.33 592 GLY B N 1
ATOM 2730 C CA . GLY B 1 128 ? 25.473 15.490 10.038 1.00 38.11 592 GLY B CA 1
ATOM 2731 C C . GLY B 1 128 ? 26.584 14.905 9.159 1.00 38.94 592 GLY B C 1
ATOM 2732 O O . GLY B 1 128 ? 27.742 15.338 9.217 1.00 39.24 592 GLY B O 1
ATOM 2733 N N . GLU B 1 129 ? 26.220 13.932 8.320 1.00 38.94 593 GLU B N 1
ATOM 2734 C CA . GLU B 1 129 ? 27.192 13.114 7.568 1.00 39.12 593 GLU B CA 1
ATOM 2735 C C . GLU B 1 129 ? 27.365 13.569 6.124 1.00 38.07 593 GLU B C 1
ATOM 2736 O O . GLU B 1 129 ? 28.088 12.945 5.339 1.00 37.88 593 GLU B O 1
ATOM 2742 N N . HIS B 1 130 ? 26.697 14.648 5.757 1.00 36.63 594 HIS B N 1
ATOM 2743 C CA . HIS B 1 130 ? 26.478 14.859 4.349 1.00 36.12 594 HIS B CA 1
ATOM 2744 C C . HIS B 1 130 ? 27.699 15.323 3.539 1.00 33.63 594 HIS B C 1
ATOM 2745 O O . HIS B 1 130 ? 27.800 15.010 2.360 1.00 33.78 594 HIS B O 1
ATOM 2752 N N . LEU B 1 131 ? 28.594 16.087 4.151 1.00 31.34 595 LEU B N 1
ATOM 2753 C CA . LEU B 1 131 ? 29.696 16.682 3.384 1.00 29.14 595 LEU B CA 1
ATOM 2754 C C . LEU B 1 131 ? 30.634 15.596 2.868 1.00 27.86 595 LEU B C 1
ATOM 2755 O O . LEU B 1 131 ? 30.943 15.539 1.664 1.00 27.12 595 LEU B O 1
ATOM 2760 N N . THR B 1 132 ? 31.083 14.734 3.772 1.00 26.76 596 THR B N 1
ATOM 2761 C CA A THR B 1 132 ? 31.967 13.650 3.363 0.50 26.75 596 THR B CA 1
ATOM 2762 C CA B THR B 1 132 ? 31.946 13.605 3.407 0.50 26.70 596 THR B CA 1
ATOM 2763 C C . THR B 1 132 ? 31.278 12.767 2.323 1.00 25.86 596 THR B C 1
ATOM 2764 O O . THR B 1 132 ? 31.895 12.371 1.335 1.00 25.23 596 THR B O 1
ATOM 2771 N N . ARG B 1 133 ? 29.990 12.500 2.498 1.00 25.68 597 ARG B N 1
ATOM 2772 C CA A ARG B 1 133 ? 29.228 11.731 1.523 0.50 24.81 597 ARG B CA 1
ATOM 2773 C CA B ARG B 1 133 ? 29.315 11.698 1.505 0.50 25.56 597 ARG B CA 1
ATOM 2774 C C . ARG B 1 133 ? 29.170 12.420 0.151 1.00 24.82 597 ARG B C 1
ATOM 2775 O O . ARG B 1 133 ? 29.254 11.762 -0.894 1.00 24.09 597 ARG B O 1
ATOM 2790 N N . ALA B 1 134 ? 28.986 13.755 0.162 1.00 24.56 598 ALA B N 1
ATOM 2791 C CA . ALA B 1 134 ? 28.877 14.535 -1.085 1.00 24.44 598 ALA B CA 1
ATOM 2792 C C . ALA B 1 134 ? 30.202 14.522 -1.827 1.00 24.51 598 ALA B C 1
ATOM 2793 O O . ALA B 1 134 ? 30.261 14.364 -3.061 1.00 24.14 598 ALA B O 1
ATOM 2795 N N . VAL B 1 135 ? 31.273 14.701 -1.064 1.00 22.94 599 VAL B N 1
ATOM 2796 C CA . VAL B 1 135 ? 32.597 14.695 -1.667 1.00 22.91 599 VAL B CA 1
ATOM 2797 C C . VAL B 1 135 ? 32.902 13.309 -2.246 1.00 22.65 599 VAL B C 1
ATOM 2798 O O . VAL B 1 135 ? 33.359 13.200 -3.398 1.00 22.74 599 VAL B O 1
ATOM 2802 N N . ASP B 1 136 ? 32.622 12.255 -1.476 1.00 22.75 600 ASP B N 1
ATOM 2803 C CA . ASP B 1 136 ? 32.815 10.880 -1.950 1.00 23.77 600 ASP B CA 1
ATOM 2804 C C . ASP B 1 136 ? 32.035 10.620 -3.233 1.00 23.67 600 ASP B C 1
ATOM 2805 O O . ASP B 1 136 ? 32.565 10.026 -4.189 1.00 23.49 600 ASP B O 1
ATOM 2810 N N . ARG B 1 137 ? 30.775 11.073 -3.263 1.00 22.85 601 ARG B N 1
ATOM 2811 C CA . ARG B 1 137 ? 29.942 10.868 -4.451 1.00 22.53 601 ARG B CA 1
ATOM 2812 C C . ARG B 1 137 ? 30.523 11.582 -5.684 1.00 22.30 601 ARG B C 1
ATOM 2813 O O . ARG B 1 137 ? 30.603 10.987 -6.755 1.00 22.42 601 ARG B O 1
ATOM 2821 N N . ALA B 1 138 ? 30.883 12.855 -5.532 1.00 22.81 602 ALA B N 1
ATOM 2822 C CA . ALA B 1 138 ? 31.497 13.646 -6.621 1.00 22.99 602 ALA B CA 1
ATOM 2823 C C . ALA B 1 138 ? 32.758 12.992 -7.184 1.00 23.41 602 ALA B C 1
ATOM 2824 O O . ALA B 1 138 ? 32.934 12.914 -8.404 1.00 23.80 602 ALA B O 1
ATOM 2826 N N . LEU B 1 139 ? 33.636 12.538 -6.292 1.00 23.76 603 LEU B N 1
ATOM 2827 C CA . LEU B 1 139 ? 34.867 11.857 -6.693 1.00 24.00 603 LEU B CA 1
ATOM 2828 C C . LEU B 1 139 ? 34.603 10.521 -7.370 1.00 24.64 603 LEU B C 1
ATOM 2829 O O . LEU B 1 139 ? 35.264 10.182 -8.365 1.00 24.48 603 LEU B O 1
ATOM 2834 N N . ALA B 1 140 ? 33.646 9.757 -6.842 1.00 24.35 604 ALA B N 1
ATOM 2835 C CA . ALA B 1 140 ? 33.314 8.449 -7.425 1.00 24.41 604 ALA B CA 1
ATOM 2836 C C . ALA B 1 140 ? 32.765 8.570 -8.847 1.00 24.37 604 ALA B C 1
ATOM 2837 O O . ALA B 1 140 ? 33.197 7.852 -9.760 1.00 24.36 604 ALA B O 1
ATOM 2839 N N . ARG B 1 141 ? 31.833 9.493 -9.040 1.00 24.20 605 ARG B N 1
ATOM 2840 C CA . ARG B 1 141 ? 31.187 9.653 -10.342 1.00 24.78 605 ARG B CA 1
ATOM 2841 C C . ARG B 1 141 ? 32.127 10.244 -11.399 1.00 25.92 605 ARG B C 1
ATOM 2842 O O . ARG B 1 141 ? 32.123 9.811 -12.555 1.00 25.93 605 ARG B O 1
ATOM 2850 N N . SER B 1 142 ? 32.957 11.195 -10.983 1.00 26.55 606 SER B N 1
ATOM 2851 C CA . SER B 1 142 ? 33.852 11.895 -11.906 1.00 27.37 606 SER B CA 1
ATOM 2852 C C . SER B 1 142 ? 35.106 11.076 -12.227 1.00 27.78 606 SER B C 1
ATOM 2853 O O . SER B 1 142 ? 35.702 11.225 -13.317 1.00 28.57 606 SER B O 1
ATOM 2856 N N . GLY B 1 143 ? 35.504 10.205 -11.299 1.00 27.58 607 GLY B N 1
ATOM 2857 C CA . GLY B 1 143 ? 36.763 9.463 -11.408 1.00 27.64 607 GLY B CA 1
ATOM 2858 C C . GLY B 1 143 ? 37.978 10.341 -11.152 1.00 27.31 607 GLY B C 1
ATOM 2859 O O . GLY B 1 143 ? 39.122 9.927 -11.405 1.00 27.31 607 GLY B O 1
ATOM 2860 N N . LEU B 1 144 ? 37.740 11.551 -10.646 1.00 26.14 608 LEU B N 1
ATOM 2861 C CA . LEU B 1 144 ? 38.807 12.535 -10.416 1.00 25.68 608 LEU B CA 1
ATOM 2862 C C . LEU B 1 144 ? 39.773 12.104 -9.318 1.00 25.66 608 LEU B C 1
ATOM 2863 O O . LEU B 1 144 ? 39.358 11.614 -8.263 1.00 25.58 608 LEU B O 1
ATOM 2868 N N . ARG B 1 145 ? 41.069 12.286 -9.565 1.00 25.34 609 ARG B N 1
ATOM 2869 C CA . ARG B 1 145 ? 42.072 12.044 -8.540 1.00 26.71 609 ARG B CA 1
ATOM 2870 C C . ARG B 1 145 ? 41.778 12.983 -7.363 1.00 26.01 609 ARG B C 1
ATOM 2871 O O . ARG B 1 145 ? 41.692 14.183 -7.570 1.00 26.06 609 ARG B O 1
ATOM 2879 N N . PRO B 1 146 ? 41.600 12.444 -6.135 1.00 26.72 610 PRO B N 1
ATOM 2880 C CA . PRO B 1 146 ? 41.069 13.326 -5.071 1.00 26.30 610 PRO B CA 1
ATOM 2881 C C . PRO B 1 146 ? 41.922 14.559 -4.761 1.00 26.03 610 PRO B C 1
ATOM 2882 O O . PRO B 1 146 ? 41.360 15.585 -4.412 1.00 25.21 610 PRO B O 1
ATOM 2886 N N . ASP B 1 147 ? 43.253 14.483 -4.897 1.00 26.59 611 ASP B N 1
ATOM 2887 C CA . ASP B 1 147 ? 44.054 15.679 -4.599 1.00 27.97 611 ASP B CA 1
ATOM 2888 C C . ASP B 1 147 ? 43.919 16.794 -5.632 1.00 27.69 611 ASP B C 1
ATOM 2889 O O . ASP B 1 147 ? 44.438 17.907 -5.410 1.00 29.07 611 ASP B O 1
ATOM 2894 N N . CYS B 1 148 ? 43.192 16.520 -6.715 1.00 27.49 612 CYS B N 1
ATOM 2895 C CA . CYS B 1 148 ? 42.775 17.555 -7.669 1.00 27.44 612 CYS B CA 1
ATOM 2896 C C . CYS B 1 148 ? 41.666 18.476 -7.165 1.00 28.24 612 CYS B C 1
ATOM 2897 O O . CYS B 1 148 ? 41.408 19.492 -7.780 1.00 28.99 612 CYS B O 1
ATOM 2900 N N . LEU B 1 149 ? 41.009 18.087 -6.078 1.00 27.24 613 LEU B N 1
ATOM 2901 C CA . LEU B 1 149 ? 39.914 18.865 -5.495 1.00 26.77 613 LEU B CA 1
ATOM 2902 C C . LEU B 1 149 ? 40.377 19.516 -4.202 1.00 27.24 613 LEU B C 1
ATOM 2903 O O . LEU B 1 149 ? 40.983 18.870 -3.341 1.00 26.65 613 LEU B O 1
ATOM 2908 N N . GLU B 1 150 ? 40.054 20.794 -4.074 1.00 27.32 614 GLU B N 1
ATOM 2909 C CA . GLU B 1 150 ? 40.367 21.573 -2.882 1.00 27.80 614 GLU B CA 1
ATOM 2910 C C . GLU B 1 150 ? 39.076 22.194 -2.344 1.00 26.33 614 GLU B C 1
ATOM 2911 O O . GLU B 1 150 ? 38.230 22.635 -3.112 1.00 25.88 614 GLU B O 1
ATOM 2917 N N . LEU B 1 151 ? 38.908 22.172 -1.026 1.00 25.21 615 LEU B N 1
ATOM 2918 C CA . LEU B 1 151 ? 37.707 22.756 -0.391 1.00 24.40 615 LEU B CA 1
ATOM 2919 C C . LEU B 1 151 ? 38.133 23.989 0.377 1.00 24.99 615 LEU B C 1
ATOM 2920 O O . LEU B 1 151 ? 39.042 23.929 1.222 1.00 25.69 615 LEU B O 1
ATOM 2925 N N . GLU B 1 152 ? 37.459 25.103 0.095 1.00 25.16 616 GLU B N 1
ATOM 2926 C CA . GLU B 1 152 ? 37.729 26.390 0.753 1.00 25.47 616 GLU B CA 1
ATOM 2927 C C . GLU B 1 152 ? 36.664 26.580 1.820 1.00 24.88 616 GLU B C 1
ATOM 2928 O O . GLU B 1 152 ? 35.474 26.659 1.523 1.00 25.23 616 GLU B O 1
ATOM 2934 N N . ILE B 1 153 ? 37.112 26.611 3.068 1.00 25.20 617 ILE B N 1
ATOM 2935 C CA . ILE B 1 153 ? 36.241 26.711 4.241 1.00 25.42 617 ILE B CA 1
ATOM 2936 C C . ILE B 1 153 ? 36.594 28.009 4.946 1.00 25.42 617 ILE B C 1
ATOM 2937 O O . ILE B 1 153 ? 37.751 28.245 5.251 1.00 23.79 617 ILE B O 1
ATOM 2942 N N . THR B 1 154 ? 35.599 28.851 5.196 1.00 25.70 618 THR B N 1
ATOM 2943 C CA . THR B 1 154 ? 35.865 30.157 5.795 1.00 27.35 618 THR B CA 1
ATOM 2944 C C . THR B 1 154 ? 36.454 30.049 7.199 1.00 26.89 618 THR B C 1
ATOM 2945 O O . THR B 1 154 ? 36.165 29.109 7.959 1.00 26.07 618 THR B O 1
ATOM 2949 N N . GLU B 1 155 ? 37.325 31.005 7.525 1.00 26.92 619 GLU B N 1
ATOM 2950 C CA . GLU B 1 155 ? 38.051 31.029 8.784 1.00 27.33 619 GLU B CA 1
ATOM 2951 C C . GLU B 1 155 ? 37.169 30.783 10.011 1.00 27.36 619 GLU B C 1
ATOM 2952 O O . GLU B 1 155 ? 37.569 30.083 10.937 1.00 27.12 619 GLU B O 1
ATOM 2958 N N . ASN B 1 156 ? 35.973 31.370 10.004 1.00 27.65 620 ASN B N 1
ATOM 2959 C CA . ASN B 1 156 ? 35.062 31.278 11.139 1.00 28.30 620 ASN B CA 1
ATOM 2960 C C . ASN B 1 156 ? 34.559 29.875 11.422 1.00 27.95 620 ASN B C 1
ATOM 2961 O O . ASN B 1 156 ? 33.796 29.664 12.360 1.00 28.48 620 ASN B O 1
ATOM 2966 N N . VAL B 1 157 ? 35.033 28.898 10.655 1.00 27.78 621 VAL B N 1
ATOM 2967 C CA . VAL B 1 157 ? 34.810 27.508 11.040 1.00 27.48 621 VAL B CA 1
ATOM 2968 C C . VAL B 1 157 ? 35.427 27.242 12.423 1.00 28.31 621 VAL B C 1
ATOM 2969 O O . VAL B 1 157 ? 34.944 26.397 13.174 1.00 27.42 621 VAL B O 1
ATOM 2981 N N . LEU B 1 159 ? 35.213 28.988 14.967 1.00 29.05 623 LEU B N 1
ATOM 2982 C CA . LEU B 1 159 ? 34.267 29.406 16.013 1.00 29.80 623 LEU B CA 1
ATOM 2983 C C . LEU B 1 159 ? 33.193 28.353 16.271 1.00 30.23 623 LEU B C 1
ATOM 2984 O O . LEU B 1 159 ? 32.511 28.396 17.293 1.00 30.20 623 LEU B O 1
ATOM 2989 N N . VAL B 1 160 ? 33.018 27.429 15.334 1.00 30.74 624 VAL B N 1
ATOM 2990 C CA . VAL B 1 160 ? 32.065 26.329 15.527 1.00 31.91 624 VAL B CA 1
ATOM 2991 C C . VAL B 1 160 ? 32.793 24.980 15.554 1.00 32.45 624 VAL B C 1
ATOM 2992 O O . VAL B 1 160 ? 32.264 23.962 15.113 1.00 32.50 624 VAL B O 1
ATOM 3004 N N . THR B 1 162 ? 33.671 21.852 16.820 1.00 34.36 626 THR B N 1
ATOM 3005 C CA . THR B 1 162 ? 33.275 20.778 17.720 1.00 34.55 626 THR B CA 1
ATOM 3006 C C . THR B 1 162 ? 34.011 19.497 17.351 1.00 34.74 626 THR B C 1
ATOM 3007 O O . THR B 1 162 ? 34.689 19.430 16.315 1.00 34.31 626 THR B O 1
ATOM 3011 N N . ASP B 1 163 ? 33.870 18.480 18.193 1.00 34.73 627 ASP B N 1
ATOM 3012 C CA . ASP B 1 163 ? 34.397 17.152 17.891 1.00 34.98 627 ASP B CA 1
ATOM 3013 C C . ASP B 1 163 ? 33.916 16.641 16.537 1.00 33.96 627 ASP B C 1
ATOM 3014 O O . ASP B 1 163 ? 34.690 16.042 15.795 1.00 33.70 627 ASP B O 1
ATOM 3019 N N . GLU B 1 164 ? 32.643 16.889 16.219 1.00 33.01 628 GLU B N 1
ATOM 3020 C CA . GLU B 1 164 ? 32.058 16.433 14.958 1.00 32.25 628 GLU B CA 1
ATOM 3021 C C . GLU B 1 164 ? 32.685 17.156 13.763 1.00 31.39 628 GLU B C 1
ATOM 3022 O O . GLU B 1 164 ? 32.914 16.551 12.705 1.00 30.12 628 GLU B O 1
ATOM 3028 N N . VAL B 1 165 ? 32.954 18.450 13.924 1.00 29.95 629 VAL B N 1
ATOM 3029 C CA . VAL B 1 165 ? 33.660 19.191 12.885 1.00 29.16 629 VAL B CA 1
ATOM 3030 C C . VAL B 1 165 ? 35.103 18.684 12.726 1.00 28.71 629 VAL B C 1
ATOM 3031 O O . VAL B 1 165 ? 35.528 18.445 11.601 1.00 27.56 629 VAL B O 1
ATOM 3035 N N . ARG B 1 166 ? 35.848 18.517 13.832 1.00 28.93 630 ARG B N 1
ATOM 3036 C CA A ARG B 1 166 ? 37.231 18.021 13.739 0.50 29.33 630 ARG B CA 1
ATOM 3037 C CA B ARG B 1 166 ? 37.230 18.021 13.742 0.50 29.50 630 ARG B CA 1
ATOM 3038 C C . ARG B 1 166 ? 37.263 16.660 13.052 1.00 29.33 630 ARG B C 1
ATOM 3039 O O . ARG B 1 166 ? 38.161 16.389 12.243 1.00 28.44 630 ARG B O 1
ATOM 3054 N N . THR B 1 167 ? 36.281 15.803 13.377 1.00 28.80 631 THR B N 1
ATOM 3055 C CA . THR B 1 167 ? 36.197 14.470 12.779 1.00 29.54 631 THR B CA 1
ATOM 3056 C C . THR B 1 167 ? 35.914 14.546 11.274 1.00 29.05 631 THR B C 1
ATOM 3057 O O . THR B 1 167 ? 36.527 13.826 10.491 1.00 28.15 631 THR B O 1
ATOM 3061 N N . CYS B 1 168 ? 34.988 15.419 10.876 1.00 29.42 632 CYS B N 1
ATOM 3062 C CA . CYS B 1 168 ? 34.719 15.659 9.460 1.00 28.36 632 CYS B CA 1
ATOM 3063 C C . CYS B 1 168 ? 35.980 16.105 8.704 1.00 26.95 632 CYS B C 1
ATOM 3064 O O . CYS B 1 168 ? 36.300 15.577 7.645 1.00 25.32 632 CYS B O 1
ATOM 3067 N N . LEU B 1 169 ? 36.717 17.056 9.269 1.00 26.53 633 LEU B N 1
ATOM 3068 C CA . LEU B 1 169 ? 37.919 17.559 8.606 1.00 24.94 633 LEU B CA 1
ATOM 3069 C C . LEU B 1 169 ? 38.964 16.446 8.446 1.00 25.16 633 LEU B C 1
ATOM 3070 O O . LEU B 1 169 ? 39.591 16.333 7.400 1.00 24.87 633 LEU B O 1
ATOM 3075 N N . ASP B 1 170 ? 39.143 15.625 9.477 1.00 25.32 634 ASP B N 1
ATOM 3076 C CA . ASP B 1 170 ? 40.041 14.454 9.395 1.00 25.90 634 ASP B CA 1
ATOM 3077 C C . ASP B 1 170 ? 39.595 13.433 8.326 1.00 25.44 634 ASP B C 1
ATOM 3078 O O . ASP B 1 170 ? 40.428 12.802 7.664 1.00 25.01 634 ASP B O 1
ATOM 3083 N N . ALA B 1 171 ? 38.283 13.246 8.208 1.00 24.74 635 ALA B N 1
ATOM 3084 C CA . ALA B 1 171 ? 37.702 12.331 7.222 1.00 24.85 635 ALA B CA 1
ATOM 3085 C C . ALA B 1 171 ? 37.982 12.838 5.795 1.00 24.47 635 ALA B C 1
ATOM 3086 O O . ALA B 1 171 ? 38.395 12.078 4.922 1.00 23.41 635 ALA B O 1
ATOM 3088 N N . LEU B 1 172 ? 37.790 14.135 5.585 1.00 24.57 636 LEU B N 1
ATOM 3089 C CA . LEU B 1 172 ? 38.062 14.764 4.294 1.00 25.17 636 LEU B CA 1
ATOM 3090 C C . LEU B 1 172 ? 39.558 14.666 3.947 1.00 24.99 636 LEU B C 1
ATOM 3091 O O . LEU B 1 172 ? 39.933 14.330 2.814 1.00 24.84 636 LEU B O 1
ATOM 3096 N N . ARG B 1 173 ? 40.408 14.945 4.928 1.00 25.35 637 ARG B N 1
ATOM 3097 C CA . ARG B 1 173 ? 41.857 14.816 4.718 1.00 25.68 637 ARG B CA 1
ATOM 3098 C C . ARG B 1 173 ? 42.255 13.379 4.327 1.00 25.99 637 ARG B C 1
ATOM 3099 O O . ARG B 1 173 ? 43.117 13.169 3.453 1.00 27.39 637 ARG B O 1
ATOM 3107 N N . ALA B 1 174 ? 41.636 12.400 4.980 1.00 26.23 638 ALA B N 1
ATOM 3108 C CA . ALA B 1 174 ? 41.923 10.975 4.743 1.00 26.88 638 ALA B CA 1
ATOM 3109 C C . ALA B 1 174 ? 41.605 10.531 3.314 1.00 27.54 638 ALA B C 1
ATOM 3110 O O . ALA B 1 174 ? 42.146 9.518 2.838 1.00 28.54 638 ALA B O 1
ATOM 3112 N N . ARG B 1 175 ? 40.739 11.286 2.646 1.00 27.98 639 ARG B N 1
ATOM 3113 C CA . ARG B 1 175 ? 40.344 11.010 1.261 1.00 28.47 639 ARG B CA 1
ATOM 3114 C C . ARG B 1 175 ? 41.293 11.598 0.230 1.00 28.56 639 ARG B C 1
ATOM 3115 O O . ARG B 1 175 ? 41.215 11.263 -0.961 1.00 29.31 639 ARG B O 1
ATOM 3123 N N . GLY B 1 176 ? 42.230 12.419 0.698 1.00 27.27 640 GLY B N 1
ATOM 3124 C CA . GLY B 1 176 ? 43.236 13.010 -0.181 1.00 25.94 640 GLY B CA 1
ATOM 3125 C C . GLY B 1 176 ? 42.898 14.380 -0.725 1.00 25.99 640 GLY B C 1
ATOM 3126 O O . GLY B 1 176 ? 43.680 14.974 -1.451 1.00 26.56 640 GLY B O 1
ATOM 3127 N N A VAL B 1 177 ? 41.728 14.899 -0.353 0.50 25.88 641 VAL B N 1
ATOM 3128 N N B VAL B 1 177 ? 41.727 14.901 -0.369 0.50 25.60 641 VAL B N 1
ATOM 3129 C CA A VAL B 1 177 ? 41.296 16.208 -0.807 0.50 25.77 641 VAL B CA 1
ATOM 3130 C CA B VAL B 1 177 ? 41.350 16.209 -0.857 0.50 25.17 641 VAL B CA 1
ATOM 3131 C C A VAL B 1 177 ? 42.077 17.308 -0.074 0.50 26.05 641 VAL B C 1
ATOM 3132 C C B VAL B 1 177 ? 42.153 17.279 -0.112 0.50 25.73 641 VAL B C 1
ATOM 3133 O O A VAL B 1 177 ? 42.419 17.141 1.104 0.50 25.97 641 VAL B O 1
ATOM 3134 O O B VAL B 1 177 ? 42.591 17.063 1.025 0.50 25.70 641 VAL B O 1
ATOM 3141 N N . ARG B 1 178 ? 42.359 18.408 -0.775 1.00 25.63 642 ARG B N 1
ATOM 3142 C CA . ARG B 1 178 ? 43.060 19.558 -0.166 1.00 26.68 642 ARG B CA 1
ATOM 3143 C C . ARG B 1 178 ? 42.065 20.429 0.589 1.00 25.79 642 ARG B C 1
ATOM 3144 O O . ARG B 1 178 ? 40.916 20.576 0.154 1.00 24.33 642 ARG B O 1
ATOM 3152 N N . LEU B 1 179 ? 42.506 21.015 1.708 1.00 24.85 643 LEU B N 1
ATOM 3153 C CA . LEU B 1 179 ? 41.624 21.876 2.524 1.00 24.71 643 LEU B CA 1
ATOM 3154 C C . LEU B 1 179 ? 42.302 23.239 2.688 1.00 24.53 643 LEU B C 1
ATOM 3155 O O . LEU B 1 179 ? 43.492 23.293 3.010 1.00 25.26 643 LEU B O 1
ATOM 3160 N N . ALA B 1 180 ? 41.552 24.304 2.458 1.00 24.28 644 ALA B N 1
ATOM 3161 C CA . ALA B 1 180 ? 42.044 25.676 2.615 1.00 24.94 644 ALA B CA 1
ATOM 3162 C C . ALA B 1 180 ? 41.144 26.493 3.522 1.00 25.64 644 ALA B C 1
ATOM 3163 O O . ALA B 1 180 ? 39.913 26.303 3.518 1.00 26.09 644 ALA B O 1
ATOM 3165 N N . LEU B 1 181 ? 41.760 27.406 4.285 1.00 25.80 645 LEU B N 1
ATOM 3166 C CA . LEU B 1 181 ? 40.999 28.404 5.031 1.00 25.75 645 LEU B CA 1
ATOM 3167 C C . LEU B 1 181 ? 40.819 29.661 4.211 1.00 25.50 645 LEU B C 1
ATOM 3168 O O . LEU B 1 181 ? 41.792 30.314 3.814 1.00 26.28 645 LEU B O 1
ATOM 3173 N N . ASP B 1 182 ? 39.557 29.983 3.972 1.00 25.40 646 ASP B N 1
ATOM 3174 C CA . ASP B 1 182 ? 39.169 31.087 3.101 1.00 24.85 646 ASP B CA 1
ATOM 3175 C C . ASP B 1 182 ? 38.894 32.354 3.911 1.00 24.59 646 ASP B C 1
ATOM 3176 O O . ASP B 1 182 ? 38.643 32.310 5.131 1.00 24.20 646 ASP B O 1
ATOM 3181 N N . ASP B 1 183 ? 38.942 33.495 3.224 1.00 25.01 647 ASP B N 1
ATOM 3182 C CA . ASP B 1 183 ? 38.661 34.812 3.821 1.00 24.72 647 ASP B CA 1
ATOM 3183 C C . ASP B 1 183 ? 39.589 35.093 4.984 1.00 24.13 647 ASP B C 1
ATOM 3184 O O . ASP B 1 183 ? 39.196 35.788 5.951 1.00 24.76 647 ASP B O 1
ATOM 3189 N N . PHE B 1 184 ? 40.813 34.574 4.916 1.00 23.48 648 PHE B N 1
ATOM 3190 C CA . PHE B 1 184 ? 41.643 34.543 6.115 1.00 23.48 648 PHE B CA 1
ATOM 3191 C C . PHE B 1 184 ? 42.045 35.958 6.545 1.00 23.79 648 PHE B C 1
ATOM 3192 O O . PHE B 1 184 ? 42.420 36.787 5.692 1.00 24.25 648 PHE B O 1
ATOM 3200 N N . GLY B 1 185 ? 41.929 36.220 7.850 1.00 23.14 649 GLY B N 1
ATOM 3201 C CA . GLY B 1 185 ? 42.189 37.546 8.443 1.00 23.23 649 GLY B CA 1
ATOM 3202 C C . GLY B 1 185 ? 40.922 38.305 8.797 1.00 23.70 649 GLY B C 1
ATOM 3203 O O . GLY B 1 185 ? 40.958 39.217 9.636 1.00 23.37 649 GLY B O 1
ATOM 3204 N N . THR B 1 186 ? 39.808 37.941 8.158 1.00 23.75 650 THR B N 1
ATOM 3205 C CA . THR B 1 186 ? 38.517 38.613 8.413 1.00 25.41 650 THR B CA 1
ATOM 3206 C C . THR B 1 186 ? 37.637 37.889 9.420 1.00 25.95 650 THR B C 1
ATOM 3207 O O . THR B 1 186 ? 36.619 38.439 9.869 1.00 26.42 650 THR B O 1
ATOM 3211 N N . GLY B 1 187 ? 37.993 36.644 9.715 1.00 25.68 651 GLY B N 1
ATOM 3212 C CA . GLY B 1 187 ? 37.269 35.848 10.709 1.00 25.81 651 GLY B CA 1
ATOM 3213 C C . GLY B 1 187 ? 38.074 35.786 11.986 1.00 25.53 651 GLY B C 1
ATOM 3214 O O . GLY B 1 187 ? 38.895 36.680 12.254 1.00 25.44 651 GLY B O 1
ATOM 3215 N N . TYR B 1 188 ? 37.830 34.734 12.767 1.00 25.15 652 TYR B N 1
ATOM 3216 C CA . TYR B 1 188 ? 38.509 34.499 14.030 1.00 25.24 652 TYR B CA 1
ATOM 3217 C C . TYR B 1 188 ? 39.193 33.147 13.981 1.00 25.47 652 TYR B C 1
ATOM 3218 O O . TYR B 1 188 ? 38.608 32.150 13.537 1.00 25.84 652 TYR B O 1
ATOM 3227 N N . SER B 1 189 ? 40.447 33.140 14.400 1.00 24.55 653 SER B N 1
ATOM 3228 C CA . SER B 1 189 ? 41.240 31.926 14.502 1.00 24.90 653 SER B CA 1
ATOM 3229 C C . SER B 1 189 ? 41.613 31.667 15.948 1.00 23.26 653 SER B C 1
ATOM 3230 O O . SER B 1 189 ? 41.924 32.592 16.695 1.00 23.20 653 SER B O 1
ATOM 3233 N N . SER B 1 190 ? 41.604 30.392 16.322 1.00 22.18 654 SER B N 1
ATOM 3234 C CA . SER B 1 190 ? 42.256 29.927 17.521 1.00 21.79 654 SER B CA 1
ATOM 3235 C C . SER B 1 190 ? 43.651 29.623 17.036 1.00 21.57 654 SER B C 1
ATOM 3236 O O . SER B 1 190 ? 43.801 28.861 16.071 1.00 21.49 654 SER B O 1
ATOM 3239 N N . LEU B 1 191 ? 44.667 30.214 17.667 1.00 21.92 655 LEU B N 1
ATOM 3240 C CA . LEU B 1 191 ? 46.053 29.906 17.248 1.00 22.76 655 LEU B CA 1
ATOM 3241 C C . LEU B 1 191 ? 46.459 28.463 17.576 1.00 23.21 655 LEU B C 1
ATOM 3242 O O . LEU B 1 191 ? 47.285 27.867 16.860 1.00 23.17 655 LEU B O 1
ATOM 3247 N N . SER B 1 192 ? 45.857 27.897 18.624 1.00 22.82 656 SER B N 1
ATOM 3248 C CA . SER B 1 192 ? 46.027 26.473 18.893 1.00 23.30 656 SER B CA 1
ATOM 3249 C C . SER B 1 192 ? 45.401 25.605 17.796 1.00 23.29 656 SER B C 1
ATOM 3250 O O . SER B 1 192 ? 46.096 24.774 17.219 1.00 22.81 656 SER B O 1
ATOM 3253 N N . TYR B 1 193 ? 44.118 25.811 17.472 1.00 22.56 657 TYR B N 1
ATOM 3254 C CA . TYR B 1 193 ? 43.502 25.068 16.373 1.00 24.00 657 TYR B CA 1
ATOM 3255 C C . TYR B 1 193 ? 44.214 25.268 15.042 1.00 22.72 657 TYR B C 1
ATOM 3256 O O . TYR B 1 193 ? 44.391 24.323 14.293 1.00 22.55 657 TYR B O 1
ATOM 3265 N N . LEU B 1 194 ? 44.609 26.497 14.743 1.00 23.26 658 LEU B N 1
ATOM 3266 C CA . LEU B 1 194 ? 45.264 26.770 13.462 1.00 23.59 658 LEU B CA 1
ATOM 3267 C C . LEU B 1 194 ? 46.532 25.912 13.329 1.00 23.53 658 LEU B C 1
ATOM 3268 O O . LEU B 1 194 ? 46.892 25.481 12.225 1.00 24.01 658 LEU B O 1
ATOM 3273 N N . SER B 1 195 ? 47.194 25.666 14.452 1.00 22.45 659 SER B N 1
ATOM 3274 C CA A SER B 1 195 ? 48.468 24.946 14.459 0.50 22.42 659 SER B CA 1
ATOM 3275 C CA B SER B 1 195 ? 48.468 24.947 14.434 0.50 23.57 659 SER B CA 1
ATOM 3276 C C . SER B 1 195 ? 48.261 23.433 14.394 1.00 23.83 659 SER B C 1
ATOM 3277 O O . SER B 1 195 ? 49.220 22.671 14.216 1.00 24.69 659 SER B O 1
ATOM 3282 N N . GLN B 1 196 ? 47.019 22.997 14.560 1.00 23.46 660 GLN B N 1
ATOM 3283 C CA . GLN B 1 196 ? 46.725 21.572 14.662 1.00 24.95 660 GLN B CA 1
ATOM 3284 C C . GLN B 1 196 ? 45.907 21.024 13.503 1.00 25.35 660 GLN B C 1
ATOM 3285 O O . GLN B 1 196 ? 46.045 19.850 13.133 1.00 24.45 660 GLN B O 1
ATOM 3291 N N . LEU B 1 197 ? 45.039 21.862 12.950 1.00 24.32 661 LEU B N 1
ATOM 3292 C CA . LEU B 1 197 ? 44.053 21.392 11.969 1.00 25.56 661 LEU B CA 1
ATOM 3293 C C . LEU B 1 197 ? 44.695 21.091 10.609 1.00 25.34 661 LEU B C 1
ATOM 3294 O O . LEU B 1 197 ? 45.750 21.648 10.287 1.00 25.67 661 LEU B O 1
ATOM 3299 N N . PRO B 1 198 ? 44.118 20.131 9.859 1.00 24.78 662 PRO B N 1
ATOM 3300 C CA . PRO B 1 198 ? 44.750 19.639 8.644 1.00 25.35 662 PRO B CA 1
ATOM 3301 C C . PRO B 1 198 ? 44.536 20.544 7.426 1.00 25.67 662 PRO B C 1
ATOM 3302 O O . PRO B 1 198 ? 44.225 20.036 6.362 1.00 27.08 662 PRO B O 1
ATOM 3306 N N . PHE B 1 199 ? 44.692 21.865 7.567 1.00 25.52 663 PHE B N 1
ATOM 3307 C CA . PHE B 1 199 ? 44.528 22.740 6.405 1.00 25.01 663 PHE B CA 1
ATOM 3308 C C . PHE B 1 199 ? 45.865 22.809 5.676 1.00 25.79 663 PHE B C 1
ATOM 3309 O O . PHE B 1 199 ? 46.892 23.034 6.303 1.00 26.03 663 PHE B O 1
ATOM 3317 N N . HIS B 1 200 ? 45.855 22.594 4.369 1.00 25.05 664 HIS B N 1
ATOM 3318 C CA . HIS B 1 200 ? 47.087 22.693 3.582 1.00 25.56 664 HIS B CA 1
ATOM 3319 C C . HIS B 1 200 ? 47.333 24.103 3.080 1.00 25.95 664 HIS B C 1
ATOM 3320 O O . HIS B 1 200 ? 48.425 24.405 2.590 1.00 26.53 664 HIS B O 1
ATOM 3327 N N . GLY B 1 201 ? 46.309 24.953 3.156 1.00 25.50 665 GLY B N 1
ATOM 3328 C CA . GLY B 1 201 ? 46.397 26.276 2.527 1.00 25.35 665 GLY B CA 1
ATOM 3329 C C . GLY B 1 201 ? 45.526 27.325 3.186 1.00 25.03 665 GLY B C 1
ATOM 3330 O O . GLY B 1 201 ? 44.614 27.013 3.941 1.00 24.26 665 GLY B O 1
ATOM 3331 N N . LEU B 1 202 ? 45.872 28.580 2.955 1.00 25.04 666 LEU B N 1
ATOM 3332 C CA A LEU B 1 202 ? 45.134 29.755 3.442 0.50 25.04 666 LEU B CA 1
ATOM 3333 C CA B LEU B 1 202 ? 44.941 29.626 3.333 0.50 25.16 666 LEU B CA 1
ATOM 3334 C C . LEU B 1 202 ? 44.894 30.675 2.253 1.00 25.19 666 LEU B C 1
ATOM 3335 O O . LEU B 1 202 ? 45.780 30.780 1.407 1.00 24.89 666 LEU B O 1
ATOM 3344 N N . LYS B 1 203 ? 43.798 31.421 2.251 1.00 24.15 667 LYS B N 1
ATOM 3345 C CA . LYS B 1 203 ? 43.604 32.439 1.222 1.00 25.14 667 LYS B CA 1
ATOM 3346 C C . LYS B 1 203 ? 43.462 33.796 1.911 1.00 25.70 667 LYS B C 1
ATOM 3347 O O . LYS B 1 203 ? 42.552 33.988 2.715 1.00 26.13 667 LYS B O 1
ATOM 3353 N N . ILE B 1 204 ? 44.388 34.708 1.635 1.00 25.92 668 ILE B N 1
ATOM 3354 C CA . ILE B 1 204 ? 44.333 36.062 2.205 1.00 26.31 668 ILE B CA 1
ATOM 3355 C C . ILE B 1 204 ? 43.128 36.793 1.622 1.00 26.43 668 ILE B C 1
ATOM 3356 O O . ILE B 1 204 ? 42.976 36.876 0.407 1.00 26.08 668 ILE B O 1
ATOM 3361 N N . ASP B 1 205 ? 42.273 37.314 2.494 1.00 26.89 669 ASP B N 1
ATOM 3362 C CA . ASP B 1 205 ? 41.080 38.029 2.058 1.00 26.95 669 ASP B CA 1
ATOM 3363 C C . ASP B 1 205 ? 41.404 39.226 1.179 1.00 27.29 669 ASP B C 1
ATOM 3364 O O . ASP B 1 205 ? 42.358 39.975 1.445 1.00 27.11 669 ASP B O 1
ATOM 3369 N N . GLN B 1 206 ? 40.565 39.410 0.155 1.00 27.48 670 GLN B N 1
ATOM 3370 C CA A GLN B 1 206 ? 40.701 40.523 -0.786 0.50 28.44 670 GLN B CA 1
ATOM 3371 C CA B GLN B 1 206 ? 40.670 40.534 -0.785 0.50 28.25 670 GLN B CA 1
ATOM 3372 C C . GLN B 1 206 ? 40.731 41.897 -0.105 1.00 28.08 670 GLN B C 1
ATOM 3373 O O . GLN B 1 206 ? 41.380 42.817 -0.602 1.00 28.45 670 GLN B O 1
ATOM 3384 N N . SER B 1 207 ? 40.035 42.030 1.024 1.00 27.79 671 SER B N 1
ATOM 3385 C CA . SER B 1 207 ? 39.946 43.314 1.729 1.00 28.07 671 SER B CA 1
ATOM 3386 C C . SER B 1 207 ? 41.318 43.784 2.204 1.00 28.13 671 SER B C 1
ATOM 3387 O O . SER B 1 207 ? 41.533 44.987 2.370 1.00 27.88 67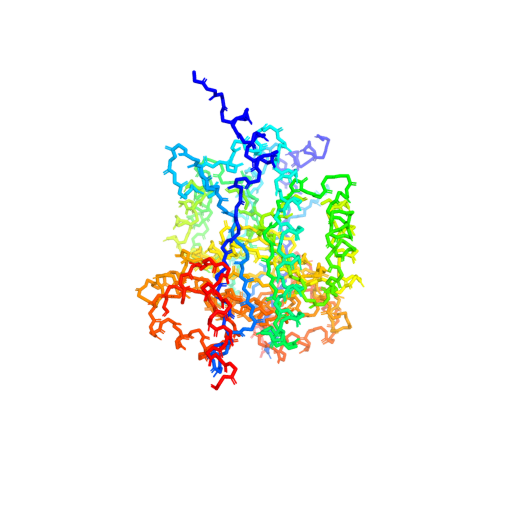1 SER B O 1
ATOM 3390 N N . PHE B 1 208 ? 42.239 42.844 2.418 1.00 27.59 672 PHE B N 1
ATOM 3391 C CA . PHE B 1 208 ? 43.614 43.219 2.783 1.00 28.64 672 PHE B CA 1
ATOM 3392 C C . PHE B 1 208 ? 44.485 43.438 1.567 1.00 28.61 672 PHE B C 1
ATOM 3393 O O . PHE B 1 208 ? 45.214 44.429 1.491 1.00 28.63 672 PHE B O 1
ATOM 3401 N N . VAL B 1 209 ? 44.398 42.516 0.613 1.00 29.21 673 VAL B N 1
ATOM 3402 C CA . VAL B 1 209 ? 45.204 42.578 -0.605 1.00 29.81 673 VAL B CA 1
ATOM 3403 C C . VAL B 1 209 ? 45.020 43.916 -1.336 1.00 30.41 673 VAL B C 1
ATOM 3404 O O . VAL B 1 209 ? 45.998 44.531 -1.778 1.00 30.62 673 VAL B O 1
ATOM 3408 N N . ARG B 1 210 ? 43.781 44.396 -1.411 1.00 31.10 674 ARG B N 1
ATOM 3409 C CA . ARG B 1 210 ? 43.494 45.626 -2.157 1.00 31.86 674 ARG B CA 1
ATOM 3410 C C . ARG B 1 210 ? 44.035 46.917 -1.526 1.00 31.86 674 ARG B C 1
ATOM 3411 O O . ARG B 1 210 ? 43.957 47.997 -2.133 1.00 31.25 674 ARG B O 1
ATOM 3419 N N . LYS B 1 211 ? 44.605 46.810 -0.329 1.00 31.27 675 LYS B N 1
ATOM 3420 C CA . LYS B 1 211 ? 45.125 47.988 0.377 1.00 31.71 675 LYS B CA 1
ATOM 3421 C C . LYS B 1 211 ? 46.642 47.983 0.570 1.00 31.40 675 LYS B C 1
ATOM 3422 O O . LYS B 1 211 ? 47.190 48.876 1.214 1.00 31.34 675 LYS B O 1
ATOM 3428 N N . ILE B 1 212 ? 47.319 46.995 0.002 1.00 31.00 676 ILE B N 1
ATOM 3429 C CA . ILE B 1 212 ? 48.772 46.913 0.109 1.00 31.39 676 ILE B CA 1
ATOM 3430 C C . ILE B 1 212 ? 49.406 47.501 -1.159 1.00 31.49 676 ILE B C 1
ATOM 3431 O O . ILE B 1 212 ? 48.775 47.480 -2.216 1.00 31.31 676 ILE B O 1
ATOM 3436 N N . PRO B 1 213 ? 50.639 48.044 -1.063 1.00 31.61 677 PRO B N 1
ATOM 3437 C CA . PRO B 1 213 ? 51.508 48.247 0.103 1.00 32.01 677 PRO B CA 1
ATOM 3438 C C . PRO B 1 213 ? 51.319 49.585 0.835 1.00 32.04 677 PRO B C 1
ATOM 3439 O O . PRO B 1 213 ? 52.031 49.855 1.801 1.00 32.21 677 PRO B O 1
ATOM 3443 N N . ALA B 1 214 ? 50.367 50.401 0.388 1.00 32.35 678 ALA B N 1
ATOM 3444 C CA . ALA B 1 214 ? 50.191 51.763 0.903 1.00 32.38 678 ALA B CA 1
ATOM 3445 C C . ALA B 1 214 ? 49.784 51.828 2.374 1.00 32.51 678 ALA B C 1
ATOM 3446 O O . ALA B 1 214 ? 50.343 52.617 3.136 1.00 32.64 678 ALA B O 1
ATOM 3448 N N . HIS B 1 215 ? 48.821 50.993 2.760 1.00 32.33 679 HIS B N 1
ATOM 3449 C CA . HIS B 1 215 ? 48.254 51.012 4.107 1.00 32.54 679 HIS B CA 1
ATOM 3450 C C . HIS B 1 215 ? 49.014 50.066 5.032 1.00 31.75 679 HIS B C 1
ATOM 3451 O O . HIS B 1 215 ? 49.056 48.866 4.781 1.00 31.34 679 HIS B O 1
ATOM 3458 N N . PRO B 1 216 ? 49.647 50.612 6.086 1.00 31.56 680 PRO B N 1
ATOM 3459 C CA . PRO B 1 216 ? 50.449 49.831 7.038 1.00 30.74 680 PRO B CA 1
ATOM 3460 C C . PRO B 1 216 ? 49.715 48.653 7.704 1.00 30.48 680 PRO B C 1
ATOM 3461 O O . PRO B 1 216 ? 50.285 47.558 7.815 1.00 29.89 680 PRO B O 1
ATOM 3465 N N . SER B 1 217 ? 48.481 48.870 8.153 1.00 29.62 681 SER B N 1
ATOM 3466 C CA . SER B 1 217 ? 47.734 47.821 8.857 1.00 29.32 681 SER B CA 1
ATOM 3467 C C . SER B 1 217 ? 47.493 46.616 7.945 1.00 28.82 681 SER B C 1
ATOM 3468 O O . SER B 1 217 ? 47.837 45.478 8.294 1.00 27.49 681 SER B O 1
ATOM 3471 N N . GLU B 1 218 ? 46.907 46.862 6.775 1.00 28.25 682 GLU B N 1
ATOM 3472 C CA . GLU B 1 218 ? 46.627 45.771 5.857 1.00 28.79 682 GLU B CA 1
ATOM 3473 C C . GLU B 1 218 ? 47.908 45.084 5.382 1.00 28.24 682 GLU B C 1
ATOM 3474 O O . GLU B 1 218 ? 47.933 43.862 5.214 1.00 28.85 682 GLU B O 1
ATOM 3480 N N . THR B 1 219 ? 48.966 45.870 5.190 1.00 27.99 683 THR B N 1
ATOM 3481 C CA . THR B 1 219 ? 50.233 45.345 4.698 1.00 28.21 683 THR B CA 1
ATOM 3482 C C . THR B 1 219 ? 50.883 44.420 5.749 1.00 28.50 683 THR B C 1
ATOM 3483 O O . THR B 1 219 ? 51.352 43.339 5.405 1.00 28.07 683 THR B O 1
ATOM 3487 N N . GLN B 1 220 ? 50.897 44.840 7.017 1.00 28.62 684 GLN B N 1
ATOM 3488 C CA . GLN B 1 220 ? 51.420 43.971 8.091 1.00 28.92 684 GLN B CA 1
ATOM 3489 C C . GLN B 1 220 ? 50.552 42.730 8.303 1.00 28.29 684 GLN B C 1
ATOM 3490 O O . GLN B 1 220 ? 51.072 41.670 8.641 1.00 27.89 684 GLN B O 1
ATOM 3496 N N . ILE B 1 221 ? 49.239 42.841 8.097 1.00 27.33 685 ILE B N 1
ATOM 3497 C CA . ILE B 1 221 ? 48.376 41.639 8.153 1.00 27.53 685 ILE B CA 1
ATOM 3498 C C . ILE B 1 221 ? 48.804 40.637 7.098 1.00 27.19 685 ILE B C 1
ATOM 3499 O O . ILE B 1 221 ? 48.943 39.443 7.377 1.00 26.42 685 ILE B O 1
ATOM 3504 N N . VAL B 1 222 ? 49.059 41.134 5.894 1.00 26.55 686 VAL B N 1
ATOM 3505 C CA . VAL B 1 222 ? 49.431 40.259 4.786 1.00 26.07 686 VAL B CA 1
ATOM 3506 C C . VAL B 1 222 ? 50.792 39.590 5.050 1.00 26.10 686 VAL B C 1
ATOM 3507 O O . VAL B 1 222 ? 50.932 38.363 4.890 1.00 25.29 686 VAL B O 1
ATOM 3511 N N . THR B 1 223 ? 51.786 40.375 5.471 1.00 26.19 687 THR B N 1
ATOM 3512 C CA . THR B 1 223 ? 53.118 39.815 5.681 1.00 26.02 687 THR B CA 1
ATOM 3513 C C . THR B 1 223 ? 53.117 38.857 6.888 1.00 26.36 687 THR B C 1
ATOM 3514 O O . THR B 1 223 ? 53.845 37.855 6.890 1.00 25.85 687 THR B O 1
ATOM 3518 N N . THR B 1 224 ? 52.268 39.136 7.883 1.00 25.16 688 THR B N 1
ATOM 3519 C CA . THR B 1 224 ? 52.082 38.220 9.024 1.00 26.26 688 THR B CA 1
ATOM 3520 C C . THR B 1 224 ? 51.487 36.880 8.568 1.00 25.70 688 THR B C 1
ATOM 3521 O O . THR B 1 224 ? 51.994 35.817 8.934 1.00 25.68 688 THR B O 1
ATOM 3525 N N . ILE B 1 225 ? 50.416 36.937 7.778 1.00 25.32 689 ILE B N 1
ATOM 3526 C CA . ILE B 1 225 ? 49.794 35.717 7.246 1.00 25.32 689 ILE B CA 1
ATOM 3527 C C . ILE B 1 225 ? 50.819 34.857 6.491 1.00 25.05 689 ILE B C 1
ATOM 3528 O O . ILE B 1 225 ? 50.890 33.629 6.674 1.00 25.27 689 ILE B O 1
ATOM 3533 N N . LEU B 1 226 ? 51.633 35.505 5.669 1.00 24.44 690 LEU B N 1
ATOM 3534 C CA . LEU B 1 226 ? 52.668 34.788 4.936 1.00 24.52 690 LEU B CA 1
ATOM 3535 C C . LEU B 1 226 ? 53.654 34.088 5.888 1.00 25.09 690 LEU B C 1
ATOM 3536 O O . LEU B 1 226 ? 54.078 32.946 5.636 1.00 25.09 690 LEU B O 1
ATOM 3541 N N . ALA B 1 227 ? 54.013 34.761 6.984 1.00 24.71 691 ALA B N 1
ATOM 3542 C CA . ALA B 1 227 ? 54.962 34.187 7.950 1.00 24.98 691 ALA B CA 1
ATOM 3543 C C . ALA B 1 227 ? 54.320 33.007 8.709 1.00 25.28 691 ALA B C 1
ATOM 3544 O O . ALA B 1 227 ? 54.976 31.981 8.948 1.00 25.30 691 ALA B O 1
ATOM 3546 N N . LEU B 1 228 ? 53.047 33.163 9.095 1.00 25.14 692 LEU B N 1
ATOM 3547 C CA . LEU B 1 228 ? 52.278 32.084 9.741 1.00 25.41 692 LEU B CA 1
ATOM 3548 C C . LEU B 1 228 ? 52.264 30.825 8.871 1.00 25.46 692 LEU B C 1
ATOM 3549 O O . LEU B 1 228 ? 52.589 29.712 9.326 1.00 24.83 692 LEU B O 1
ATOM 3554 N N . ALA B 1 229 ? 51.885 31.029 7.621 1.00 24.97 693 ALA B N 1
ATOM 3555 C CA . ALA B 1 229 ? 51.732 29.952 6.658 1.00 25.31 693 ALA B CA 1
ATOM 3556 C C . ALA B 1 229 ? 53.037 29.214 6.448 1.00 25.59 693 ALA B C 1
ATOM 3557 O O . ALA B 1 229 ? 53.057 27.981 6.353 1.00 26.04 693 ALA B O 1
ATOM 3559 N N . ARG B 1 230 ? 54.131 29.967 6.360 1.00 26.24 694 ARG B N 1
ATOM 3560 C CA . ARG B 1 230 ? 55.454 29.369 6.178 1.00 26.18 694 ARG B CA 1
ATOM 3561 C C . ARG B 1 230 ? 55.785 28.354 7.268 1.00 25.29 694 ARG B C 1
ATOM 3562 O O . ARG B 1 230 ? 56.248 27.254 6.961 1.00 25.18 694 ARG B O 1
ATOM 3570 N N . GLY B 1 231 ? 55.556 28.733 8.526 1.00 24.08 695 GLY B N 1
ATOM 3571 C CA . GLY B 1 231 ? 55.854 27.869 9.659 1.00 24.57 695 GLY B CA 1
ATOM 3572 C C . GLY B 1 231 ? 54.929 26.672 9.759 1.00 23.98 695 GLY B C 1
ATOM 3573 O O . GLY B 1 231 ? 55.323 25.621 10.277 1.00 24.74 695 GLY B O 1
ATOM 3574 N N . LEU B 1 232 ? 53.704 26.836 9.258 1.00 23.92 696 LEU B N 1
ATOM 3575 C CA . LEU B 1 232 ? 52.693 25.785 9.313 1.00 24.15 696 LEU B CA 1
ATOM 3576 C C . LEU B 1 232 ? 52.692 24.866 8.105 1.00 24.25 696 LEU B C 1
ATOM 3577 O O . LEU B 1 232 ? 51.894 23.938 8.037 1.00 24.00 696 LEU B O 1
ATOM 3582 N N . GLY B 1 233 ? 53.593 25.106 7.154 1.00 23.91 697 GLY B N 1
ATOM 3583 C CA . GLY B 1 233 ? 53.633 24.271 5.952 1.00 24.29 697 GLY B CA 1
ATOM 3584 C C . GLY B 1 233 ? 52.381 24.400 5.100 1.00 25.53 697 GLY B C 1
ATOM 3585 O O . GLY B 1 233 ? 51.948 23.421 4.476 1.00 25.27 697 GLY B O 1
ATOM 3594 N N . GLU B 1 235 ? 50.345 26.556 1.952 1.00 27.20 699 GLU B N 1
ATOM 3595 C CA . GLU B 1 235 ? 50.494 27.422 0.778 1.00 27.51 699 GLU B CA 1
ATOM 3596 C C . GLU B 1 235 ? 49.510 28.566 0.865 1.00 27.34 699 GLU B C 1
ATOM 3597 O O . GLU B 1 235 ? 48.429 28.412 1.440 1.00 28.60 699 GLU B O 1
ATOM 3603 N N . VAL B 1 236 ? 49.855 29.710 0.280 1.00 26.40 700 VAL B N 1
ATOM 3604 C CA . VAL B 1 236 ? 48.985 30.897 0.390 1.00 25.14 700 VAL B CA 1
ATOM 3605 C C . VAL B 1 236 ? 48.523 31.384 -0.978 1.00 25.24 700 VAL B C 1
ATOM 3606 O O . VAL B 1 236 ? 49.309 31.513 -1.901 1.00 24.61 700 VAL B O 1
ATOM 3610 N N . VAL B 1 237 ? 47.222 31.636 -1.089 1.00 25.57 701 VAL B N 1
ATOM 3611 C CA . VAL B 1 237 ? 46.686 32.319 -2.272 1.00 26.17 701 VAL B CA 1
ATOM 3612 C C . VAL B 1 237 ? 46.288 33.722 -1.815 1.00 26.29 701 VAL B C 1
ATOM 3613 O O . VAL B 1 237 ? 45.538 33.844 -0.840 1.00 27.27 701 VAL B O 1
ATOM 3617 N N . ALA B 1 238 ? 46.776 34.755 -2.493 1.00 26.46 702 ALA B N 1
ATOM 3618 C CA . ALA B 1 238 ? 46.304 36.124 -2.264 1.00 27.18 702 ALA B CA 1
ATOM 3619 C C . ALA B 1 238 ? 45.097 36.361 -3.164 1.00 28.28 702 ALA B C 1
ATOM 3620 O O . ALA B 1 238 ? 45.218 36.300 -4.389 1.00 29.44 702 ALA B O 1
ATOM 3622 N N . GLU B 1 239 ? 43.942 36.620 -2.553 1.00 28.82 703 GLU B N 1
ATOM 3623 C CA A GLU B 1 239 ? 42.681 36.875 -3.258 0.50 29.00 703 GLU B CA 1
ATOM 3624 C CA B GLU B 1 239 ? 42.724 36.888 -3.301 0.50 29.85 703 GLU B CA 1
ATOM 3625 C C . GLU B 1 239 ? 42.541 38.371 -3.592 1.00 30.08 703 GLU B C 1
ATOM 3626 O O . GLU B 1 239 ? 42.918 39.225 -2.795 1.00 29.74 703 GLU B O 1
ATOM 3637 N N . GLY B 1 240 ? 41.975 38.672 -4.757 1.00 30.01 704 GLY B N 1
ATOM 3638 C CA . GLY B 1 240 ? 41.602 40.042 -5.088 1.00 30.90 704 GLY B CA 1
ATOM 3639 C C . GLY B 1 240 ? 42.702 40.961 -5.573 1.00 30.76 704 GLY B C 1
ATOM 3640 O O . GLY B 1 240 ? 42.596 42.173 -5.389 1.00 31.79 704 GLY B O 1
ATOM 3641 N N . ILE B 1 241 ? 43.749 40.399 -6.184 1.00 30.83 705 ILE B N 1
ATOM 3642 C CA . ILE B 1 241 ? 44.819 41.215 -6.776 1.00 31.04 705 ILE B CA 1
ATOM 3643 C C . ILE B 1 241 ? 44.252 42.093 -7.896 1.00 31.91 705 ILE B C 1
ATOM 3644 O O . ILE B 1 241 ? 43.686 41.589 -8.863 1.00 31.30 705 ILE B O 1
ATOM 3649 N N . GLU B 1 242 ? 44.397 43.405 -7.734 1.00 33.16 706 GLU B N 1
ATOM 3650 C CA . GLU B 1 242 ? 43.837 44.401 -8.657 1.00 34.77 706 GLU B CA 1
ATOM 3651 C C . GLU B 1 242 ? 44.893 45.191 -9.431 1.00 34.63 706 GLU B C 1
ATOM 3652 O O . GLU B 1 242 ? 44.610 45.733 -10.512 1.00 34.37 706 GLU B O 1
ATOM 3658 N N . THR B 1 243 ? 46.093 45.288 -8.871 1.00 34.58 707 THR B N 1
ATOM 3659 C CA . THR B 1 243 ? 47.142 46.129 -9.451 1.00 35.19 707 THR B CA 1
ATOM 3660 C C . THR B 1 243 ? 48.473 45.386 -9.569 1.00 34.99 707 THR B C 1
ATOM 3661 O O . THR B 1 243 ? 48.725 44.428 -8.849 1.00 35.01 707 THR B O 1
ATOM 3665 N N . ALA B 1 244 ? 49.325 45.857 -10.478 1.00 35.44 708 ALA B N 1
ATOM 3666 C CA . ALA B 1 244 ? 50.655 45.276 -10.701 1.00 35.18 708 ALA B CA 1
ATOM 3667 C C . ALA B 1 244 ? 51.593 45.455 -9.504 1.00 35.08 708 ALA B C 1
ATOM 3668 O O . ALA B 1 244 ? 52.496 44.636 -9.281 1.00 35.06 708 ALA B O 1
ATOM 3670 N N . GLN B 1 245 ? 51.380 46.528 -8.744 1.00 34.78 709 GLN B N 1
ATOM 3671 C CA . GLN B 1 245 ? 52.155 46.788 -7.533 1.00 35.03 709 GLN B CA 1
ATOM 3672 C C . GLN B 1 245 ? 51.866 45.708 -6.477 1.00 34.49 709 GLN B C 1
ATOM 3673 O O . GLN B 1 245 ? 52.774 45.223 -5.796 1.00 34.36 709 GLN B O 1
ATOM 3679 N N . GLN B 1 246 ? 50.594 45.344 -6.366 1.00 33.93 710 GLN B N 1
ATOM 3680 C CA . GLN B 1 246 ? 50.141 44.302 -5.437 1.00 33.38 710 GLN B CA 1
ATOM 3681 C C . GLN B 1 246 ? 50.736 42.941 -5.798 1.00 33.65 710 GLN B C 1
ATOM 3682 O O . GLN B 1 246 ? 51.288 42.241 -4.944 1.00 32.97 710 GLN B O 1
ATOM 3688 N N . TYR B 1 247 ? 50.641 42.586 -7.077 1.00 34.01 711 TYR B N 1
ATOM 3689 C CA . TYR B 1 247 ? 51.223 41.354 -7.615 1.00 34.89 711 TYR B CA 1
ATOM 3690 C C . TYR B 1 247 ? 52.708 41.236 -7.270 1.00 35.05 711 TYR B C 1
ATOM 3691 O O . TYR B 1 247 ? 53.156 40.184 -6.799 1.00 35.49 711 TYR B O 1
ATOM 3700 N N . ALA B 1 248 ? 53.445 42.319 -7.514 1.00 35.57 712 ALA B N 1
ATOM 3701 C CA . ALA B 1 248 ? 54.897 42.387 -7.315 1.00 35.89 712 ALA B CA 1
ATOM 3702 C C . ALA B 1 248 ? 55.279 42.348 -5.833 1.00 36.14 712 ALA B C 1
ATOM 3703 O O . ALA B 1 248 ? 56.200 41.622 -5.447 1.00 36.31 712 ALA B O 1
ATOM 3705 N N . PHE B 1 249 ? 54.568 43.123 -5.011 1.00 36.07 713 PHE B N 1
ATOM 3706 C CA . PHE B 1 249 ? 54.720 43.043 -3.550 1.00 35.54 713 PHE B CA 1
ATOM 3707 C C . PHE B 1 249 ? 54.571 41.606 -3.074 1.00 35.33 713 PHE B C 1
ATOM 3708 O O . PHE B 1 249 ? 55.442 41.082 -2.384 1.00 35.03 713 PHE B O 1
ATOM 3716 N N . LEU B 1 250 ? 53.461 40.964 -3.447 1.00 34.94 714 LEU B N 1
ATOM 3717 C CA . LEU B 1 250 ? 53.182 39.610 -2.996 1.00 35.47 714 LEU B CA 1
ATOM 3718 C C . LEU B 1 250 ? 54.224 38.587 -3.452 1.00 36.31 714 LEU B C 1
ATOM 3719 O O . LEU B 1 250 ? 54.634 37.729 -2.670 1.00 36.50 714 LEU B O 1
ATOM 3724 N N . ARG B 1 251 ? 54.639 38.682 -4.710 1.00 37.94 715 ARG B N 1
ATOM 3725 C CA . ARG B 1 251 ? 55.608 37.745 -5.286 1.00 39.43 715 ARG B CA 1
ATOM 3726 C C . ARG B 1 251 ? 56.971 37.853 -4.602 1.00 39.83 715 ARG B C 1
ATOM 3727 O O . ARG B 1 251 ? 57.603 36.832 -4.310 1.00 39.84 715 ARG B O 1
ATOM 3735 N N . ASP B 1 252 ? 57.400 39.088 -4.345 1.00 40.09 716 ASP B N 1
ATOM 3736 C CA . ASP B 1 252 ? 58.720 39.371 -3.772 1.00 41.15 716 ASP B CA 1
ATOM 3737 C C . ASP B 1 252 ? 58.823 38.952 -2.294 1.00 41.43 716 ASP B C 1
ATOM 3738 O O . ASP B 1 252 ? 59.871 39.127 -1.667 1.00 41.77 716 ASP B O 1
ATOM 3743 N N . ARG B 1 253 ? 57.734 38.387 -1.763 1.00 41.98 717 ARG B N 1
ATOM 3744 C CA . ARG B 1 253 ? 57.634 37.947 -0.366 1.00 41.84 717 ARG B CA 1
ATOM 3745 C C . ARG B 1 253 ? 57.241 36.488 -0.251 1.00 41.10 717 ARG B C 1
ATOM 3746 O O . ARG B 1 253 ? 56.823 36.019 0.812 1.00 41.63 717 ARG B O 1
ATOM 3754 N N . GLY B 1 254 ? 57.365 35.770 -1.357 1.00 40.05 718 GLY B N 1
ATOM 3755 C CA . GLY B 1 254 ? 57.158 34.332 -1.356 1.00 39.17 718 GLY B CA 1
ATOM 3756 C C . GLY B 1 254 ? 55.712 33.886 -1.272 1.00 37.58 718 GLY B C 1
ATOM 3757 O O . GLY B 1 254 ? 55.441 32.707 -1.006 1.00 38.76 718 GLY B O 1
ATOM 3758 N N . CYS B 1 255 ? 54.770 34.803 -1.487 1.00 35.97 719 CYS B N 1
ATOM 3759 C CA . CYS B 1 255 ? 53.361 34.387 -1.615 1.00 34.70 719 CYS B CA 1
ATOM 3760 C C . CYS B 1 255 ? 53.279 33.483 -2.841 1.00 34.60 719 CYS B C 1
ATOM 3761 O O . CYS B 1 255 ? 53.561 33.929 -3.948 1.00 34.30 719 CYS B O 1
ATOM 3764 N N . GLU B 1 256 ? 52.935 32.209 -2.641 1.00 34.50 720 GLU B N 1
ATOM 3765 C CA . GLU B 1 256 ? 52.973 31.225 -3.737 1.00 34.50 720 GLU B CA 1
ATOM 3766 C C . GLU B 1 256 ? 52.020 31.600 -4.880 1.00 33.64 720 GLU B C 1
ATOM 3767 O O . GLU B 1 256 ? 52.395 31.599 -6.066 1.00 33.30 720 GLU B O 1
ATOM 3773 N N . PHE B 1 257 ? 50.798 31.947 -4.502 1.00 32.50 721 PHE B N 1
ATOM 3774 C CA . PHE B 1 257 ? 49.688 32.008 -5.450 1.00 31.63 721 PHE B CA 1
ATOM 3775 C C . PHE B 1 257 ? 48.864 33.280 -5.360 1.00 30.78 721 PHE B C 1
ATOM 3776 O O . PHE B 1 257 ? 48.856 33.960 -4.336 1.00 30.08 721 PHE B O 1
ATOM 3784 N N . GLY B 1 258 ? 48.136 33.562 -6.438 1.00 29.30 722 GLY B N 1
ATOM 3785 C CA . GLY B 1 258 ? 47.325 34.756 -6.520 1.00 29.66 722 GLY B CA 1
ATOM 3786 C C . GLY B 1 258 ? 46.129 34.556 -7.421 1.00 30.05 722 GLY B C 1
ATOM 3787 O O . GLY B 1 258 ? 46.138 33.712 -8.320 1.00 29.61 722 GLY B O 1
ATOM 3788 N N . GLN B 1 259 ? 45.092 35.338 -7.159 1.00 29.85 723 GLN B N 1
ATOM 3789 C CA . GLN B 1 259 ? 43.915 35.362 -8.005 1.00 30.72 723 GLN B CA 1
ATOM 3790 C C . GLN B 1 259 ? 43.367 36.774 -7.953 1.00 30.53 723 GLN B C 1
ATOM 3791 O O . GLN B 1 259 ? 43.483 37.457 -6.934 1.00 29.60 723 GLN B O 1
ATOM 3797 N N . GLY B 1 260 ? 42.832 37.241 -9.072 1.00 30.34 724 GLY B N 1
ATOM 3798 C CA . GLY B 1 260 ? 42.289 38.570 -9.098 1.00 31.46 724 GLY B CA 1
ATOM 3799 C C . GLY B 1 260 ? 41.928 39.047 -10.479 1.00 31.69 724 GLY B C 1
ATOM 3800 O O . GLY B 1 260 ? 42.379 38.503 -11.478 1.00 32.04 724 GLY B O 1
ATOM 3801 N N . ASN B 1 261 ? 41.118 40.089 -10.517 1.00 32.47 725 ASN B N 1
ATOM 3802 C CA . ASN B 1 261 ? 40.673 40.661 -11.778 1.00 33.30 725 ASN B CA 1
ATOM 3803 C C . ASN B 1 261 ? 41.807 41.237 -12.618 1.00 33.40 725 ASN B C 1
ATOM 3804 O O . ASN B 1 261 ? 41.660 41.376 -13.830 1.00 34.16 725 ASN B O 1
ATOM 3809 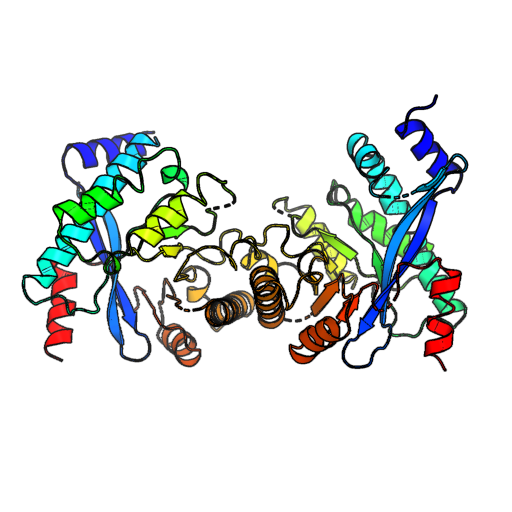N N . LEU B 1 262 ? 42.937 41.551 -11.985 1.00 33.44 726 LEU B N 1
ATOM 3810 C CA . LEU B 1 262 ? 44.141 41.951 -12.718 1.00 33.18 726 LEU B CA 1
ATOM 3811 C C . LEU B 1 262 ? 44.486 40.918 -13.796 1.00 33.69 726 LEU B C 1
ATOM 3812 O O . LEU B 1 262 ? 44.685 41.273 -14.965 1.00 33.16 726 LEU B O 1
ATOM 3825 N N . SER B 1 264 ? 42.582 37.760 -14.376 1.00 33.37 728 SER B N 1
ATOM 3826 C CA . SER B 1 264 ? 41.375 37.205 -14.994 1.00 33.43 728 SER B CA 1
ATOM 3827 C C . SER B 1 264 ? 40.193 37.248 -14.038 1.00 33.24 728 SER B C 1
ATOM 3828 O O . SER B 1 264 ? 40.293 36.767 -12.909 1.00 33.91 728 SER B O 1
ATOM 3831 N N . THR B 1 265 ? 39.081 37.822 -14.492 1.00 32.48 729 THR B N 1
ATOM 3832 C CA . THR B 1 265 ? 37.806 37.713 -13.780 1.00 31.93 729 THR B CA 1
ATOM 3833 C C . THR B 1 265 ? 37.358 36.237 -13.788 1.00 31.19 729 THR B C 1
ATOM 3834 O O . THR B 1 265 ? 37.943 35.428 -14.513 1.00 31.20 729 THR B O 1
ATOM 3838 N N . PRO B 1 266 ? 36.330 35.879 -12.988 1.00 30.59 730 PRO B N 1
ATOM 3839 C CA . PRO B 1 266 ? 35.738 34.545 -13.148 1.00 29.81 730 PRO B CA 1
ATOM 3840 C C . PRO B 1 266 ? 35.272 34.298 -14.588 1.00 29.65 730 PRO B C 1
ATOM 3841 O O . PRO B 1 266 ? 34.674 35.192 -15.213 1.00 29.01 730 PRO B O 1
ATOM 3845 N N . GLN B 1 267 ? 35.579 33.105 -15.107 1.00 28.53 731 GLN B N 1
ATOM 3846 C CA . GLN B 1 267 ? 35.364 32.780 -16.520 1.00 28.03 731 GLN B CA 1
ATOM 3847 C C . GLN B 1 267 ? 34.452 31.585 -16.696 1.00 26.53 731 GLN B C 1
ATOM 3848 O O . GLN B 1 267 ? 34.533 30.643 -15.939 1.00 26.08 731 GLN B O 1
ATOM 3854 N N . ALA B 1 268 ? 33.627 31.604 -17.742 1.00 26.13 732 ALA B N 1
ATOM 3855 C CA . ALA B 1 268 ? 32.864 30.417 -18.140 1.00 25.27 732 ALA B CA 1
ATOM 3856 C C . ALA B 1 268 ? 33.850 29.290 -18.473 1.00 24.56 732 ALA B C 1
ATOM 3857 O O . ALA B 1 268 ? 34.997 29.556 -18.818 1.00 24.22 732 ALA B O 1
ATOM 3859 N N . ALA B 1 269 ? 33.396 28.044 -18.369 1.00 24.09 733 ALA B N 1
ATOM 3860 C CA . ALA B 1 269 ? 34.259 26.874 -18.607 1.00 24.19 733 ALA B CA 1
ATOM 3861 C C . ALA B 1 269 ? 35.036 26.978 -19.910 1.00 24.08 733 ALA B C 1
ATOM 3862 O O . ALA B 1 269 ? 36.233 26.736 -19.929 1.00 23.76 733 ALA B O 1
ATOM 3864 N N . ASP B 1 270 ? 34.362 27.337 -21.002 1.00 24.37 734 ASP B N 1
ATOM 3865 C CA . ASP B 1 270 ? 35.067 27.424 -22.297 1.00 24.81 734 ASP B CA 1
ATOM 3866 C C . ASP B 1 270 ? 36.161 28.476 -22.342 1.00 24.92 734 ASP B C 1
ATOM 3867 O O . ASP B 1 270 ? 37.221 28.221 -22.891 1.00 24.62 734 ASP B O 1
ATOM 3872 N N . ALA B 1 271 ? 35.896 29.651 -21.763 1.00 25.16 735 ALA B N 1
ATOM 3873 C CA . ALA B 1 271 ? 36.904 30.710 -21.638 1.00 25.15 735 ALA B CA 1
ATOM 3874 C C . ALA B 1 271 ? 38.087 30.311 -20.757 1.00 24.86 735 ALA B C 1
ATOM 3875 O O . ALA B 1 271 ? 39.249 30.606 -21.077 1.00 23.63 735 ALA B O 1
ATOM 3877 N N . PHE B 1 272 ? 37.796 29.630 -19.648 1.00 24.54 736 PHE B N 1
ATOM 3878 C CA . PHE B 1 272 ? 38.850 29.136 -18.769 1.00 24.90 736 PHE B CA 1
ATOM 3879 C C . PHE B 1 272 ? 39.731 28.156 -19.535 1.00 24.56 736 PHE B C 1
ATOM 3880 O O . PHE B 1 272 ? 40.961 28.237 -19.475 1.00 24.37 736 PHE B O 1
ATOM 3888 N N . ALA B 1 273 ? 39.100 27.234 -20.254 1.00 24.83 737 ALA B N 1
ATOM 3889 C CA . ALA B 1 273 ? 39.836 26.198 -20.994 1.00 24.54 737 ALA B CA 1
ATOM 3890 C C . ALA B 1 273 ? 40.699 26.767 -22.132 1.00 24.71 737 ALA B C 1
ATOM 3891 O O . ALA B 1 273 ? 41.735 26.199 -22.460 1.00 24.56 737 ALA B O 1
ATOM 3893 N N . SER B 1 274 ? 40.259 27.870 -22.737 1.00 24.73 738 SER B N 1
ATOM 3894 C CA . SER B 1 274 ? 41.076 28.634 -23.683 1.00 25.10 738 SER B CA 1
ATOM 3895 C C . SER B 1 274 ? 42.388 29.113 -23.079 1.00 24.46 738 SER B C 1
ATOM 3896 O O . SER B 1 274 ? 43.419 29.082 -23.738 1.00 23.68 738 SER B O 1
ATOM 3899 N N . LEU B 1 275 ? 42.336 29.579 -21.832 1.00 24.85 739 LEU B N 1
ATOM 3900 C CA . LEU B 1 275 ? 43.545 29.992 -21.128 1.00 24.87 739 LEU B CA 1
ATOM 3901 C C . LEU B 1 275 ? 44.492 28.812 -20.914 1.00 25.38 739 LEU B C 1
ATOM 3902 O O . LEU B 1 275 ? 45.719 28.958 -21.037 1.00 24.91 739 LEU B O 1
ATOM 3907 N N . LEU B 1 276 ? 43.921 27.649 -20.592 1.00 25.47 740 LEU B N 1
ATOM 3908 C CA . LEU B 1 276 ? 44.711 26.419 -20.422 1.00 25.54 740 LEU B CA 1
ATOM 3909 C C . LEU B 1 276 ? 45.394 26.049 -21.736 1.00 25.75 740 LEU B C 1
ATOM 3910 O O . LEU B 1 276 ? 46.559 25.648 -21.752 1.00 24.99 740 LEU B O 1
ATOM 3915 N N . ASP B 1 277 ? 44.655 26.179 -22.836 1.00 26.13 741 ASP B N 1
ATOM 3916 C CA . ASP B 1 277 ? 45.215 25.924 -24.180 1.00 27.00 741 ASP B CA 1
ATOM 3917 C C . ASP B 1 277 ? 46.406 26.816 -24.545 1.00 27.84 741 ASP B C 1
ATOM 3918 O O . ASP B 1 277 ? 47.397 26.344 -25.109 1.00 27.83 741 ASP B O 1
ATOM 3923 N N . ARG B 1 278 ? 46.292 28.107 -24.253 1.00 28.83 742 ARG B N 1
ATOM 3924 C CA . ARG B 1 278 ? 47.318 29.078 -24.624 1.00 29.80 742 ARG B CA 1
ATOM 3925 C C . ARG B 1 278 ? 48.586 28.858 -23.802 1.00 30.20 742 ARG B C 1
ATOM 3926 O O . ARG B 1 278 ? 49.699 28.995 -24.303 1.00 29.84 742 ARG B O 1
ATOM 3934 N N . GLN B 1 279 ? 48.389 28.497 -22.542 1.00 30.78 743 GLN B N 1
ATOM 3935 C CA . GLN B 1 279 ? 49.459 28.140 -21.629 1.00 32.21 743 GLN B CA 1
ATOM 3936 C C . GLN B 1 279 ? 50.199 26.868 -22.053 1.00 33.32 743 GLN B C 1
ATOM 3937 O O . GLN B 1 279 ? 51.418 26.813 -21.964 1.00 33.75 743 GLN B O 1
ATOM 3943 N N . LYS B 1 280 ? 49.460 25.857 -22.509 1.00 35.90 744 LYS B N 1
ATOM 3944 C CA . LYS B 1 280 ? 50.046 24.596 -22.973 1.00 38.31 744 LYS B CA 1
ATOM 3945 C C . LYS B 1 280 ? 50.923 24.829 -24.201 1.00 40.12 744 LYS B C 1
ATOM 3946 O O . LYS B 1 280 ? 52.005 24.247 -24.327 1.00 40.18 744 LYS B O 1
ATOM 3952 N N . ALA B 1 281 ? 50.446 25.684 -25.101 1.00 41.78 745 ALA B N 1
ATOM 3953 C CA . ALA B 1 281 ? 51.180 25.982 -26.326 1.00 43.82 745 ALA B CA 1
ATOM 3954 C C . ALA B 1 281 ? 52.414 26.833 -26.041 1.00 44.93 745 ALA B C 1
ATOM 3955 O O . ALA B 1 281 ? 53.459 26.629 -26.664 1.00 45.57 745 ALA B O 1
ATOM 3957 N N . SER B 1 282 ? 52.299 27.761 -25.086 1.00 46.13 746 SER B N 1
ATOM 3958 C CA . SER B 1 282 ? 53.420 28.610 -24.674 1.00 47.31 746 SER B CA 1
ATOM 3959 C C . SER B 1 282 ? 54.544 27.790 -24.055 1.00 47.62 746 SER B C 1
ATOM 3960 O O . SER B 1 282 ? 55.568 27.549 -24.691 1.00 48.31 746 SER B O 1
#

Foldseek 3Di:
DDDLVVQVVVLVVVVQKAWWWFFKAFLVPRDRQEIETDIWGCRVVPGTHCVVRVVVCVVVVVNLVVQLVSLLVQLQLQLVCVVVVLDDPRYAYEGEDELSCLVVPNVLVSNVVSCVVRVHQLLRYEYEYAQVVCDDPSNQVNQVSSVVSNHAYEHECPPVHDDDLVCLQPTRHQYYEHHLVLLQCPPVDVVSPVSVVVVLVSCVVNHAYEYENHDDPVSSCVCVVSPHGIYTHVVVDTGGSVRVSVVSVVSVD/DVVLVVLVVCLVVVQKAWFWFFKAFLVPRDRQETETDIDGDVPLVSLLSVQLVSLLRQLQLQLVCVVVVLDDPRYAYEYEHELSVLPDDRPLVSNVVSCVVNVGQQCSYEYEYEQQVCDDPSSQVVQVSSVVSNYAYEHECPPPHDHDLVCVLPGRHQEYEHHLVLLVCPDPDPVSNVSVLVVLVSCVVSHAYEYEAHDDPVSSVSCVVSPRGIYTHVVVDGGGSVVVSVVSVVSVVD